Protein AF-A0A813PJ49-F1 (afdb_monomer_lite)

Organism: NCBI:txid1234261

Foldseek 3Di:
DVVVVVVVVVVVVVPPPPDDDQFAFAAQWKKFKKWKWFQDVQVGIDGGFIWMWTHHNVQQKIKIKTQALQRPLQSCQLVVNDGFIWMFIDGPQWTKIAGVVVRDIATQDGVVLVSTDQHRCNQNVWDFPAWDPPDPWIWTWTWDDDVFIWIWIATPPPRHTAWICRPPTMIMGTDPVGMDDDDDDCVVNDDDPSYDNPGHRDPSSHVVSVLDPDPDPPPDDPDDDDDPDDPDDDDDDDDDDDDDDDDDDDDDDDDDDPDDLPPPLDDDDLQPFQQVNQLSVLVVLCVVLVHDPQLSVQRRDGSVVLVSADLVNQCVSGVLPSNVVVLVVCCSNCVPDPVNVVVVVVSNVVSVVSVVVVVVPDDDDDDDDDDDDDDDDDDDDDDDDDDDDDDDDDDDDDDDDDDDDDDDDDDDDDDDDDDDDDDDDDDDDDDDDDDDDDDDDDDDDDDDDDDDDDPDDDDDDNDKDKDKDWPPDPPPDPPDDPVVVPPDPDFTWIFIAIPNDTDIDTPVVVVVVVVVSVVVVVVVVVVVVVVVVVVVVVVVVVVVVVVVVVVVVVVVVVVVVVVVVVVVVVVPPPPDDDDDDDDDDDDDDDDDDDDD

pLDDT: mean 71.3, std 26.32, range [24.45, 98.75]

Structure (mmCIF, N/CA/C/O backbone):
data_AF-A0A813PJ49-F1
#
_entry.id   AF-A0A813PJ49-F1
#
loop_
_atom_site.group_PDB
_atom_site.id
_atom_site.type_symbol
_atom_site.label_atom_id
_atom_site.label_alt_id
_atom_site.label_comp_id
_atom_site.label_asym_id
_atom_site.label_entity_id
_atom_site.label_seq_id
_atom_site.pdbx_PDB_ins_code
_atom_site.Cartn_x
_atom_site.Cartn_y
_atom_site.Cartn_z
_atom_site.occupancy
_atom_site.B_iso_or_equiv
_atom_site.auth_seq_id
_atom_site.auth_comp_id
_atom_site.auth_asym_id
_atom_site.auth_atom_id
_atom_site.pdbx_PDB_model_num
ATOM 1 N N . MET A 1 1 ? 21.000 -3.347 -57.340 1.00 57.97 1 MET A N 1
ATOM 2 C CA . MET A 1 1 ? 20.729 -4.551 -56.521 1.00 57.97 1 MET A CA 1
ATOM 3 C C . MET A 1 1 ? 21.279 -4.426 -55.099 1.00 57.97 1 MET A C 1
ATOM 5 O O . MET A 1 1 ? 20.463 -4.260 -54.209 1.00 57.97 1 MET A O 1
ATOM 9 N N . ILE A 1 2 ? 22.602 -4.393 -54.867 1.00 62.16 2 ILE A N 1
ATOM 10 C CA . ILE A 1 2 ? 23.201 -4.391 -53.506 1.00 62.16 2 ILE A CA 1
ATOM 11 C C . ILE A 1 2 ? 22.582 -3.343 -52.552 1.00 62.16 2 ILE A C 1
ATOM 13 O O . ILE A 1 2 ? 22.138 -3.708 -51.471 1.00 62.16 2 ILE A O 1
ATOM 17 N N . ARG A 1 3 ? 22.431 -2.073 -52.971 1.00 57.19 3 ARG A N 1
ATOM 18 C CA . ARG A 1 3 ? 21.809 -1.023 -52.128 1.00 57.19 3 ARG A CA 1
ATOM 19 C C . ARG A 1 3 ? 20.346 -1.291 -51.726 1.00 57.19 3 ARG A C 1
ATOM 21 O O . ARG A 1 3 ? 19.939 -0.837 -50.666 1.00 57.19 3 ARG A O 1
ATOM 28 N N . LEU A 1 4 ? 19.570 -2.030 -52.527 1.00 56.50 4 LEU A N 1
ATOM 29 C CA . LEU A 1 4 ? 18.194 -2.414 -52.168 1.00 56.50 4 LEU A CA 1
ATOM 30 C C . LEU A 1 4 ? 18.185 -3.533 -51.118 1.00 56.50 4 LEU A C 1
ATOM 32 O O . LEU A 1 4 ? 17.383 -3.494 -50.192 1.00 56.50 4 LEU A O 1
ATOM 36 N N . ILE A 1 5 ? 19.126 -4.478 -51.216 1.00 68.94 5 ILE A N 1
ATOM 37 C CA . ILE A 1 5 ? 19.306 -5.553 -50.228 1.00 68.94 5 ILE A CA 1
ATOM 38 C C . ILE A 1 5 ? 19.732 -4.965 -48.871 1.00 68.94 5 ILE A C 1
ATOM 40 O O . ILE A 1 5 ? 19.204 -5.370 -47.839 1.00 68.94 5 ILE A O 1
ATOM 44 N N . SER A 1 6 ? 20.617 -3.960 -48.861 1.00 63.16 6 SER A N 1
ATOM 45 C CA . SER A 1 6 ? 21.027 -3.268 -47.629 1.00 63.16 6 SER A CA 1
ATOM 46 C C . SER A 1 6 ? 19.874 -2.538 -46.929 1.00 63.16 6 SER A C 1
ATOM 48 O O . SER A 1 6 ? 19.764 -2.629 -45.711 1.00 63.16 6 SER A O 1
ATOM 50 N N . ILE A 1 7 ? 18.996 -1.852 -47.672 1.00 66.19 7 ILE A N 1
ATOM 51 C CA . ILE A 1 7 ? 17.825 -1.169 -47.089 1.00 66.19 7 ILE A CA 1
ATOM 52 C C . ILE A 1 7 ? 16.838 -2.191 -46.503 1.00 66.19 7 ILE A C 1
ATOM 54 O O . ILE A 1 7 ? 16.333 -1.989 -45.401 1.00 66.19 7 ILE A O 1
ATOM 58 N N . PHE A 1 8 ? 16.618 -3.318 -47.189 1.00 61.47 8 PHE A N 1
ATOM 59 C CA . PHE A 1 8 ? 15.729 -4.376 -46.702 1.00 61.47 8 PHE A CA 1
ATOM 60 C C . PHE A 1 8 ? 16.268 -5.051 -45.426 1.00 61.47 8 PHE A C 1
ATOM 62 O O . PHE A 1 8 ? 15.513 -5.279 -44.486 1.00 61.47 8 PHE A O 1
ATOM 69 N N . LEU A 1 9 ? 17.581 -5.305 -45.346 1.00 58.19 9 LEU A N 1
ATOM 70 C CA . LEU A 1 9 ? 18.220 -5.852 -44.140 1.00 58.19 9 LEU A CA 1
ATOM 71 C C . LEU A 1 9 ? 18.160 -4.891 -42.944 1.00 58.19 9 LEU A C 1
ATOM 73 O O . LEU A 1 9 ? 17.876 -5.332 -41.834 1.00 58.19 9 LEU A O 1
ATOM 77 N N . ILE A 1 10 ? 18.372 -3.588 -43.157 1.00 61.81 10 ILE A N 1
ATOM 78 C CA . ILE A 1 10 ? 18.251 -2.582 -42.088 1.00 61.81 10 ILE A CA 1
ATOM 79 C C . ILE A 1 10 ? 16.800 -2.501 -41.582 1.00 61.81 10 ILE A C 1
ATOM 81 O O . ILE A 1 10 ? 16.583 -2.460 -40.372 1.00 61.81 10 ILE A O 1
ATOM 85 N N . GLY A 1 11 ? 15.810 -2.566 -42.481 1.00 58.66 11 GLY A N 1
ATOM 86 C CA . GLY A 1 11 ? 14.391 -2.610 -42.112 1.00 58.66 11 GLY A CA 1
ATOM 87 C C . GLY A 1 11 ? 14.005 -3.839 -41.279 1.00 58.66 11 GLY A C 1
ATOM 88 O O . GLY A 1 11 ? 13.251 -3.710 -40.321 1.00 58.66 11 GLY A O 1
ATOM 89 N N . VAL A 1 12 ? 14.560 -5.018 -41.584 1.00 60.44 12 VAL A N 1
ATOM 90 C CA . VAL A 1 12 ? 14.292 -6.255 -40.823 1.00 60.44 12 VAL A CA 1
ATOM 91 C C . VAL A 1 12 ? 14.962 -6.251 -39.442 1.00 60.44 12 VAL A C 1
ATOM 93 O O . VAL A 1 12 ? 14.399 -6.789 -38.492 1.00 60.44 12 VAL A O 1
ATOM 96 N N . ILE A 1 13 ? 16.137 -5.631 -39.293 1.00 60.84 13 ILE A N 1
ATOM 97 C CA . ILE A 1 13 ? 16.858 -5.577 -38.007 1.00 60.84 13 ILE A CA 1
ATOM 98 C C . ILE A 1 13 ? 16.186 -4.608 -37.014 1.00 60.84 13 ILE A C 1
ATOM 100 O O . ILE A 1 13 ? 16.183 -4.875 -35.814 1.00 60.84 13 ILE A O 1
ATOM 104 N N . LEU A 1 14 ? 15.561 -3.528 -37.494 1.00 56.19 14 LEU A N 1
ATOM 105 C CA . LEU A 1 14 ? 14.902 -2.514 -36.652 1.00 56.19 14 LEU A CA 1
ATOM 106 C C . LEU A 1 14 ? 13.556 -2.946 -36.036 1.00 56.19 14 LEU A C 1
ATOM 108 O O . LEU A 1 14 ? 13.057 -2.252 -35.154 1.00 56.19 14 LEU A O 1
ATOM 112 N N . CYS A 1 15 ? 12.975 -4.077 -36.451 1.00 54.97 15 CYS A N 1
ATOM 113 C CA . CYS A 1 15 ? 11.681 -4.550 -35.940 1.00 54.97 15 CYS A CA 1
ATOM 114 C C . CYS A 1 15 ? 11.767 -5.583 -34.803 1.00 54.97 15 CYS A C 1
ATOM 116 O O . CYS A 1 15 ? 10.727 -5.972 -34.277 1.00 54.97 15 CYS A O 1
ATOM 118 N N . TYR A 1 16 ? 12.964 -5.981 -34.356 1.00 62.31 16 TYR A N 1
ATOM 119 C CA . TYR A 1 16 ? 13.140 -6.781 -33.132 1.00 62.31 16 TYR A CA 1
ATOM 120 C C . TYR A 1 16 ? 13.102 -5.912 -31.864 1.00 62.31 16 TYR A C 1
ATOM 122 O O . TYR A 1 16 ? 13.927 -6.060 -30.961 1.00 62.31 16 TYR A O 1
ATOM 130 N N . ALA A 1 17 ? 12.122 -5.009 -31.776 1.00 69.81 17 ALA A N 1
ATOM 131 C CA . ALA A 1 17 ? 11.706 -4.499 -30.481 1.00 69.81 17 ALA A CA 1
ATOM 132 C C . ALA A 1 17 ? 11.182 -5.704 -29.692 1.00 69.81 17 ALA A C 1
ATOM 134 O O . ALA A 1 17 ? 10.167 -6.294 -30.068 1.00 69.81 17 ALA A O 1
ATOM 135 N N . SER A 1 18 ? 11.909 -6.117 -28.648 1.00 77.06 18 SER A N 1
ATOM 136 C CA . SER A 1 18 ? 11.399 -7.123 -27.718 1.00 77.06 18 SER A CA 1
ATOM 137 C C . SER A 1 18 ? 10.049 -6.624 -27.233 1.00 77.06 18 SER A C 1
ATOM 139 O O . SER A 1 18 ? 9.987 -5.538 -26.662 1.00 77.06 18 SER A O 1
ATOM 141 N N . ALA A 1 19 ? 8.989 -7.397 -27.467 1.00 86.00 19 ALA A N 1
ATOM 142 C CA . ALA A 1 19 ? 7.721 -7.117 -26.820 1.00 86.00 19 ALA A CA 1
ATOM 143 C C . ALA A 1 19 ? 7.974 -7.044 -25.309 1.00 86.00 19 ALA A C 1
ATOM 145 O O . ALA A 1 19 ? 8.738 -7.860 -24.771 1.00 86.00 19 ALA A O 1
ATOM 146 N N . ASP A 1 20 ? 7.369 -6.058 -24.650 1.00 90.88 20 ASP A N 1
ATOM 147 C CA . ASP A 1 20 ? 7.374 -6.015 -23.196 1.00 90.88 20 ASP A CA 1
ATOM 148 C C . ASP A 1 20 ? 6.790 -7.335 -22.662 1.00 90.88 20 ASP A C 1
ATOM 150 O O . ASP A 1 20 ? 5.921 -7.937 -23.313 1.00 90.88 20 ASP A O 1
ATOM 154 N N . PRO A 1 21 ? 7.266 -7.832 -21.506 1.00 95.12 21 PRO A N 1
ATOM 155 C CA . PRO A 1 21 ? 6.652 -8.993 -20.880 1.00 95.12 21 PRO A CA 1
ATOM 156 C C . PRO A 1 21 ? 5.150 -8.751 -20.675 1.00 95.12 21 PRO A C 1
ATOM 158 O O . PRO A 1 21 ? 4.683 -7.618 -20.579 1.00 95.12 21 PRO A O 1
ATOM 161 N N . THR A 1 22 ? 4.358 -9.816 -20.595 1.00 95.69 22 THR A N 1
ATOM 162 C CA . THR A 1 22 ? 2.957 -9.676 -20.181 1.00 95.69 22 THR A CA 1
ATOM 163 C C . THR A 1 22 ? 2.902 -9.349 -18.689 1.00 95.69 22 THR A C 1
ATOM 165 O O . THR A 1 22 ? 3.592 -10.044 -17.934 1.00 95.69 22 THR A O 1
ATOM 168 N N . PRO A 1 23 ? 2.073 -8.388 -18.234 1.00 96.25 23 PRO A N 1
ATOM 169 C CA . PRO A 1 23 ? 1.921 -8.124 -16.812 1.00 96.25 23 PRO A CA 1
ATOM 170 C C . PRO A 1 23 ? 1.556 -9.397 -16.039 1.00 96.25 23 PRO A C 1
ATOM 172 O O . PRO A 1 23 ? 0.700 -10.171 -16.489 1.00 96.25 23 PRO A O 1
ATOM 175 N N . PRO A 1 24 ? 2.209 -9.648 -14.896 1.00 95.75 24 PRO A N 1
ATOM 176 C CA . PRO A 1 24 ? 2.014 -10.871 -14.143 1.00 95.75 24 PRO A CA 1
ATOM 177 C C . PRO A 1 24 ? 0.632 -10.923 -13.507 1.00 95.75 24 PRO A C 1
ATOM 179 O O . PRO A 1 24 ? -0.008 -9.904 -13.237 1.00 95.75 24 PRO A O 1
ATOM 182 N N . LYS A 1 25 ? 0.211 -12.149 -13.201 1.00 97.62 25 LYS A N 1
ATOM 183 C CA . LYS A 1 25 ? -0.935 -12.405 -12.337 1.00 97.62 25 LYS A CA 1
ATOM 184 C C . LYS A 1 25 ? -0.449 -13.087 -11.072 1.00 97.62 25 LYS A C 1
ATOM 186 O O . LYS A 1 25 ? 0.304 -14.056 -11.155 1.00 97.62 25 LYS A O 1
ATOM 191 N N . TRP A 1 26 ? -0.894 -12.601 -9.921 1.00 98.06 26 TRP A N 1
ATOM 192 C CA . TRP A 1 26 ? -0.720 -13.322 -8.665 1.00 98.06 26 TRP A CA 1
ATOM 193 C C . TRP A 1 26 ? -1.458 -14.668 -8.730 1.00 98.06 26 TRP A C 1
ATOM 195 O O . TRP A 1 26 ? -2.462 -14.793 -9.441 1.00 98.06 26 TRP A O 1
ATOM 205 N N . PRO A 1 27 ? -0.992 -15.702 -8.012 1.00 98.12 27 PRO A N 1
ATOM 206 C CA . PRO A 1 27 ? -1.784 -16.909 -7.837 1.00 98.12 27 PRO A CA 1
ATOM 207 C C . PRO A 1 27 ? -3.030 -16.601 -6.997 1.00 98.12 27 PRO A C 1
ATOM 209 O O . PRO A 1 27 ? -3.071 -15.634 -6.241 1.00 98.12 27 PRO A O 1
ATOM 212 N N . VAL A 1 28 ? -4.042 -17.464 -7.093 1.00 98.25 28 VAL A N 1
ATOM 213 C CA . VAL A 1 28 ? -5.315 -17.297 -6.369 1.00 98.25 28 VAL A CA 1
ATOM 214 C C . VAL A 1 28 ? -5.117 -17.268 -4.849 1.00 98.25 28 VAL A C 1
ATOM 216 O O . VAL A 1 28 ? -5.827 -16.539 -4.162 1.00 98.25 28 VAL A O 1
ATOM 219 N N . ALA A 1 29 ? -4.135 -18.013 -4.330 1.00 98.56 29 ALA A N 1
ATOM 220 C CA . ALA A 1 29 ? -3.736 -17.951 -2.931 1.00 98.56 29 ALA A CA 1
ATOM 221 C C . ALA A 1 29 ? -2.227 -18.189 -2.751 1.00 98.56 29 ALA A C 1
ATOM 223 O O . ALA A 1 29 ? -1.647 -19.065 -3.407 1.00 98.56 29 ALA A O 1
ATOM 224 N N . PHE A 1 30 ? -1.599 -17.410 -1.865 1.00 98.69 30 PHE A N 1
ATOM 225 C CA . PHE A 1 30 ? -0.195 -17.561 -1.475 1.00 98.69 30 PHE A CA 1
ATOM 226 C C . PHE A 1 30 ? 0.093 -17.010 -0.074 1.00 98.69 30 PHE A C 1
ATOM 228 O O . PHE A 1 30 ? -0.646 -16.177 0.455 1.00 98.69 30 PHE A O 1
ATOM 235 N N . THR A 1 31 ? 1.200 -17.450 0.519 1.00 98.69 31 THR A N 1
ATOM 236 C CA . THR A 1 31 ? 1.760 -16.858 1.736 1.00 98.69 31 THR A CA 1
ATOM 237 C C . THR A 1 31 ? 3.261 -16.643 1.603 1.00 98.69 31 THR A C 1
ATOM 239 O O . THR A 1 31 ? 3.945 -17.435 0.949 1.00 98.69 31 THR A O 1
ATOM 242 N N . GLU A 1 32 ? 3.755 -15.558 2.194 1.00 98.62 32 GLU A N 1
ATOM 243 C CA . GLU A 1 32 ? 5.148 -15.129 2.102 1.00 98.62 32 GLU A CA 1
ATOM 244 C C . GLU A 1 32 ? 5.517 -14.243 3.302 1.00 98.62 32 GLU A C 1
ATOM 246 O O . GLU A 1 32 ? 4.709 -13.434 3.762 1.00 98.62 32 GLU A O 1
ATOM 251 N N . ASN A 1 33 ? 6.726 -14.403 3.830 1.00 98.75 33 ASN A N 1
ATOM 252 C CA . ASN A 1 33 ? 7.290 -13.542 4.864 1.00 98.75 33 ASN A CA 1
ATOM 253 C C . ASN A 1 33 ? 7.836 -12.259 4.228 1.00 98.75 33 ASN A C 1
ATOM 255 O O . ASN A 1 33 ? 8.318 -12.285 3.096 1.00 98.75 33 ASN A O 1
ATOM 259 N N . PHE A 1 34 ? 7.850 -11.160 4.979 1.00 98.50 34 PHE A N 1
ATOM 260 C CA . PHE A 1 34 ? 8.416 -9.896 4.511 1.00 98.50 34 PHE A CA 1
ATOM 261 C C . PHE A 1 34 ? 9.196 -9.142 5.593 1.00 98.50 34 PHE A C 1
ATOM 263 O O . PHE A 1 34 ? 9.012 -9.350 6.798 1.00 98.50 34 PHE A O 1
ATOM 270 N N . MET A 1 35 ? 10.044 -8.227 5.128 1.00 98.12 35 MET A N 1
ATOM 271 C CA . MET A 1 35 ? 10.574 -7.095 5.876 1.00 98.12 35 MET A CA 1
ATOM 272 C C . MET A 1 35 ? 10.015 -5.801 5.282 1.00 98.12 35 MET A C 1
ATOM 274 O O . MET A 1 35 ? 9.938 -5.643 4.070 1.00 98.12 35 MET A O 1
ATOM 278 N N . GLU A 1 36 ? 9.634 -4.864 6.133 1.00 97.62 36 GLU A N 1
ATOM 279 C CA . GLU A 1 36 ? 8.981 -3.616 5.764 1.00 97.62 36 GLU A CA 1
ATOM 280 C C . GLU A 1 36 ? 9.728 -2.430 6.393 1.00 97.62 36 GLU A C 1
ATOM 282 O O . GLU A 1 36 ? 10.258 -2.492 7.511 1.00 97.62 36 GLU A O 1
ATOM 287 N N . THR A 1 37 ? 9.827 -1.354 5.620 1.00 96.56 37 THR A N 1
ATOM 288 C CA . THR A 1 37 ? 10.406 -0.066 5.997 1.00 96.56 37 THR A CA 1
ATOM 289 C C . THR A 1 37 ? 9.357 1.000 5.717 1.00 96.56 37 THR A C 1
ATOM 291 O O . THR A 1 37 ? 9.140 1.378 4.565 1.00 96.56 37 THR A O 1
ATOM 294 N N . SER A 1 38 ? 8.709 1.481 6.776 1.00 94.06 38 SER A N 1
ATOM 295 C CA . SER A 1 38 ? 7.624 2.460 6.685 1.00 94.06 38 SER A CA 1
ATOM 296 C C . SER A 1 38 ? 8.052 3.804 7.274 1.00 94.06 38 SER A C 1
ATOM 298 O O . SER A 1 38 ? 8.676 3.883 8.337 1.00 94.06 38 SER A O 1
ATOM 300 N N . THR A 1 39 ? 7.701 4.887 6.586 1.00 90.19 39 THR A N 1
ATOM 301 C CA . THR A 1 39 ? 7.946 6.273 6.993 1.00 90.19 39 THR A CA 1
ATOM 302 C C . THR A 1 39 ? 6.627 6.975 7.261 1.00 90.19 39 THR A C 1
ATOM 304 O O . THR A 1 39 ? 5.819 7.189 6.356 1.00 90.19 39 THR A O 1
ATOM 307 N N . VAL A 1 40 ? 6.433 7.394 8.510 1.00 87.50 40 VAL A N 1
ATOM 308 C CA . VAL A 1 40 ? 5.279 8.192 8.924 1.00 87.50 40 VAL A CA 1
ATOM 309 C C . VAL A 1 40 ? 5.733 9.645 9.084 1.00 87.50 40 VAL A C 1
ATOM 311 O O . VAL A 1 40 ? 6.602 9.918 9.922 1.00 87.50 40 VAL A O 1
ATOM 314 N N . PRO A 1 41 ? 5.159 10.594 8.316 1.00 80.44 41 PRO A N 1
ATOM 315 C CA . PRO A 1 41 ? 5.436 12.020 8.458 1.00 80.44 41 PRO A CA 1
ATOM 316 C C . PRO A 1 41 ? 5.365 12.469 9.925 1.00 80.44 41 PRO A C 1
ATOM 318 O O . PRO A 1 41 ? 4.325 12.384 10.571 1.00 80.44 41 PRO A O 1
ATOM 321 N N . GLY A 1 42 ? 6.506 12.899 10.462 1.00 82.31 42 GLY A N 1
ATOM 322 C CA . GLY A 1 42 ? 6.659 13.394 11.832 1.00 82.31 42 GLY A CA 1
ATOM 323 C C . GLY A 1 42 ? 6.910 12.373 12.935 1.00 82.31 42 GLY A C 1
ATOM 324 O O . GLY A 1 42 ? 7.459 12.756 13.963 1.00 82.31 42 GLY A O 1
ATOM 325 N N . ALA A 1 43 ? 6.619 11.090 12.722 1.00 82.12 43 ALA A N 1
ATOM 326 C CA . ALA A 1 43 ? 7.050 10.028 13.637 1.00 82.12 43 ALA A CA 1
ATOM 327 C C . ALA A 1 43 ? 8.402 9.407 13.240 1.00 82.12 43 ALA A C 1
ATOM 329 O O . ALA A 1 43 ? 9.046 8.746 14.056 1.00 82.12 43 ALA A O 1
ATOM 330 N N . GLY A 1 44 ? 8.839 9.646 12.000 1.00 86.88 44 GLY A N 1
ATOM 331 C CA . GLY A 1 44 ? 10.101 9.167 11.445 1.00 86.88 44 GLY A CA 1
ATOM 332 C C . GLY A 1 44 ? 9.946 7.901 10.604 1.00 86.88 44 GLY A C 1
ATOM 333 O O . GLY A 1 44 ? 8.839 7.473 10.272 1.00 86.88 44 GLY A O 1
ATOM 334 N N . THR A 1 45 ? 11.087 7.318 10.248 1.00 87.56 45 THR A N 1
ATOM 335 C CA . THR A 1 45 ? 11.184 6.063 9.497 1.00 87.56 45 THR A CA 1
ATOM 336 C C . THR A 1 45 ? 11.509 4.923 10.448 1.00 87.56 45 THR A C 1
ATOM 338 O O . THR A 1 45 ? 12.407 5.052 11.281 1.00 87.56 45 THR A O 1
ATOM 341 N N . SER A 1 46 ? 10.821 3.797 10.287 1.00 86.06 46 SER A N 1
ATOM 342 C CA . SER A 1 46 ? 11.255 2.519 10.841 1.00 86.06 46 SER A CA 1
ATOM 343 C C . SER A 1 46 ? 11.760 1.616 9.735 1.00 86.06 46 SER A C 1
ATOM 345 O O . SER A 1 46 ? 11.295 1.691 8.601 1.00 86.06 46 SER A O 1
ATOM 347 N N . SER A 1 47 ? 12.714 0.767 10.082 1.00 79.81 47 SER A N 1
ATOM 348 C CA . SER A 1 47 ? 13.266 -0.268 9.222 1.00 79.81 47 SER A CA 1
ATOM 349 C C . SER A 1 47 ? 13.234 -1.596 9.967 1.00 79.81 47 SER A C 1
ATOM 351 O O . SER A 1 47 ? 13.362 -1.637 11.193 1.00 79.81 47 SER A O 1
ATOM 353 N N . ASN A 1 48 ? 13.134 -2.691 9.213 1.00 91.06 48 ASN A N 1
ATOM 354 C CA . ASN A 1 48 ? 13.099 -4.063 9.733 1.00 91.06 48 ASN A CA 1
ATOM 355 C C . ASN A 1 48 ? 11.817 -4.416 10.516 1.00 91.06 48 ASN A C 1
ATOM 357 O O . ASN A 1 48 ? 11.863 -5.241 11.431 1.00 91.06 48 ASN A O 1
ATOM 361 N N . ILE A 1 49 ? 10.663 -3.843 10.151 1.00 96.75 49 ILE A N 1
ATOM 362 C CA . ILE A 1 49 ? 9.374 -4.409 10.573 1.00 96.75 49 ILE A CA 1
ATOM 363 C C . ILE A 1 49 ? 9.252 -5.768 9.884 1.00 96.75 49 ILE A C 1
ATOM 365 O O . ILE A 1 49 ? 9.346 -5.854 8.668 1.00 96.75 49 ILE A O 1
ATOM 369 N N . THR A 1 50 ? 9.086 -6.842 10.641 1.00 98.25 50 THR A N 1
ATOM 370 C CA . THR A 1 50 ? 8.970 -8.201 10.088 1.00 98.25 50 THR A CA 1
ATOM 371 C C . THR A 1 50 ? 7.524 -8.664 10.090 1.00 98.25 50 THR A C 1
ATOM 373 O O . THR A 1 50 ? 6.755 -8.307 10.987 1.00 98.25 50 THR A O 1
ATOM 376 N N . GLY A 1 51 ? 7.144 -9.483 9.114 1.00 98.25 51 GLY A N 1
ATOM 377 C CA . GLY A 1 51 ? 5.766 -9.939 9.021 1.00 98.25 51 GLY A CA 1
ATOM 378 C C . GLY A 1 51 ? 5.526 -11.127 8.105 1.00 98.25 51 GLY A C 1
ATOM 379 O O . GLY A 1 51 ? 6.451 -11.677 7.504 1.00 98.25 51 GLY A O 1
ATOM 380 N N . VAL A 1 52 ? 4.255 -11.519 8.024 1.00 98.75 52 VAL A N 1
ATOM 381 C CA . VAL A 1 52 ? 3.763 -12.568 7.123 1.00 98.75 52 VAL A CA 1
ATOM 382 C C . VAL A 1 52 ? 2.530 -12.068 6.382 1.00 98.75 52 VAL A C 1
ATOM 384 O O . VAL A 1 52 ? 1.576 -11.567 6.985 1.00 98.75 52 VAL A O 1
ATOM 387 N N . TYR A 1 53 ? 2.562 -12.215 5.065 1.00 98.75 53 TYR A N 1
ATOM 388 C CA . TYR A 1 53 ? 1.464 -11.946 4.153 1.00 98.75 53 TYR A CA 1
ATOM 389 C C . TYR A 1 53 ? 0.729 -13.260 3.861 1.00 98.75 53 TYR A C 1
ATOM 391 O O . TYR A 1 53 ? 1.344 -14.285 3.555 1.00 98.75 53 TYR A O 1
ATOM 399 N N . TYR A 1 54 ? -0.597 -13.234 3.937 1.00 98.75 54 TYR A N 1
ATOM 400 C CA . TYR A 1 54 ? -1.489 -14.327 3.559 1.00 98.75 54 TYR A CA 1
ATOM 401 C C . TYR A 1 54 ? -2.542 -13.776 2.605 1.00 98.75 54 TYR A C 1
ATOM 403 O O . TYR A 1 54 ? -3.319 -12.898 2.980 1.00 98.75 54 TYR A O 1
ATOM 411 N N . TYR A 1 55 ? -2.593 -14.299 1.388 1.00 98.69 55 TYR A N 1
ATOM 412 C CA . TYR A 1 55 ? -3.510 -13.872 0.338 1.00 98.69 55 TYR A CA 1
ATOM 413 C C . TYR A 1 55 ? -4.386 -15.043 -0.095 1.00 98.69 55 TYR A C 1
ATOM 415 O O . TYR A 1 55 ? -3.858 -16.094 -0.449 1.00 98.69 55 TYR A O 1
ATOM 423 N N . ASP A 1 56 ? -5.709 -14.868 -0.097 1.00 98.56 56 ASP A N 1
ATOM 424 C CA . ASP A 1 56 ? -6.654 -15.820 -0.687 1.00 98.56 56 ASP A CA 1
ATOM 425 C C . ASP A 1 56 ? -7.788 -15.063 -1.398 1.00 98.56 56 ASP A C 1
ATOM 427 O O . ASP A 1 56 ? -8.735 -14.544 -0.788 1.00 98.56 56 ASP A O 1
ATOM 431 N N . PHE A 1 57 ? -7.686 -14.987 -2.725 1.00 98.06 57 PHE A N 1
ATOM 432 C CA . PHE A 1 57 ? -8.655 -14.286 -3.554 1.00 98.06 57 PHE A CA 1
ATOM 433 C C . PHE A 1 57 ? -10.011 -14.988 -3.601 1.00 98.06 57 PHE A C 1
ATOM 435 O O . PHE A 1 57 ? -11.035 -14.303 -3.641 1.00 98.06 57 PHE A O 1
ATOM 442 N N . ASP A 1 58 ? -10.066 -16.318 -3.566 1.00 97.56 58 ASP A N 1
ATOM 443 C CA . ASP A 1 58 ? -11.333 -17.058 -3.621 1.00 97.56 58 ASP A CA 1
ATOM 444 C C . ASP A 1 58 ? -12.130 -16.888 -2.325 1.00 97.56 58 ASP A C 1
ATOM 446 O O . ASP A 1 58 ? -13.351 -16.723 -2.362 1.00 97.56 58 ASP A O 1
ATOM 450 N N . LYS A 1 59 ? -11.448 -16.822 -1.175 1.00 97.12 59 LYS A N 1
ATOM 451 C CA . LYS A 1 59 ? -12.053 -16.468 0.123 1.00 97.12 59 LYS A CA 1
ATOM 452 C C . LYS A 1 59 ? -12.265 -14.966 0.313 1.00 97.12 59 LYS A C 1
ATOM 454 O O . LYS A 1 59 ? -12.774 -14.565 1.360 1.00 97.12 59 LYS A O 1
ATOM 459 N N . LYS A 1 60 ? -11.873 -14.134 -0.659 1.00 97.19 60 LYS A N 1
ATOM 460 C CA . LYS A 1 60 ? -11.904 -12.661 -0.584 1.00 97.19 60 LYS A CA 1
ATOM 461 C C . LYS A 1 60 ? -11.245 -12.136 0.699 1.00 97.19 60 LYS A C 1
ATOM 463 O O . LYS A 1 60 ? -11.764 -11.222 1.342 1.00 97.19 60 LYS A O 1
ATOM 468 N N . SER A 1 61 ? -10.125 -12.754 1.074 1.00 98.25 61 SER A N 1
ATOM 469 C CA . SER A 1 61 ? -9.435 -12.513 2.337 1.00 98.25 61 SER A CA 1
ATOM 470 C C . SER A 1 61 ? -7.955 -12.194 2.129 1.00 98.25 61 SER A C 1
ATOM 472 O O . SER A 1 61 ? -7.280 -12.783 1.287 1.00 98.25 61 SER A O 1
ATOM 474 N N . VAL A 1 62 ? -7.444 -11.248 2.914 1.00 98.56 62 VAL A N 1
ATOM 475 C CA . VAL A 1 62 ? -6.002 -11.009 3.054 1.00 98.56 62 VAL A CA 1
ATOM 476 C C . VAL A 1 62 ? -5.698 -10.780 4.524 1.00 98.56 62 VAL A C 1
ATOM 478 O O . VAL A 1 62 ? -6.482 -10.142 5.231 1.00 98.56 62 VAL A O 1
ATOM 481 N N . ARG A 1 63 ? -4.563 -11.292 4.984 1.00 98.56 63 ARG A N 1
ATOM 482 C CA . ARG A 1 63 ? -4.050 -11.055 6.327 1.00 98.56 63 ARG A CA 1
ATOM 483 C C . ARG A 1 63 ? -2.587 -10.646 6.234 1.00 98.56 63 ARG A C 1
ATOM 485 O O . ARG A 1 63 ? -1.810 -11.317 5.565 1.00 98.56 63 ARG A O 1
ATOM 492 N N . ILE A 1 64 ? -2.231 -9.547 6.885 1.00 98.62 64 ILE A N 1
ATOM 493 C CA . ILE A 1 64 ? -0.860 -9.035 6.962 1.00 98.62 64 ILE A CA 1
ATOM 494 C C . ILE A 1 64 ? -0.540 -8.888 8.444 1.00 98.62 64 ILE A C 1
ATOM 496 O O . ILE A 1 64 ? -1.056 -7.977 9.094 1.00 98.62 64 ILE A O 1
ATOM 500 N N . ASP A 1 65 ? 0.254 -9.811 8.974 1.00 98.56 65 ASP A N 1
ATOM 501 C CA . ASP A 1 65 ? 0.718 -9.788 10.362 1.00 98.56 65 ASP A CA 1
ATOM 502 C C . ASP A 1 65 ? 2.051 -9.049 10.437 1.00 98.56 65 ASP A C 1
ATOM 504 O O . ASP A 1 65 ? 2.976 -9.408 9.712 1.00 98.56 65 ASP A O 1
ATOM 508 N N . ARG A 1 66 ? 2.169 -8.056 11.325 1.00 98.25 66 ARG A N 1
ATOM 509 C CA . ARG A 1 66 ? 3.414 -7.319 11.591 1.00 98.25 66 ARG A CA 1
ATOM 510 C C . ARG A 1 66 ? 3.853 -7.470 13.037 1.00 98.25 66 ARG A C 1
ATOM 512 O O . ARG A 1 66 ? 3.029 -7.379 13.950 1.00 98.25 66 ARG A O 1
ATOM 519 N N . SER A 1 67 ? 5.162 -7.600 13.246 1.00 97.88 67 SER A N 1
ATOM 520 C CA . SER A 1 67 ? 5.781 -7.600 14.576 1.00 97.88 67 SER A CA 1
ATOM 521 C C . SER A 1 67 ? 5.577 -6.286 15.333 1.00 97.88 67 SER A C 1
ATOM 523 O O . SER A 1 67 ? 5.490 -6.305 16.556 1.00 97.88 67 SER A O 1
ATOM 525 N N . THR A 1 68 ? 5.411 -5.166 14.623 1.00 97.00 68 THR A N 1
ATOM 526 C CA . THR A 1 68 ? 4.968 -3.892 15.199 1.00 97.00 68 THR A CA 1
ATOM 527 C C . THR A 1 68 ? 4.098 -3.102 14.224 1.00 97.00 68 THR A C 1
ATOM 529 O O . THR A 1 68 ? 4.362 -3.048 13.025 1.00 97.00 68 THR A O 1
ATOM 532 N N . GLY A 1 69 ? 3.046 -2.474 14.743 1.00 94.56 69 GLY A N 1
ATOM 533 C CA . GLY A 1 69 ? 2.190 -1.537 14.024 1.00 94.56 69 GLY A CA 1
ATOM 534 C C . GLY A 1 69 ? 2.637 -0.078 14.132 1.00 94.56 69 GLY A C 1
ATOM 535 O O . GLY A 1 69 ? 2.039 0.772 13.481 1.00 94.56 69 GLY A O 1
ATOM 536 N N . LYS A 1 70 ? 3.670 0.232 14.929 1.00 94.06 70 LYS A N 1
ATOM 537 C CA . LYS A 1 70 ? 4.038 1.602 15.337 1.00 94.06 70 LYS A CA 1
ATOM 538 C C . LYS A 1 70 ? 4.201 2.604 14.189 1.00 94.06 70 LYS A C 1
ATOM 540 O O . LYS A 1 70 ? 3.887 3.780 14.364 1.00 94.06 70 LYS A O 1
ATOM 545 N N . TYR A 1 71 ? 4.706 2.138 13.047 1.00 93.06 71 TYR A N 1
ATOM 546 C CA . TYR A 1 71 ? 5.003 2.954 11.866 1.00 93.06 71 TYR A CA 1
ATOM 547 C C . TYR A 1 71 ? 4.205 2.536 10.621 1.00 93.06 71 TYR A C 1
ATOM 549 O O . TYR A 1 71 ? 4.372 3.146 9.568 1.00 93.06 71 TYR A O 1
ATOM 557 N N . ASP A 1 72 ? 3.310 1.548 10.723 1.00 93.69 72 ASP A N 1
ATOM 558 C CA . ASP A 1 72 ? 2.323 1.330 9.665 1.00 93.69 72 ASP A CA 1
ATOM 559 C C . ASP A 1 72 ? 1.298 2.479 9.700 1.00 93.69 72 ASP A C 1
ATOM 561 O O . ASP A 1 72 ? 0.849 2.922 10.760 1.00 93.69 72 ASP A O 1
ATOM 565 N N . ARG A 1 73 ? 0.912 2.969 8.521 1.00 89.69 73 ARG A N 1
ATOM 566 C CA . ARG A 1 73 ? 0.032 4.138 8.357 1.00 89.69 73 ARG A CA 1
ATOM 567 C C . ARG A 1 73 ? -1.375 3.987 8.962 1.00 89.69 73 ARG A C 1
ATOM 569 O O . ARG A 1 73 ? -2.009 5.002 9.250 1.00 89.69 73 ARG A O 1
ATOM 576 N N . TYR A 1 74 ? -1.878 2.766 9.142 1.00 92.88 74 TYR A N 1
ATOM 577 C CA . TYR A 1 74 ? -3.196 2.468 9.712 1.00 92.88 74 TYR A CA 1
ATOM 578 C C . TYR A 1 74 ? -3.078 2.048 11.182 1.00 92.88 74 TYR A C 1
ATOM 580 O O . TYR A 1 74 ? -3.767 2.597 12.043 1.00 92.88 74 TYR A O 1
ATOM 588 N N . CYS A 1 75 ? -2.178 1.113 11.493 1.00 95.25 75 CYS A N 1
ATOM 589 C CA . CYS A 1 75 ? -1.932 0.642 12.853 1.00 95.25 75 CYS A CA 1
ATOM 590 C C . CYS A 1 75 ? -1.370 1.757 13.743 1.00 95.25 75 CYS A C 1
ATOM 592 O O . CYS A 1 75 ? -1.887 1.993 14.833 1.00 95.25 75 CYS A O 1
ATOM 594 N N . GLY A 1 76 ? -0.361 2.485 13.259 1.00 92.38 76 GLY A N 1
ATOM 595 C CA . GLY A 1 76 ? 0.322 3.556 13.982 1.00 92.38 76 GLY A CA 1
ATOM 596 C C . GLY A 1 76 ? -0.521 4.819 14.150 1.00 92.38 76 GLY A C 1
ATOM 597 O O . GLY A 1 76 ? -0.185 5.656 14.983 1.00 92.38 76 GLY A O 1
ATOM 598 N N . THR A 1 77 ? -1.637 4.947 13.419 1.00 89.50 77 THR A N 1
ATOM 599 C CA . THR A 1 77 ? -2.660 5.989 13.628 1.00 89.50 77 THR A CA 1
ATOM 600 C C . THR A 1 77 ? -3.803 5.518 14.532 1.00 89.50 77 THR A C 1
ATOM 602 O O . THR A 1 77 ? -4.313 6.314 15.318 1.00 89.50 77 THR A O 1
ATOM 605 N N . ALA A 1 78 ? -4.182 4.235 14.491 1.00 92.94 78 ALA A N 1
ATOM 606 C CA . ALA A 1 78 ? -5.164 3.652 15.412 1.00 92.94 78 ALA A CA 1
ATOM 607 C C . ALA A 1 78 ? -4.607 3.445 16.837 1.00 92.94 78 ALA A C 1
ATOM 609 O O . ALA A 1 78 ? -5.341 3.578 17.817 1.00 92.94 78 ALA A O 1
ATOM 610 N N . LYS A 1 79 ? -3.307 3.159 16.962 1.00 93.44 79 LYS A N 1
ATOM 611 C CA . LYS A 1 79 ? -2.556 3.027 18.219 1.00 93.44 79 LYS A CA 1
ATOM 612 C C . LYS A 1 79 ? -1.350 3.953 18.181 1.00 93.44 79 LYS A C 1
ATOM 614 O O . LYS A 1 79 ? -0.231 3.503 17.951 1.00 93.44 79 LYS A O 1
ATOM 619 N N . PHE A 1 80 ? -1.611 5.248 18.381 1.00 90.44 80 PHE A N 1
ATOM 620 C CA . PHE A 1 80 ? -0.660 6.336 18.134 1.00 90.44 80 PHE A CA 1
ATOM 621 C C . PHE A 1 80 ? 0.762 6.032 18.633 1.00 90.44 80 PHE A C 1
ATOM 623 O O . PHE A 1 80 ? 1.045 6.097 19.830 1.00 90.44 80 PHE A O 1
ATOM 630 N N . LEU A 1 81 ? 1.636 5.679 17.686 1.00 83.44 81 LEU A N 1
ATOM 631 C CA . LEU A 1 81 ? 3.050 5.329 17.873 1.00 83.44 81 LEU A CA 1
ATOM 632 C C . LEU A 1 81 ? 3.352 4.287 18.972 1.00 83.44 81 LEU A C 1
ATOM 634 O O . LEU A 1 81 ? 4.468 4.252 19.504 1.00 83.44 81 LEU A O 1
ATOM 638 N N . GLN A 1 82 ? 2.395 3.414 19.291 1.00 92.94 82 GLN A N 1
ATOM 639 C CA . GLN A 1 82 ? 2.596 2.313 20.233 1.00 92.94 82 GLN A CA 1
ATOM 640 C C . GLN A 1 82 ? 3.333 1.158 19.554 1.00 92.94 82 GLN A C 1
ATOM 642 O O . GLN A 1 82 ? 2.970 0.731 18.459 1.00 92.94 82 GLN A O 1
ATOM 647 N N . ASP A 1 83 ? 4.356 0.634 20.226 1.00 95.44 83 ASP A N 1
ATOM 648 C CA . ASP A 1 83 ? 5.129 -0.515 19.756 1.00 95.44 83 ASP A CA 1
ATOM 649 C C . ASP A 1 83 ? 4.415 -1.821 20.122 1.00 95.44 83 ASP A C 1
ATOM 651 O O . ASP A 1 83 ? 4.705 -2.452 21.136 1.00 95.44 83 ASP A O 1
ATOM 655 N N . VAL A 1 84 ? 3.386 -2.156 19.341 1.00 96.75 84 VAL A N 1
ATOM 656 C CA . VAL A 1 84 ? 2.536 -3.338 19.543 1.00 96.75 84 VAL A CA 1
ATOM 657 C C . VAL A 1 84 ? 2.332 -4.090 18.230 1.00 96.75 84 VAL A C 1
ATOM 659 O O . VAL A 1 84 ? 2.168 -3.432 17.197 1.00 96.75 84 VAL A O 1
ATOM 662 N N . PRO A 1 85 ? 2.295 -5.436 18.229 1.00 98.19 85 PRO A N 1
ATOM 663 C CA . PRO A 1 85 ? 1.962 -6.208 17.038 1.00 98.19 85 PRO A CA 1
ATOM 664 C C . PRO A 1 85 ? 0.617 -5.782 16.452 1.00 98.19 85 PRO A C 1
ATOM 666 O O . PRO A 1 85 ? -0.323 -5.459 17.185 1.00 98.19 85 PRO A O 1
ATOM 669 N N . CYS A 1 86 ? 0.521 -5.790 15.125 1.00 97.94 86 CYS A N 1
ATOM 670 C CA . CYS A 1 86 ? -0.693 -5.394 14.423 1.00 97.94 86 CYS A CA 1
ATOM 671 C C . CYS A 1 86 ? -0.960 -6.307 13.231 1.00 97.94 86 CYS A C 1
ATOM 673 O O . CYS A 1 86 ? -0.066 -6.586 12.431 1.00 97.94 86 CYS A O 1
ATOM 675 N N . THR A 1 87 ? -2.216 -6.715 13.086 1.00 98.62 87 THR A N 1
ATOM 676 C CA . THR A 1 87 ? -2.701 -7.471 11.933 1.00 98.62 87 THR A CA 1
ATOM 677 C C . THR A 1 87 ? -3.677 -6.617 11.131 1.00 98.62 87 THR A C 1
ATOM 679 O O . THR A 1 87 ? -4.700 -6.176 11.660 1.00 98.62 87 THR A O 1
ATOM 682 N N . HIS A 1 88 ? -3.420 -6.450 9.833 1.00 98.19 88 HIS A N 1
ATOM 683 C CA . HIS A 1 88 ? -4.465 -6.077 8.878 1.00 98.19 88 HIS A CA 1
ATOM 684 C C . HIS A 1 88 ? -5.205 -7.343 8.465 1.00 98.19 88 HIS A C 1
ATOM 686 O O . HIS A 1 88 ? -4.596 -8.226 7.867 1.00 98.19 88 HIS A O 1
ATOM 692 N N . LEU A 1 89 ? -6.504 -7.431 8.739 1.00 98.56 89 LEU A N 1
ATOM 693 C CA . LEU A 1 89 ? -7.342 -8.548 8.304 1.00 98.56 89 LEU A CA 1
ATOM 694 C C . LEU A 1 89 ? -8.485 -8.020 7.441 1.00 98.56 89 LEU A C 1
ATOM 696 O O . LEU A 1 89 ? -9.371 -7.331 7.942 1.00 98.56 89 LEU A O 1
ATOM 700 N N . VAL A 1 90 ? -8.488 -8.353 6.151 1.00 98.31 90 VAL A N 1
ATOM 701 C CA . VAL A 1 90 ? -9.672 -8.196 5.299 1.00 98.31 90 VAL A CA 1
ATOM 702 C C . VAL A 1 90 ? -10.394 -9.531 5.250 1.00 98.31 90 VAL A C 1
ATOM 704 O O . VAL A 1 90 ? -9.803 -10.534 4.857 1.00 98.31 90 VAL A O 1
ATOM 707 N N . VAL A 1 91 ? -11.667 -9.537 5.635 1.00 97.81 91 VAL A N 1
ATOM 708 C CA . VAL A 1 91 ? -12.548 -10.707 5.562 1.00 97.81 91 VAL A CA 1
ATOM 709 C C . VAL A 1 91 ? -13.972 -10.240 5.268 1.00 97.81 91 VAL A C 1
ATOM 711 O O . VAL A 1 91 ? -14.432 -9.238 5.818 1.00 97.81 91 VAL A O 1
ATOM 714 N N . SER A 1 92 ? -14.672 -10.931 4.365 1.00 95.50 92 SER A N 1
ATOM 715 C CA . SER A 1 92 ? -16.045 -10.585 3.949 1.00 95.50 92 SER A CA 1
ATOM 716 C C . SER A 1 92 ? -16.217 -9.121 3.499 1.00 95.50 92 SER A C 1
ATOM 718 O O . SER A 1 92 ? -17.221 -8.487 3.817 1.00 95.50 92 SER A O 1
ATOM 720 N N . GLY A 1 93 ? -15.220 -8.564 2.800 1.00 96.06 93 GLY A N 1
ATOM 721 C CA . GLY A 1 93 ? -15.234 -7.171 2.325 1.00 96.06 93 GLY A CA 1
ATOM 722 C C . GLY A 1 93 ? -14.996 -6.106 3.406 1.00 96.06 93 GLY A C 1
ATOM 723 O O . GLY A 1 93 ? -15.100 -4.917 3.125 1.00 96.06 93 GLY A O 1
ATOM 724 N N . LEU A 1 94 ? -14.661 -6.485 4.642 1.00 97.19 94 LEU A N 1
ATOM 725 C CA . LEU A 1 94 ? -14.389 -5.551 5.738 1.00 97.19 94 LEU A CA 1
ATOM 726 C C . LEU A 1 94 ? -12.924 -5.634 6.159 1.00 97.19 94 LEU A C 1
ATOM 728 O O . LEU A 1 94 ? -12.426 -6.730 6.416 1.00 97.19 94 LEU A O 1
ATOM 732 N N . ARG A 1 95 ? -12.251 -4.483 6.264 1.00 98.00 95 ARG A N 1
ATOM 733 C CA . ARG A 1 95 ? -10.879 -4.373 6.775 1.00 98.00 95 ARG A CA 1
ATOM 734 C C . ARG A 1 95 ? -10.887 -4.066 8.268 1.00 98.00 95 ARG A C 1
ATOM 736 O O . ARG A 1 95 ? -11.441 -3.052 8.693 1.00 98.00 95 ARG A O 1
ATOM 743 N N . TYR A 1 96 ? -10.208 -4.902 9.037 1.00 98.31 96 TYR A N 1
ATOM 744 C CA . TYR A 1 96 ? -9.977 -4.748 10.467 1.00 98.31 96 TYR A CA 1
ATOM 745 C C . TYR A 1 96 ? -8.497 -4.492 10.752 1.00 98.31 96 TYR A C 1
ATOM 747 O O . TYR A 1 96 ? -7.627 -5.044 10.075 1.00 98.31 96 TYR A O 1
ATOM 755 N N . LEU A 1 97 ? -8.235 -3.688 11.780 1.00 98.19 97 LEU A N 1
ATOM 756 C CA . LEU A 1 97 ? -6.940 -3.589 12.447 1.00 98.19 97 LEU A CA 1
ATOM 757 C C . LEU A 1 97 ? -7.068 -4.326 13.779 1.00 98.19 97 LEU A C 1
ATOM 759 O O . LEU A 1 97 ? -7.947 -3.997 14.580 1.00 98.19 97 LEU A O 1
ATOM 763 N N . VAL A 1 98 ? -6.232 -5.337 13.996 1.00 98.62 98 VAL A N 1
ATOM 764 C CA . VAL A 1 98 ? -6.269 -6.197 15.185 1.00 98.62 98 VAL A CA 1
ATOM 765 C C . VAL A 1 98 ? -4.969 -6.035 15.965 1.00 98.62 98 VAL A C 1
ATOM 767 O O . VAL A 1 98 ? -3.889 -6.167 15.393 1.00 98.62 98 VAL A O 1
ATOM 770 N N . PHE A 1 99 ? -5.077 -5.808 17.272 1.00 98.38 99 PHE A N 1
ATOM 771 C CA . PHE A 1 99 ? -3.960 -5.657 18.204 1.00 98.38 99 PHE A CA 1
ATOM 772 C C . PHE A 1 99 ? -4.000 -6.821 19.209 1.00 98.38 99 PHE A C 1
ATOM 774 O O . PHE A 1 99 ? -4.624 -6.696 20.271 1.00 98.38 99 PHE A O 1
ATOM 781 N N . PRO A 1 100 ? -3.409 -7.986 18.871 1.00 97.81 100 PRO A N 1
ATOM 782 C CA . PRO A 1 100 ? -3.659 -9.243 19.578 1.00 97.81 100 PRO A CA 1
ATOM 783 C C . PRO A 1 100 ? -3.272 -9.200 21.058 1.00 97.81 100 PRO A C 1
ATOM 785 O O . PRO A 1 100 ? -4.056 -9.639 21.901 1.00 97.81 100 PRO A O 1
ATOM 788 N N . ASP A 1 101 ? -2.125 -8.602 21.383 1.00 97.62 101 ASP A N 1
ATOM 789 C CA . ASP A 1 101 ? -1.607 -8.505 22.754 1.00 97.62 101 ASP A CA 1
ATOM 790 C C . ASP A 1 101 ? -2.502 -7.646 23.658 1.00 97.62 101 ASP A C 1
ATOM 792 O O . ASP A 1 101 ? -2.655 -7.925 24.847 1.00 97.62 101 ASP A O 1
ATOM 796 N N . GLN A 1 102 ? -3.149 -6.628 23.081 1.00 97.69 102 GLN A N 1
ATOM 797 C CA . GLN A 1 102 ? -4.106 -5.764 23.776 1.00 97.69 102 GLN A CA 1
ATOM 798 C C . GLN A 1 102 ? -5.528 -6.351 23.802 1.00 97.69 102 GLN A C 1
ATOM 800 O O . GLN A 1 102 ? -6.382 -5.827 24.516 1.00 97.69 102 GLN A O 1
ATOM 805 N N . LYS A 1 103 ? -5.792 -7.424 23.037 1.00 97.88 103 LYS A N 1
ATOM 806 C CA . LYS A 1 103 ? -7.138 -7.956 22.741 1.00 97.88 103 LYS A CA 1
ATOM 807 C C . LYS A 1 103 ? -8.103 -6.873 22.248 1.00 97.88 103 LYS A C 1
ATOM 809 O O . LYS A 1 103 ? -9.286 -6.888 22.584 1.00 97.88 103 LYS A O 1
ATOM 814 N N . ASP A 1 104 ? -7.579 -5.943 21.456 1.00 97.75 104 ASP A N 1
ATOM 815 C CA . ASP A 1 104 ? -8.329 -4.823 20.901 1.00 97.75 104 ASP A CA 1
ATOM 816 C C . ASP A 1 104 ? -8.373 -4.901 19.373 1.00 97.75 104 ASP A C 1
ATOM 818 O O . ASP A 1 104 ? -7.492 -5.486 18.734 1.00 97.75 104 ASP A O 1
ATOM 822 N N . CYS A 1 105 ? -9.436 -4.374 18.775 1.00 98.31 105 CYS A N 1
ATOM 823 C CA . CYS A 1 105 ? -9.700 -4.529 17.355 1.00 98.31 105 CYS A CA 1
ATOM 824 C C . CYS A 1 105 ? -10.749 -3.549 16.841 1.00 98.31 105 CYS A C 1
ATOM 826 O O . CYS A 1 105 ? -11.835 -3.422 17.409 1.00 98.31 105 CYS A O 1
ATOM 828 N N . CYS A 1 106 ? -10.468 -2.932 15.696 1.00 98.06 106 CYS A N 1
ATOM 829 C CA . CYS A 1 106 ? -11.349 -1.948 15.086 1.00 98.06 106 CYS A CA 1
ATOM 830 C C . CYS A 1 106 ? -11.576 -2.208 13.592 1.00 98.06 106 CYS A C 1
ATOM 832 O O . CYS A 1 106 ? -10.696 -2.688 12.880 1.00 98.06 106 CYS A O 1
ATOM 834 N N . MET A 1 107 ? -12.779 -1.899 13.107 1.00 97.56 107 MET A N 1
ATOM 835 C CA . MET A 1 107 ? -13.133 -1.944 11.688 1.00 97.56 107 MET A CA 1
ATOM 836 C C . MET A 1 107 ? -12.772 -0.601 11.044 1.00 97.56 107 MET A C 1
ATOM 838 O O . MET A 1 107 ? -13.304 0.441 11.438 1.00 97.56 107 MET A O 1
ATOM 842 N N . CYS A 1 108 ? -11.867 -0.631 10.070 1.00 96.12 108 CYS A N 1
ATOM 843 C CA . CYS A 1 108 ? -11.308 0.549 9.419 1.00 96.12 108 CYS A CA 1
ATOM 844 C C . CYS A 1 108 ? -12.204 1.051 8.276 1.00 96.12 108 CYS A C 1
ATOM 846 O O . CYS A 1 108 ? -12.591 2.216 8.256 1.00 96.12 108 CYS A O 1
ATOM 848 N N . CYS A 1 109 ? -12.534 0.178 7.321 1.00 95.50 109 CYS A N 1
ATOM 849 C CA . CYS A 1 109 ? -13.240 0.532 6.085 1.00 95.50 109 CYS A CA 1
ATOM 850 C C . CYS A 1 109 ? -13.716 -0.716 5.316 1.00 95.50 109 CYS A C 1
ATOM 852 O O . CYS A 1 109 ? -13.312 -1.842 5.622 1.00 95.50 109 CYS A O 1
ATOM 854 N N . THR A 1 110 ? -14.585 -0.520 4.320 1.00 96.25 110 THR A N 1
ATOM 855 C CA . THR A 1 110 ? -15.172 -1.597 3.502 1.00 96.25 110 THR A CA 1
ATOM 856 C C . THR A 1 110 ? -14.514 -1.708 2.120 1.00 96.25 110 THR A C 1
ATOM 858 O O . THR A 1 110 ? -13.734 -0.840 1.715 1.00 96.25 110 THR A O 1
ATOM 861 N N . SER A 1 111 ? -14.822 -2.775 1.379 1.00 93.88 111 SER A N 1
ATOM 862 C CA . SER A 1 111 ? -14.383 -2.995 -0.003 1.00 93.88 111 SER A CA 1
ATOM 863 C C . SER A 1 111 ? -14.790 -1.862 -0.939 1.00 93.88 111 SER A C 1
ATOM 865 O O . SER A 1 111 ? -13.999 -1.472 -1.793 1.00 93.88 111 SER A O 1
ATOM 867 N N . GLU A 1 112 ? -15.981 -1.304 -0.740 1.00 92.38 112 GLU A N 1
ATOM 868 C CA . GLU A 1 112 ? -16.549 -0.234 -1.566 1.00 92.38 112 GLU A CA 1
ATOM 869 C C . GLU A 1 112 ? -15.773 1.077 -1.370 1.00 92.38 112 GLU A C 1
ATOM 871 O O . GLU A 1 112 ? -15.557 1.810 -2.329 1.00 92.38 112 GLU A O 1
ATOM 876 N N . SER A 1 113 ? -15.256 1.320 -0.159 1.00 89.88 113 SER A N 1
ATOM 877 C CA . SER A 1 113 ? -14.323 2.415 0.160 1.00 89.88 113 SER A CA 1
ATOM 878 C C . SER A 1 113 ? -12.857 2.095 -0.192 1.00 89.88 113 SER A C 1
ATOM 880 O O . SER A 1 113 ? -11.936 2.652 0.405 1.00 89.88 113 SER A O 1
ATOM 882 N N . GLY A 1 114 ? -12.611 1.150 -1.105 1.00 89.38 114 GLY A N 1
ATOM 883 C CA . GLY A 1 114 ? -11.271 0.797 -1.588 1.00 89.38 114 GLY A CA 1
ATOM 884 C C . GLY A 1 114 ? -10.415 -0.044 -0.631 1.00 89.38 114 GLY A C 1
ATOM 885 O O . GLY A 1 114 ? -9.255 -0.313 -0.933 1.00 89.38 114 GLY A O 1
ATOM 886 N N . CYS A 1 115 ? -10.953 -0.507 0.503 1.00 91.94 115 CYS A N 1
ATOM 887 C CA . CYS A 1 115 ? -10.190 -1.271 1.500 1.00 91.94 115 CYS A CA 1
ATOM 888 C C . CYS A 1 115 ? -10.230 -2.795 1.318 1.00 91.94 115 CYS A C 1
ATOM 890 O O . CYS A 1 115 ? -9.796 -3.531 2.211 1.00 91.94 115 CYS A O 1
ATOM 892 N N . GLY A 1 116 ? -10.720 -3.264 0.168 1.00 93.56 116 GLY A N 1
ATOM 893 C CA . GLY A 1 116 ? -10.752 -4.676 -0.206 1.00 93.56 116 GLY A CA 1
ATOM 894 C C . GLY A 1 116 ? -9.363 -5.290 -0.419 1.00 93.56 116 GLY A C 1
ATOM 895 O O . GLY A 1 116 ? -8.333 -4.741 -0.016 1.00 93.56 116 GLY A O 1
ATOM 896 N N . ILE A 1 117 ? -9.352 -6.457 -1.061 1.00 96.56 117 ILE A N 1
ATOM 897 C CA . ILE A 1 117 ? -8.129 -7.137 -1.504 1.00 96.56 117 ILE A CA 1
ATOM 898 C C . ILE A 1 117 ? -7.828 -6.797 -2.968 1.00 96.56 117 ILE A C 1
ATOM 900 O O . ILE A 1 117 ? -8.745 -6.513 -3.738 1.00 96.56 117 ILE A O 1
ATOM 904 N N . LEU A 1 118 ? -6.557 -6.868 -3.364 1.00 96.44 118 LEU A N 1
ATOM 905 C CA . LEU A 1 118 ? -6.166 -6.764 -4.773 1.00 96.44 118 LEU A CA 1
ATOM 906 C C . LEU A 1 118 ? -6.662 -7.994 -5.550 1.00 96.44 118 LEU A C 1
ATOM 908 O O . LEU A 1 118 ? -6.662 -9.105 -5.015 1.00 96.44 118 LEU A O 1
ATOM 912 N N . SER A 1 119 ? -7.084 -7.816 -6.804 1.00 97.19 119 SER A N 1
ATOM 913 C CA . SER A 1 119 ? -7.394 -8.940 -7.697 1.00 97.19 119 SER A CA 1
ATOM 914 C C . SER A 1 119 ? -6.107 -9.605 -8.207 1.00 97.19 119 SER A C 1
ATOM 916 O O . SER A 1 119 ? -5.068 -8.952 -8.235 1.00 97.19 119 SER A O 1
ATOM 918 N N . PRO A 1 120 ? -6.128 -10.875 -8.652 1.00 98.25 120 PRO A N 1
ATOM 919 C CA . PRO A 1 120 ? -4.929 -11.542 -9.159 1.00 98.25 120 PRO A CA 1
ATOM 920 C C . PRO A 1 120 ? -4.300 -10.828 -10.362 1.00 98.25 120 PRO A C 1
ATOM 922 O O . PRO A 1 120 ? -3.094 -10.883 -10.559 1.00 98.25 120 PRO A O 1
ATOM 925 N N . ASP A 1 121 ? -5.115 -10.132 -11.152 1.00 97.94 121 ASP A N 1
ATOM 926 C CA . ASP A 1 121 ? -4.760 -9.359 -12.342 1.00 97.94 121 ASP A CA 1
ATOM 927 C C . ASP A 1 121 ? -4.630 -7.846 -12.081 1.00 97.94 121 ASP A C 1
ATOM 929 O O . ASP A 1 121 ? -4.731 -7.044 -13.015 1.00 97.94 121 ASP A O 1
ATOM 933 N N . TRP A 1 122 ? -4.378 -7.438 -10.831 1.00 97.12 122 TRP A N 1
ATOM 934 C CA . TRP A 1 122 ? -4.279 -6.026 -10.442 1.00 97.12 122 TRP A CA 1
ATOM 935 C C . TRP A 1 122 ? -3.216 -5.226 -11.214 1.00 97.12 122 TRP A C 1
ATOM 937 O O . TRP A 1 122 ? -3.304 -4.001 -11.243 1.00 97.12 122 TRP A O 1
ATOM 947 N N . LEU A 1 123 ? -2.255 -5.889 -11.869 1.00 97.38 123 LEU A N 1
ATOM 948 C CA . LEU A 1 123 ? -1.212 -5.295 -12.717 1.00 97.38 123 LEU A CA 1
ATOM 949 C C . LEU A 1 123 ? -1.559 -5.247 -14.219 1.00 97.38 123 LEU A C 1
ATOM 951 O O . LEU A 1 123 ? -0.706 -4.882 -15.018 1.00 97.38 123 LEU A O 1
ATOM 955 N N . SER A 1 124 ? -2.779 -5.599 -14.632 1.00 96.88 124 SER A N 1
ATOM 956 C CA . SER A 1 124 ? -3.183 -5.702 -16.053 1.00 96.88 124 SER A CA 1
ATOM 957 C C . SER A 1 124 ? -2.983 -4.441 -16.914 1.00 96.88 124 SER A C 1
ATOM 959 O O . SER A 1 124 ? -2.866 -4.554 -18.132 1.00 96.88 124 SER A O 1
ATOM 961 N N . ASP A 1 125 ? -2.922 -3.266 -16.292 1.00 95.75 125 ASP A N 1
ATOM 962 C CA . ASP A 1 125 ? -2.689 -1.936 -16.874 1.00 95.75 125 ASP A CA 1
ATOM 963 C C . ASP A 1 125 ? -1.348 -1.311 -16.422 1.00 95.75 125 ASP A C 1
ATOM 965 O O . ASP A 1 125 ? -1.100 -0.125 -16.653 1.00 95.75 125 ASP A O 1
ATOM 969 N N . ALA A 1 126 ? -0.494 -2.077 -15.734 1.00 97.44 126 ALA A N 1
ATOM 970 C CA . ALA A 1 126 ? 0.775 -1.591 -15.213 1.00 97.44 126 ALA A CA 1
ATOM 971 C C . ALA A 1 126 ? 1.793 -1.383 -16.340 1.00 97.44 126 ALA A C 1
ATOM 973 O O . ALA A 1 126 ? 1.917 -2.189 -17.263 1.00 97.44 126 ALA A O 1
ATOM 974 N N . GLN A 1 127 ? 2.577 -0.315 -16.229 1.00 97.25 127 GLN A N 1
ATOM 975 C CA . GLN A 1 127 ? 3.658 -0.031 -17.160 1.00 97.25 127 GLN A CA 1
ATOM 976 C C . GLN A 1 127 ? 4.883 -0.880 -16.804 1.00 97.25 127 GLN A C 1
ATOM 978 O O . GLN A 1 127 ? 5.352 -0.842 -15.662 1.00 97.25 127 GLN A O 1
ATOM 983 N N . PHE A 1 128 ? 5.439 -1.600 -17.778 1.00 97.50 128 PHE A N 1
ATOM 984 C CA . PHE A 1 128 ? 6.749 -2.225 -17.617 1.00 97.50 128 PHE A CA 1
ATOM 985 C C . PHE A 1 128 ? 7.829 -1.137 -17.531 1.00 97.50 128 PHE A C 1
ATOM 987 O O . PHE A 1 128 ? 7.913 -0.258 -18.388 1.00 97.50 128 PHE A O 1
ATOM 994 N N . VAL A 1 129 ? 8.634 -1.165 -16.469 1.00 96.75 129 VAL A N 1
ATOM 995 C CA . VAL A 1 129 ? 9.700 -0.176 -16.219 1.00 96.75 129 VAL A CA 1
ATOM 996 C C . VAL A 1 129 ? 11.054 -0.690 -16.709 1.00 96.75 129 VAL A C 1
ATOM 998 O O . VAL A 1 129 ? 11.907 0.098 -17.113 1.00 96.75 129 VAL A O 1
ATOM 1001 N N . GLY A 1 130 ? 11.263 -2.007 -16.678 1.00 96.06 130 GLY A N 1
ATOM 1002 C CA . GLY A 1 130 ? 12.508 -2.646 -17.090 1.00 96.06 130 GLY A CA 1
ATOM 1003 C C . GLY A 1 130 ? 12.867 -3.842 -16.216 1.00 96.06 130 GLY A C 1
ATOM 1004 O O . GLY A 1 130 ? 12.034 -4.382 -15.486 1.00 96.06 130 GLY A O 1
ATOM 1005 N N . TYR A 1 131 ? 14.134 -4.247 -16.277 1.00 95.62 131 TYR A N 1
ATOM 1006 C CA . TYR A 1 131 ? 14.675 -5.324 -15.453 1.00 95.62 131 TYR A CA 1
ATOM 1007 C C . TYR A 1 131 ? 15.651 -4.785 -14.408 1.00 95.62 131 TYR A C 1
ATOM 1009 O O . TYR A 1 131 ? 16.458 -3.908 -14.715 1.00 95.62 131 TYR A O 1
ATOM 1017 N N . ASN A 1 132 ? 15.640 -5.367 -13.207 1.00 93.69 132 ASN A N 1
ATOM 1018 C CA . ASN A 1 132 ? 16.751 -5.241 -12.267 1.00 93.69 132 ASN A CA 1
ATOM 1019 C C . ASN A 1 132 ? 17.625 -6.503 -12.333 1.00 93.69 132 ASN A C 1
ATOM 1021 O O . ASN A 1 132 ? 17.125 -7.622 -12.201 1.00 93.69 132 ASN A O 1
ATOM 1025 N N . THR A 1 133 ? 18.927 -6.312 -12.537 1.00 85.31 133 THR A N 1
ATOM 1026 C CA . THR A 1 133 ? 19.951 -7.370 -12.589 1.00 85.31 133 THR A CA 1
ATOM 1027 C C 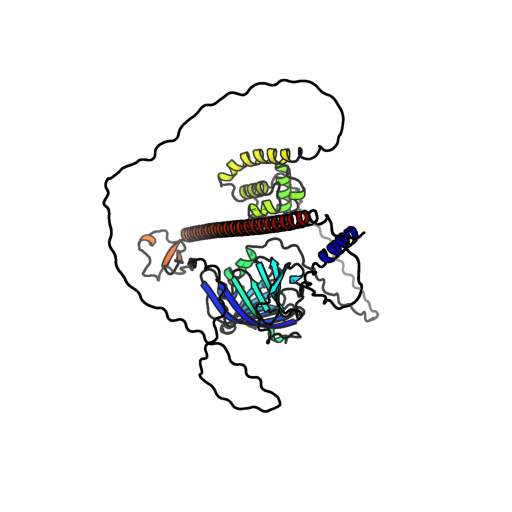. THR A 1 133 ? 21.093 -7.103 -11.603 1.00 85.31 133 THR A C 1
ATOM 1029 O O . THR A 1 133 ? 22.222 -7.527 -11.837 1.00 85.31 133 THR A O 1
ATOM 1032 N N . SER A 1 134 ? 20.837 -6.366 -10.515 1.00 77.44 134 SER A N 1
ATOM 1033 C CA . SER A 1 134 ? 21.830 -6.105 -9.459 1.00 77.44 134 SER A CA 1
ATOM 1034 C C . SER A 1 134 ? 22.210 -7.349 -8.643 1.00 77.44 134 SER A C 1
ATOM 1036 O O . SER A 1 134 ? 23.168 -7.303 -7.874 1.00 77.44 134 SER A O 1
ATOM 1038 N N . THR A 1 135 ? 21.475 -8.453 -8.799 1.00 78.19 135 THR A N 1
ATOM 1039 C CA . THR A 1 135 ? 21.703 -9.729 -8.106 1.00 78.19 135 THR A CA 1
ATOM 1040 C C . THR A 1 135 ? 21.817 -10.883 -9.109 1.00 78.19 135 THR A C 1
ATOM 1042 O O . THR A 1 135 ? 21.594 -10.705 -10.306 1.00 78.19 135 THR A O 1
ATOM 1045 N N . SER A 1 136 ? 22.122 -12.092 -8.628 1.00 91.69 136 SER A N 1
ATOM 1046 C CA . SER A 1 136 ? 22.046 -13.326 -9.428 1.00 91.69 136 SER A CA 1
ATOM 1047 C C . SER A 1 136 ? 20.622 -13.684 -9.882 1.00 91.69 136 SER A C 1
ATOM 1049 O O . SER A 1 136 ? 20.461 -14.535 -10.756 1.00 91.69 136 SER A O 1
ATOM 1051 N N . ILE A 1 137 ? 19.601 -13.045 -9.305 1.00 94.38 137 ILE A N 1
ATOM 1052 C CA . ILE A 1 137 ? 18.195 -13.168 -9.680 1.00 94.38 137 ILE A CA 1
ATOM 1053 C C . ILE A 1 137 ? 17.818 -11.963 -10.549 1.00 94.38 137 ILE A C 1
ATOM 1055 O O . ILE A 1 137 ? 18.084 -10.808 -10.205 1.00 94.38 137 ILE A O 1
ATOM 1059 N N . LYS A 1 138 ? 17.191 -12.244 -11.694 1.00 96.06 138 LYS A N 1
ATOM 1060 C CA . LYS A 1 138 ? 16.637 -11.235 -12.598 1.00 96.06 138 LYS A CA 1
ATOM 1061 C C . LYS A 1 138 ? 15.223 -10.890 -12.141 1.00 96.06 138 LYS A C 1
ATOM 1063 O O . LYS A 1 138 ? 14.396 -11.788 -11.985 1.00 96.06 138 LYS A O 1
ATOM 1068 N N . PHE A 1 139 ? 14.939 -9.604 -11.967 1.00 97.19 139 PHE A N 1
ATOM 1069 C CA . PHE A 1 139 ? 13.611 -9.123 -11.592 1.00 97.19 139 PHE A CA 1
ATOM 1070 C C . PHE A 1 139 ? 12.987 -8.294 -12.709 1.00 97.19 139 PHE A C 1
ATOM 1072 O O . PHE A 1 139 ? 13.675 -7.483 -13.328 1.00 97.19 139 PHE A O 1
ATOM 1079 N N . GLN A 1 140 ? 11.688 -8.458 -12.938 1.00 97.56 140 GLN A N 1
ATOM 1080 C CA . GLN A 1 140 ? 10.877 -7.521 -13.718 1.00 97.56 140 GLN A CA 1
ATOM 1081 C C . GLN A 1 140 ? 10.360 -6.414 -12.796 1.00 97.56 140 GLN A C 1
ATOM 1083 O O . GLN A 1 140 ? 9.924 -6.709 -11.682 1.00 97.56 140 GLN A O 1
ATOM 1088 N N . ILE A 1 141 ? 10.387 -5.165 -13.264 1.00 97.81 141 ILE A N 1
ATOM 1089 C CA . ILE A 1 141 ? 9.885 -3.994 -12.539 1.00 97.81 141 ILE A CA 1
ATOM 1090 C C . ILE A 1 141 ? 8.628 -3.467 -13.235 1.00 97.81 141 ILE A C 1
ATOM 1092 O O . ILE A 1 141 ? 8.641 -3.188 -14.436 1.00 97.81 141 ILE A O 1
ATOM 1096 N N . TRP A 1 142 ? 7.567 -3.273 -12.461 1.00 98.19 142 TRP A N 1
ATOM 1097 C CA . TRP A 1 142 ? 6.266 -2.786 -12.908 1.00 98.19 142 TRP A CA 1
ATOM 1098 C C . TRP A 1 142 ? 5.882 -1.522 -12.144 1.00 98.19 142 TRP A C 1
ATOM 1100 O O . TRP A 1 142 ? 6.062 -1.462 -10.930 1.00 98.19 142 TRP A O 1
ATOM 1110 N N . SER A 1 143 ? 5.328 -0.525 -12.830 1.00 97.50 143 SER A N 1
ATOM 1111 C CA . SER A 1 143 ? 4.770 0.679 -12.209 1.00 97.50 143 SER A CA 1
ATOM 1112 C C . SER A 1 143 ? 3.261 0.715 -12.396 1.00 97.50 143 SER A C 1
ATOM 1114 O O . SER A 1 143 ? 2.769 0.673 -13.526 1.00 97.50 143 SER A O 1
ATOM 1116 N N . LYS A 1 144 ? 2.516 0.830 -11.293 1.00 96.56 144 LYS A N 1
ATOM 1117 C CA . LYS A 1 144 ? 1.064 1.042 -11.315 1.00 96.56 144 LYS A CA 1
ATOM 1118 C C . LYS A 1 144 ? 0.699 2.305 -10.547 1.00 96.56 144 LYS A C 1
ATOM 1120 O O . LYS A 1 144 ? 0.955 2.438 -9.344 1.00 96.56 144 LYS A O 1
ATOM 1125 N N . LYS A 1 145 ? 0.038 3.235 -11.236 1.00 94.56 145 LYS A N 1
ATOM 1126 C CA . LYS A 1 145 ? -0.465 4.467 -10.632 1.00 94.56 145 LYS A CA 1
ATOM 1127 C C . LYS A 1 145 ? -1.786 4.204 -9.905 1.00 94.56 145 LYS A C 1
ATOM 1129 O O . LYS A 1 145 ? -2.803 3.950 -10.536 1.00 94.56 145 LYS A O 1
ATOM 1134 N N . GLY A 1 146 ? -1.763 4.289 -8.578 1.00 89.38 146 GLY A N 1
ATOM 1135 C CA . GLY A 1 146 ? -2.961 4.425 -7.749 1.00 89.38 146 GLY A CA 1
ATOM 1136 C C . GLY A 1 146 ? -3.068 5.851 -7.204 1.00 89.38 146 GLY A C 1
ATOM 1137 O O . GLY A 1 146 ? -2.600 6.805 -7.831 1.00 89.38 146 GLY A O 1
ATOM 1138 N N . ILE A 1 147 ? -3.595 5.988 -5.982 1.00 85.56 147 ILE A N 1
ATOM 1139 C CA . ILE A 1 147 ? -3.485 7.233 -5.193 1.00 85.56 147 ILE A CA 1
ATOM 1140 C C . ILE A 1 147 ? -1.997 7.616 -5.032 1.00 85.56 147 ILE A C 1
ATOM 1142 O O . ILE A 1 147 ? -1.613 8.774 -5.188 1.00 85.56 147 ILE A O 1
ATOM 1146 N N . GLN A 1 148 ? -1.138 6.614 -4.828 1.00 89.12 148 GLN A N 1
ATOM 1147 C CA . GLN A 1 148 ? 0.323 6.726 -4.797 1.00 89.12 148 GLN A CA 1
ATOM 1148 C C . GLN A 1 148 ? 0.959 6.074 -6.038 1.00 89.12 148 GLN A C 1
ATOM 1150 O O . GLN A 1 148 ? 0.283 5.397 -6.817 1.00 89.12 148 GLN A O 1
ATOM 1155 N N . ASN A 1 149 ? 2.253 6.316 -6.260 1.00 93.31 149 ASN A N 1
ATOM 1156 C CA . ASN A 1 149 ? 3.023 5.523 -7.220 1.00 93.31 149 ASN A CA 1
ATOM 1157 C C . ASN A 1 149 ? 3.356 4.189 -6.546 1.00 93.31 149 ASN A C 1
AT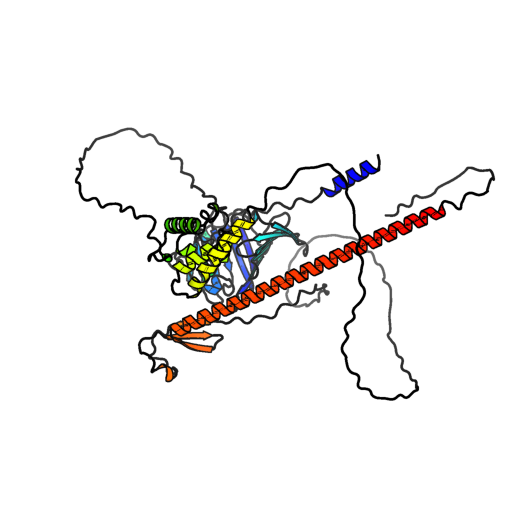OM 1159 O O . ASN A 1 149 ? 3.885 4.205 -5.438 1.00 93.31 149 ASN A O 1
ATOM 1163 N N . ASN A 1 150 ? 3.049 3.067 -7.195 1.00 96.94 150 ASN A N 1
ATOM 1164 C CA . ASN A 1 150 ? 3.421 1.747 -6.697 1.00 96.94 150 ASN A CA 1
ATOM 1165 C C . ASN A 1 150 ? 4.429 1.142 -7.668 1.00 96.94 150 ASN A C 1
ATOM 1167 O O . ASN A 1 150 ? 4.110 1.007 -8.854 1.00 96.94 150 ASN A O 1
ATOM 1171 N N . LEU A 1 151 ? 5.607 0.773 -7.174 1.00 97.94 151 LEU A N 1
ATOM 1172 C CA . LEU A 1 151 ? 6.524 -0.103 -7.893 1.00 97.94 151 LEU A CA 1
ATOM 1173 C C . LEU A 1 151 ? 6.362 -1.528 -7.366 1.00 97.94 151 LEU A C 1
ATOM 1175 O O . LEU A 1 151 ? 6.257 -1.752 -6.160 1.00 97.94 151 LEU A O 1
ATOM 1179 N N . TYR A 1 152 ? 6.322 -2.483 -8.285 1.00 98.25 152 TYR A N 1
ATOM 1180 C CA . TYR A 1 152 ? 6.231 -3.904 -7.995 1.00 98.25 152 TYR A CA 1
ATOM 1181 C C . TYR A 1 152 ? 7.376 -4.636 -8.683 1.00 98.25 152 TYR A C 1
ATOM 1183 O O . TYR A 1 152 ? 7.556 -4.523 -9.900 1.00 98.25 152 TYR A O 1
ATOM 1191 N N . TRP A 1 153 ? 8.136 -5.396 -7.903 1.00 98.06 153 TRP A N 1
ATOM 1192 C CA . TRP A 1 153 ? 9.194 -6.265 -8.395 1.00 98.06 153 TRP A CA 1
ATOM 1193 C C . TRP A 1 153 ? 8.790 -7.717 -8.218 1.00 98.06 153 TRP A C 1
ATOM 1195 O O . TRP A 1 153 ? 8.238 -8.101 -7.186 1.00 98.06 153 TRP A O 1
ATOM 1205 N N . GLN A 1 154 ? 9.142 -8.527 -9.207 1.00 97.56 154 GLN A N 1
ATOM 1206 C CA . GLN A 1 154 ? 8.956 -9.971 -9.168 1.00 97.56 154 GLN A CA 1
ATOM 1207 C C . GLN A 1 154 ? 10.068 -10.706 -9.908 1.00 97.56 154 GLN A C 1
ATOM 1209 O O . GLN A 1 154 ? 10.726 -10.129 -10.779 1.00 97.56 154 GLN A O 1
ATOM 1214 N N . THR A 1 155 ? 10.261 -11.982 -9.598 1.00 97.19 155 THR A N 1
ATOM 1215 C CA . THR A 1 155 ? 11.261 -12.830 -10.257 1.00 97.19 155 THR A CA 1
ATOM 1216 C C . THR A 1 155 ? 10.911 -13.126 -11.718 1.00 97.19 155 THR A C 1
ATOM 1218 O O . THR A 1 155 ? 9.767 -13.410 -12.072 1.00 97.19 155 THR A O 1
ATOM 1221 N N . ASP A 1 156 ? 11.927 -13.134 -12.575 1.00 94.50 156 ASP A N 1
ATOM 1222 C CA . ASP A 1 156 ? 11.830 -13.538 -13.977 1.00 94.50 156 ASP A CA 1
ATOM 1223 C C . ASP A 1 156 ? 12.437 -14.945 -14.159 1.00 94.50 156 ASP A C 1
ATOM 1225 O O . ASP A 1 156 ? 13.596 -15.138 -13.782 1.00 94.50 156 ASP A O 1
ATOM 1229 N N . PRO A 1 157 ? 11.725 -15.951 -14.712 1.00 94.31 157 PRO A N 1
ATOM 1230 C CA . PRO A 1 157 ? 10.362 -15.928 -15.259 1.00 94.31 157 PRO A CA 1
ATOM 1231 C C . PRO A 1 157 ? 9.281 -16.446 -14.284 1.00 94.31 157 PRO A C 1
ATOM 1233 O O . PRO A 1 157 ? 8.157 -16.713 -14.705 1.00 94.31 157 PRO A O 1
ATOM 1236 N N . THR A 1 158 ? 9.609 -16.693 -13.009 1.00 95.38 158 THR A N 1
ATOM 1237 C CA . THR A 1 158 ? 8.717 -17.422 -12.084 1.00 95.38 158 THR A CA 1
ATOM 1238 C C . THR A 1 158 ? 7.585 -16.586 -11.477 1.00 95.38 158 THR A C 1
ATOM 1240 O O . THR A 1 158 ? 6.688 -17.172 -10.875 1.00 95.38 158 THR A O 1
ATOM 1243 N N . ASN A 1 159 ? 7.577 -15.262 -11.673 1.00 96.50 159 ASN A N 1
ATOM 1244 C CA . ASN A 1 159 ? 6.547 -14.328 -11.195 1.00 96.50 159 ASN A CA 1
ATOM 1245 C C . ASN A 1 159 ? 6.295 -14.390 -9.672 1.00 96.50 159 ASN A C 1
ATOM 1247 O O . ASN A 1 159 ? 5.174 -14.172 -9.212 1.00 96.50 159 ASN A O 1
ATOM 1251 N N . VAL A 1 160 ? 7.327 -14.712 -8.887 1.00 97.62 160 VAL A N 1
ATOM 1252 C CA . VAL A 1 160 ? 7.269 -14.663 -7.419 1.00 97.62 160 VAL A CA 1
ATOM 1253 C C . VAL A 1 160 ? 7.371 -13.194 -6.997 1.00 97.62 160 VAL A C 1
ATOM 1255 O O . VAL A 1 160 ? 8.281 -12.519 -7.496 1.00 97.62 160 VAL A O 1
ATOM 1258 N N . PRO A 1 161 ? 6.470 -12.673 -6.141 1.00 98.06 161 PRO A N 1
ATOM 1259 C CA . PRO A 1 161 ? 6.604 -11.333 -5.576 1.00 98.06 161 PRO A CA 1
ATOM 1260 C C . PRO A 1 161 ? 7.977 -11.154 -4.925 1.00 98.06 161 PRO A C 1
ATOM 1262 O O . PRO A 1 161 ? 8.514 -12.079 -4.334 1.00 98.06 161 PRO A O 1
ATOM 1265 N N . TYR A 1 162 ? 8.573 -9.972 -5.053 1.00 97.81 162 TYR A N 1
ATOM 1266 C CA . TYR A 1 162 ? 9.830 -9.671 -4.364 1.00 97.81 162 TYR A CA 1
ATOM 1267 C C . TYR A 1 162 ? 9.766 -8.359 -3.596 1.00 97.81 162 TYR A C 1
ATOM 1269 O O . TYR A 1 162 ? 10.153 -8.323 -2.436 1.00 97.81 162 TYR A O 1
ATOM 1277 N N . ILE A 1 163 ? 9.264 -7.280 -4.198 1.00 98.00 163 ILE A N 1
ATOM 1278 C CA . ILE A 1 163 ? 9.131 -5.994 -3.501 1.00 98.00 163 ILE A CA 1
ATOM 1279 C C . ILE A 1 163 ? 7.820 -5.308 -3.911 1.00 98.00 163 ILE A C 1
ATOM 1281 O O . ILE A 1 163 ? 7.427 -5.350 -5.081 1.00 98.00 163 ILE A O 1
ATOM 1285 N N . ILE A 1 164 ? 7.175 -4.637 -2.956 1.00 97.94 164 ILE A N 1
ATOM 1286 C CA . ILE A 1 164 ? 6.145 -3.612 -3.171 1.00 97.94 164 ILE A CA 1
ATOM 1287 C C . ILE A 1 164 ? 6.646 -2.299 -2.546 1.00 97.94 164 ILE A C 1
ATOM 1289 O O . ILE A 1 164 ? 6.858 -2.235 -1.340 1.00 97.94 164 ILE A O 1
ATOM 1293 N N . ASP A 1 165 ? 6.808 -1.245 -3.348 1.00 97.50 165 ASP A N 1
ATOM 1294 C CA . ASP A 1 165 ? 7.153 0.116 -2.894 1.00 97.50 165 ASP A CA 1
ATOM 1295 C C . ASP A 1 165 ? 5.974 1.056 -3.171 1.00 97.50 165 ASP A C 1
ATOM 1297 O O . ASP A 1 165 ? 5.678 1.382 -4.325 1.00 97.50 165 ASP A O 1
ATOM 1301 N N . GLN A 1 166 ? 5.276 1.463 -2.109 1.00 95.56 166 GLN A N 1
ATOM 1302 C CA . GLN A 1 166 ? 4.172 2.421 -2.127 1.00 95.56 166 GLN A CA 1
ATOM 1303 C C . GLN A 1 166 ? 4.704 3.822 -1.799 1.00 95.56 166 GLN A C 1
ATOM 1305 O O . GLN A 1 166 ? 4.652 4.321 -0.666 1.00 95.56 166 GLN A O 1
ATOM 1310 N N . GLN A 1 167 ? 5.225 4.484 -2.826 1.00 94.50 167 GLN A N 1
ATOM 1311 C CA . GLN A 1 167 ? 5.995 5.708 -2.652 1.00 94.50 167 GLN A CA 1
ATOM 1312 C C . GLN A 1 167 ? 5.156 6.866 -2.075 1.00 94.50 167 GLN A C 1
ATOM 1314 O O . GLN A 1 167 ? 3.990 7.053 -2.449 1.00 94.50 167 GLN A O 1
ATOM 1319 N N . PRO A 1 168 ? 5.735 7.702 -1.193 1.00 92.81 168 PRO A N 1
ATOM 1320 C CA . PRO A 1 168 ? 7.129 7.685 -0.736 1.00 92.81 168 PRO A CA 1
ATOM 1321 C C . PRO A 1 168 ? 7.330 6.995 0.629 1.00 92.81 168 PRO A C 1
ATOM 1323 O O . PRO A 1 168 ? 8.372 7.190 1.250 1.00 92.81 168 PRO A O 1
ATOM 1326 N N . ASN A 1 169 ? 6.330 6.262 1.134 1.00 91.50 169 ASN A N 1
ATOM 1327 C CA . ASN A 1 169 ? 6.199 6.010 2.573 1.00 91.50 169 ASN A CA 1
ATOM 1328 C C . ASN A 1 169 ? 6.301 4.546 3.000 1.00 91.50 169 ASN A C 1
ATOM 1330 O O . ASN A 1 169 ? 6.434 4.325 4.197 1.00 91.50 169 ASN A O 1
ATOM 1334 N N . ASP A 1 170 ? 6.193 3.566 2.104 1.00 94.56 170 ASP A N 1
ATOM 1335 C CA . ASP A 1 170 ? 6.124 2.161 2.519 1.00 94.56 170 ASP A CA 1
ATOM 1336 C C . ASP A 1 170 ? 6.851 1.249 1.531 1.00 94.56 170 ASP A C 1
ATOM 1338 O O . ASP A 1 170 ? 6.533 1.242 0.345 1.00 94.56 170 ASP A O 1
ATOM 1342 N N . PHE A 1 171 ? 7.839 0.502 2.016 1.00 97.00 171 PHE A N 1
ATOM 1343 C CA . PHE A 1 171 ? 8.676 -0.391 1.217 1.00 97.00 171 PHE A CA 1
ATOM 1344 C C . PHE A 1 171 ? 8.673 -1.778 1.855 1.00 97.00 171 PHE A C 1
ATOM 1346 O O . PHE A 1 171 ? 9.193 -1.946 2.957 1.00 97.00 171 PHE A O 1
ATOM 1353 N N . MET A 1 172 ? 8.099 -2.763 1.169 1.00 98.06 172 MET A N 1
ATOM 1354 C CA . MET A 1 172 ? 7.950 -4.143 1.631 1.00 98.06 172 MET A CA 1
ATOM 1355 C C . MET A 1 172 ? 8.752 -5.082 0.726 1.00 98.06 172 MET A C 1
ATOM 1357 O O . MET A 1 172 ? 8.424 -5.227 -0.449 1.00 98.06 172 MET A O 1
ATOM 1361 N N . GLU A 1 173 ? 9.785 -5.719 1.273 1.00 97.75 173 GLU A N 1
ATOM 1362 C CA . GLU A 1 173 ? 10.629 -6.728 0.624 1.00 97.75 173 GLU A CA 1
ATOM 1363 C C . GLU A 1 173 ? 10.268 -8.127 1.144 1.00 97.75 173 GLU A C 1
ATOM 1365 O O . GLU A 1 173 ? 10.251 -8.375 2.349 1.00 97.75 173 GLU A O 1
ATOM 1370 N N . PHE A 1 174 ? 9.983 -9.050 0.234 1.00 98.25 174 PHE A N 1
ATOM 1371 C CA . PHE A 1 174 ? 9.545 -10.411 0.517 1.00 98.25 174 PHE A CA 1
ATOM 1372 C C . PHE A 1 174 ? 10.717 -11.405 0.510 1.00 98.25 174 PHE A C 1
ATOM 1374 O O . PHE A 1 174 ? 11.624 -11.328 -0.323 1.00 98.25 174 PHE A O 1
ATOM 1381 N N . ASP A 1 175 ? 10.690 -12.380 1.424 1.00 98.12 175 ASP A N 1
ATOM 1382 C CA . ASP A 1 175 ? 11.646 -13.492 1.430 1.00 98.12 175 ASP A CA 1
ATOM 1383 C C . ASP A 1 175 ? 11.210 -14.573 0.435 1.00 98.12 175 ASP A C 1
ATOM 1385 O O . ASP A 1 175 ? 10.385 -15.434 0.753 1.00 98.12 175 ASP A O 1
ATOM 1389 N N . LEU A 1 176 ? 11.857 -14.584 -0.732 1.00 97.38 176 LEU A N 1
ATOM 1390 C CA . LEU A 1 176 ? 11.641 -15.549 -1.816 1.00 97.38 176 LEU A CA 1
ATOM 1391 C C . LEU A 1 176 ? 11.726 -17.027 -1.380 1.00 97.38 176 LEU A C 1
ATOM 1393 O O . LEU A 1 176 ? 11.168 -17.895 -2.051 1.00 97.38 176 LEU A O 1
ATOM 1397 N N . ASN A 1 177 ? 12.418 -17.348 -0.278 1.00 98.00 177 ASN A N 1
ATOM 1398 C CA . ASN A 1 177 ? 12.516 -18.720 0.243 1.00 98.00 177 ASN A CA 1
ATOM 1399 C C . ASN A 1 177 ? 11.278 -19.137 1.055 1.00 98.00 177 ASN A C 1
ATOM 1401 O O . ASN A 1 177 ? 11.066 -20.325 1.311 1.00 98.00 177 ASN A O 1
ATOM 1405 N N . SER A 1 178 ? 10.476 -18.165 1.487 1.00 98.44 178 SER 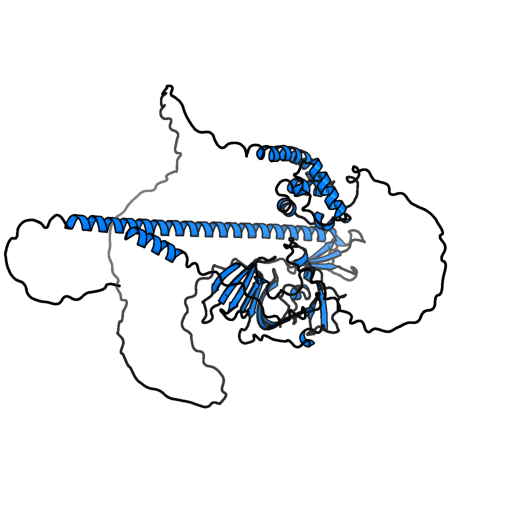A N 1
ATOM 1406 C CA . SER A 1 178 ? 9.267 -18.369 2.281 1.00 98.44 178 SER A CA 1
ATOM 1407 C C . SER A 1 178 ? 7.997 -18.518 1.435 1.00 98.44 178 SER A C 1
ATOM 1409 O O . SER A 1 178 ? 7.008 -19.056 1.946 1.00 98.44 178 SER A O 1
ATOM 1411 N N . TYR A 1 179 ? 8.043 -18.100 0.162 1.00 98.56 179 TYR A N 1
ATOM 1412 C CA . TYR A 1 179 ? 6.916 -18.098 -0.769 1.00 98.56 179 TYR A CA 1
ATOM 1413 C C . TYR A 1 179 ? 6.291 -19.482 -0.953 1.00 98.56 179 TYR A C 1
ATOM 1415 O O . TYR A 1 179 ? 6.946 -20.449 -1.356 1.00 98.56 179 TYR A O 1
ATOM 1423 N N . LYS A 1 180 ? 4.986 -19.576 -0.696 1.00 98.50 180 LYS A N 1
ATOM 1424 C CA . LYS A 1 180 ? 4.195 -20.801 -0.855 1.00 98.50 180 LYS A CA 1
ATOM 1425 C C . LYS A 1 180 ? 2.884 -20.483 -1.552 1.00 98.50 180 LYS A C 1
ATOM 1427 O O . LYS A 1 180 ? 2.072 -19.726 -1.030 1.00 98.50 180 LYS A O 1
ATOM 1432 N N . VAL A 1 181 ? 2.655 -21.124 -2.693 1.00 98.44 181 VAL A N 1
ATOM 1433 C CA . VAL A 1 181 ? 1.384 -21.081 -3.428 1.00 98.44 181 VAL A CA 1
ATOM 1434 C C . VAL A 1 181 ? 0.496 -22.243 -2.989 1.00 98.44 181 VAL A C 1
ATOM 1436 O O . VAL A 1 181 ? 0.979 -23.369 -2.860 1.00 98.44 181 VAL A O 1
ATOM 1439 N N . GLY A 1 182 ? -0.801 -21.997 -2.808 1.00 97.31 182 GLY A N 1
ATOM 1440 C CA . GLY A 1 182 ? -1.783 -23.045 -2.520 1.00 97.31 182 GLY A CA 1
ATOM 1441 C C . GLY A 1 182 ? -2.841 -22.632 -1.502 1.00 97.31 182 GLY A C 1
ATOM 1442 O O . GLY A 1 182 ? -2.911 -21.481 -1.085 1.00 97.31 182 GLY A O 1
ATOM 1443 N N . SER A 1 183 ? -3.679 -23.590 -1.104 1.00 97.38 183 SER A N 1
ATOM 1444 C CA . SER A 1 183 ? -4.742 -23.371 -0.119 1.00 97.38 183 SER A CA 1
ATOM 1445 C C . SER A 1 183 ? -4.179 -22.986 1.249 1.00 97.38 183 SER A C 1
ATOM 1447 O O . SER A 1 183 ? -3.380 -23.732 1.821 1.00 97.38 183 SER A O 1
ATOM 1449 N N . ILE A 1 184 ? -4.665 -21.878 1.799 1.00 98.25 184 ILE A N 1
ATOM 1450 C CA . ILE A 1 184 ? -4.376 -21.437 3.165 1.00 98.25 184 ILE A CA 1
ATOM 1451 C C . ILE A 1 184 ? -5.450 -22.018 4.095 1.00 98.25 184 ILE A C 1
ATOM 1453 O O . ILE A 1 184 ? -6.611 -22.141 3.703 1.00 98.25 184 ILE A O 1
ATOM 1457 N N . ASP A 1 185 ? -5.076 -22.398 5.320 1.00 98.06 185 ASP A N 1
ATOM 1458 C CA . ASP A 1 185 ? -6.049 -22.830 6.330 1.00 98.06 185 ASP A CA 1
ATOM 1459 C C . ASP A 1 185 ? -7.039 -21.680 6.616 1.00 98.06 185 ASP A C 1
ATOM 1461 O O . ASP A 1 185 ? -6.604 -20.606 7.045 1.00 98.06 185 ASP A O 1
ATOM 1465 N N . PRO A 1 186 ? -8.362 -21.870 6.421 1.00 97.62 186 PRO A N 1
ATOM 1466 C CA . PRO A 1 186 ? -9.362 -20.849 6.721 1.00 97.62 186 PRO A CA 1
ATOM 1467 C C . PRO A 1 186 ? -9.301 -20.309 8.156 1.00 97.62 186 PRO A C 1
ATOM 1469 O O . PRO A 1 186 ? -9.745 -19.183 8.384 1.00 97.62 186 PRO A O 1
ATOM 1472 N N . SER A 1 187 ? -8.739 -21.065 9.111 1.00 98.19 187 SER A N 1
ATOM 1473 C CA . SER A 1 187 ? -8.529 -20.614 10.493 1.00 98.19 187 SER A CA 1
ATOM 1474 C C . SER A 1 187 ? -7.674 -19.338 10.588 1.00 98.19 187 SER A C 1
ATOM 1476 O O . SER A 1 187 ? -7.917 -18.504 11.460 1.00 98.19 187 SER A O 1
ATOM 1478 N N . ILE A 1 188 ? -6.751 -19.124 9.640 1.00 98.50 188 ILE A N 1
ATOM 1479 C CA . ILE A 1 188 ? -5.875 -17.943 9.561 1.00 98.50 188 ILE A CA 1
ATOM 1480 C C . ILE A 1 188 ? -6.673 -16.646 9.362 1.00 98.50 188 ILE A C 1
ATOM 1482 O O . ILE A 1 188 ? -6.273 -15.597 9.871 1.00 98.50 188 ILE A O 1
ATOM 1486 N N . PHE A 1 189 ? -7.814 -16.711 8.670 1.00 98.44 189 PHE A N 1
ATOM 1487 C CA . PHE A 1 189 ? -8.672 -15.558 8.373 1.00 98.44 189 PHE A CA 1
ATOM 1488 C C . PHE A 1 189 ? -9.850 -15.397 9.349 1.00 98.44 189 PHE A C 1
ATOM 1490 O O . PHE A 1 189 ? -10.694 -14.517 9.158 1.00 98.44 189 PHE A O 1
ATOM 1497 N N . VAL A 1 190 ? -9.937 -16.226 10.397 1.00 98.25 190 VAL A N 1
ATOM 1498 C CA . VAL A 1 190 ? -10.995 -16.108 11.409 1.00 98.25 190 VAL A CA 1
ATOM 1499 C C . VAL A 1 190 ? -10.804 -14.822 12.206 1.00 98.25 190 VAL A C 1
ATOM 1501 O O . VAL A 1 190 ? -9.798 -14.622 12.885 1.00 98.25 190 VAL A O 1
ATOM 1504 N N . LEU A 1 191 ? -11.816 -13.958 12.145 1.00 98.25 191 LEU A N 1
ATOM 1505 C CA . LEU A 1 191 ? -11.877 -12.726 12.917 1.00 98.25 191 LEU A CA 1
ATOM 1506 C C . LEU A 1 191 ? -11.915 -13.051 14.430 1.00 98.25 191 LEU A C 1
ATOM 1508 O O . LEU A 1 191 ? -12.807 -13.791 14.855 1.00 98.25 191 LEU A O 1
ATOM 1512 N N . PRO A 1 192 ? -10.996 -12.515 15.259 1.00 98.38 192 PRO A N 1
ATOM 1513 C CA . PRO A 1 192 ? -10.994 -12.775 16.698 1.00 98.38 192 PRO A CA 1
ATOM 1514 C C . PRO A 1 192 ? -12.297 -12.349 17.395 1.00 98.38 192 PRO A C 1
ATOM 1516 O O . PRO A 1 192 ? -12.899 -11.348 17.008 1.00 98.38 192 PRO A O 1
ATOM 1519 N N . PRO A 1 193 ? -12.725 -13.036 18.472 1.00 98.31 193 PRO A N 1
ATOM 1520 C CA . PRO A 1 193 ? -14.043 -12.825 19.083 1.00 98.31 193 PRO A CA 1
ATOM 1521 C C . PRO A 1 193 ? -14.225 -11.460 19.770 1.00 98.31 193 PRO A C 1
ATOM 1523 O O . PRO A 1 193 ? -15.351 -11.093 20.092 1.00 98.31 193 PRO A O 1
ATOM 1526 N N . TYR A 1 194 ? -13.141 -10.713 20.005 1.00 98.12 194 TYR A N 1
ATOM 1527 C CA . TYR A 1 194 ? -13.174 -9.340 20.525 1.00 98.12 194 TYR A CA 1
ATOM 1528 C C . TYR A 1 194 ? -13.309 -8.272 19.422 1.00 98.12 194 TYR A C 1
ATOM 1530 O O . TYR A 1 194 ? -13.577 -7.113 19.722 1.00 98.12 194 TYR A O 1
ATOM 1538 N N . CYS A 1 195 ? -13.172 -8.640 18.145 1.00 98.19 195 CYS A N 1
ATOM 1539 C CA . CYS A 1 195 ? -13.440 -7.744 17.024 1.00 98.19 195 CYS A CA 1
ATOM 1540 C C . CYS A 1 195 ? -14.944 -7.583 16.777 1.00 98.19 195 CYS A C 1
ATOM 1542 O O . CYS A 1 195 ? -15.688 -8.562 16.716 1.00 98.19 195 CYS A O 1
ATOM 1544 N N . SER A 1 196 ? -15.384 -6.355 16.497 1.00 97.31 196 SER A N 1
ATOM 1545 C CA . SER A 1 196 ? -16.747 -6.087 16.033 1.00 97.31 196 SER A CA 1
ATOM 1546 C C . SER A 1 196 ? -16.773 -5.085 14.885 1.00 97.31 196 SER A C 1
ATOM 1548 O O . SER A 1 196 ? -16.108 -4.054 14.923 1.00 97.31 196 SER A O 1
ATOM 1550 N N . LYS A 1 197 ? -17.659 -5.316 13.907 1.00 96.75 197 LYS A N 1
ATOM 1551 C CA . LYS A 1 197 ? -17.980 -4.348 12.842 1.00 96.75 197 LYS A CA 1
ATOM 1552 C C . LYS A 1 197 ? -18.549 -3.015 13.359 1.00 96.75 197 LYS A C 1
ATOM 1554 O O . LYS A 1 197 ? -18.600 -2.042 12.599 1.00 96.75 197 LYS A O 1
ATOM 1559 N N . THR A 1 198 ? -19.029 -2.976 14.607 1.00 97.00 198 THR A N 1
ATOM 1560 C CA . THR A 1 198 ? -19.550 -1.764 15.265 1.00 97.00 198 THR A CA 1
ATOM 1561 C C . THR A 1 198 ? -18.453 -0.914 15.899 1.00 97.00 198 THR A C 1
ATOM 1563 O O . THR A 1 198 ? -18.625 0.298 15.977 1.00 97.00 198 THR A O 1
ATOM 1566 N N . HIS A 1 199 ? -17.327 -1.511 16.300 1.00 97.12 199 HIS A N 1
ATOM 1567 C CA . HIS A 1 199 ? -16.190 -0.780 16.846 1.00 97.12 199 HIS A CA 1
ATOM 1568 C C . HIS A 1 199 ? -15.357 -0.233 15.679 1.00 97.12 199 HIS A C 1
ATOM 1570 O O . HIS A 1 199 ? -14.668 -0.983 14.989 1.00 97.12 199 HIS A O 1
ATOM 1576 N N . LYS A 1 200 ? -15.498 1.061 15.379 1.00 96.56 200 LYS A N 1
ATOM 1577 C CA . LYS A 1 200 ? -14.780 1.722 14.277 1.00 96.56 200 LYS A CA 1
ATOM 1578 C C . LYS A 1 200 ? -13.388 2.146 14.726 1.00 96.56 200 LYS A C 1
ATOM 1580 O O . LYS A 1 200 ? -13.208 2.503 15.885 1.00 96.56 200 LYS A O 1
ATOM 1585 N N . CYS A 1 201 ? -12.421 2.137 13.813 1.00 96.06 201 CYS A N 1
ATOM 1586 C CA . CYS A 1 201 ? -11.113 2.721 14.107 1.00 96.06 201 CYS A CA 1
ATOM 1587 C C . CYS A 1 201 ? -11.236 4.241 14.334 1.00 96.06 201 CYS A C 1
ATOM 1589 O O . CYS A 1 201 ? -12.135 4.863 13.756 1.00 96.06 201 CYS A O 1
ATOM 1591 N N . PRO A 1 202 ? -10.349 4.858 15.142 1.00 91.75 202 PRO A N 1
ATOM 1592 C CA . PRO A 1 202 ? -10.309 6.310 15.305 1.00 91.75 202 PRO A CA 1
ATOM 1593 C C . PRO A 1 202 ? -10.233 7.021 13.949 1.00 91.75 202 PRO A C 1
ATOM 1595 O O . PRO A 1 202 ? -9.539 6.549 13.048 1.00 91.75 202 PRO A O 1
ATOM 1598 N N . LEU A 1 203 ? -10.918 8.163 13.805 1.00 73.19 203 LEU A N 1
ATOM 1599 C CA . LEU A 1 203 ? -11.112 8.841 12.510 1.00 73.19 203 LEU A CA 1
ATOM 1600 C C . LEU A 1 203 ? -9.809 9.053 11.721 1.00 73.19 203 LEU A C 1
ATOM 1602 O O . LEU A 1 203 ? -9.796 8.830 10.514 1.00 73.19 203 LEU A O 1
ATOM 1606 N N . LEU A 1 204 ? -8.709 9.391 12.403 1.00 66.00 204 LEU A N 1
ATOM 1607 C CA . LEU A 1 204 ? -7.381 9.597 11.804 1.00 66.00 204 LEU A CA 1
ATOM 1608 C C . LEU A 1 204 ? -6.826 8.371 11.052 1.00 66.00 204 LEU A C 1
ATOM 1610 O O . LEU A 1 204 ? -5.996 8.531 10.161 1.00 66.00 204 LEU A O 1
ATOM 1614 N N . SER A 1 205 ? -7.286 7.162 11.384 1.00 60.88 205 SER A N 1
ATOM 1615 C CA . SER A 1 205 ? -6.897 5.915 10.713 1.00 60.88 205 SER A CA 1
ATOM 1616 C C . SER A 1 205 ? -7.665 5.684 9.400 1.00 60.88 205 SER A C 1
ATOM 1618 O O . SER A 1 205 ? -7.151 5.053 8.479 1.00 60.88 205 SER A O 1
ATOM 1620 N N . ALA A 1 206 ? -8.876 6.245 9.272 1.00 50.66 206 ALA A N 1
ATOM 1621 C CA . ALA A 1 206 ? -9.738 6.079 8.098 1.00 50.66 206 ALA A CA 1
ATOM 1622 C C . ALA A 1 206 ? -9.676 7.262 7.107 1.00 50.66 206 ALA A C 1
ATOM 1624 O O . ALA A 1 206 ? -9.790 7.062 5.895 1.00 50.66 206 ALA A O 1
ATOM 1625 N N . THR A 1 207 ? -9.485 8.497 7.586 1.00 46.06 207 THR A N 1
ATOM 1626 C CA . THR A 1 207 ? -9.623 9.711 6.753 1.00 46.06 207 THR A CA 1
ATOM 1627 C C . THR A 1 207 ? -8.534 9.894 5.697 1.00 46.06 207 THR A C 1
ATOM 1629 O O . THR A 1 207 ? -8.773 10.560 4.691 1.00 46.06 207 THR A O 1
ATOM 1632 N N . PHE A 1 208 ? -7.368 9.254 5.837 1.00 49.44 208 PHE A N 1
ATOM 1633 C CA . PHE A 1 208 ? -6.325 9.299 4.802 1.00 49.44 208 PHE A CA 1
ATOM 1634 C C . PHE A 1 208 ? -6.718 8.627 3.475 1.00 49.44 208 PHE A C 1
ATOM 1636 O O . PHE A 1 208 ? -6.064 8.885 2.464 1.00 49.44 208 PHE A O 1
ATOM 1643 N N . SER A 1 209 ? -7.772 7.803 3.454 1.00 40.84 209 SER A N 1
ATOM 1644 C CA . SER A 1 209 ? -8.315 7.223 2.217 1.00 40.84 209 SER A CA 1
ATOM 1645 C C . SER A 1 209 ? -9.462 8.053 1.626 1.00 40.84 209 SER A C 1
ATOM 1647 O O . SER A 1 209 ? -9.542 8.193 0.409 1.00 40.84 209 SER A O 1
ATOM 1649 N N . THR A 1 210 ? -10.322 8.656 2.455 1.00 37.47 210 THR A N 1
ATOM 1650 C CA . THR A 1 210 ? -11.524 9.377 1.982 1.00 37.47 210 THR A CA 1
ATOM 1651 C C . THR A 1 210 ? -11.261 10.802 1.487 1.00 37.47 210 THR A C 1
ATOM 1653 O O . THR A 1 210 ? -12.095 11.362 0.784 1.00 37.47 210 THR A O 1
ATOM 1656 N N . ILE A 1 211 ? -10.098 11.393 1.784 1.00 38.59 211 ILE A N 1
ATOM 1657 C CA . ILE A 1 211 ? -9.728 12.740 1.301 1.00 38.59 211 ILE A CA 1
ATOM 1658 C C . ILE A 1 211 ? -9.334 12.744 -0.199 1.00 38.59 211 ILE A C 1
ATOM 1660 O O . ILE A 1 211 ? -9.275 13.807 -0.815 1.00 38.59 211 ILE A O 1
ATOM 1664 N N . TYR A 1 212 ? -9.118 11.574 -0.822 1.00 32.50 212 TYR A N 1
ATOM 1665 C CA . TYR A 1 212 ? -8.667 11.460 -2.220 1.00 32.50 212 TYR A CA 1
ATOM 1666 C C . TYR A 1 212 ? -9.462 10.455 -3.074 1.00 32.50 212 TYR A C 1
ATOM 1668 O O . TYR A 1 212 ? -8.881 9.723 -3.882 1.00 32.50 212 TYR A O 1
ATOM 1676 N N . GLU A 1 213 ? -10.797 10.471 -2.993 1.00 34.84 213 GLU A N 1
ATOM 1677 C CA . GLU A 1 213 ? -11.647 9.846 -4.022 1.00 34.84 213 GLU A CA 1
ATOM 1678 C C . GLU A 1 213 ? -11.587 10.632 -5.347 1.00 34.84 213 GLU A C 1
ATOM 1680 O O . GLU A 1 213 ? -12.490 11.363 -5.760 1.00 34.84 213 GLU A O 1
ATOM 1685 N N . THR A 1 214 ? -10.482 10.445 -6.071 1.00 35.00 214 THR A N 1
ATOM 1686 C CA . THR A 1 214 ? -10.514 10.581 -7.530 1.00 35.00 214 THR A CA 1
ATOM 1687 C C . THR A 1 214 ? -11.460 9.520 -8.098 1.00 35.00 214 THR A C 1
ATOM 1689 O O . THR A 1 214 ? -11.422 8.381 -7.628 1.00 35.00 214 THR A O 1
ATOM 1692 N N . PRO A 1 215 ? -12.297 9.844 -9.103 1.00 35.84 215 PRO A N 1
ATOM 1693 C CA . PRO A 1 215 ? -13.144 8.845 -9.735 1.00 35.84 215 PRO A CA 1
ATOM 1694 C C . PRO A 1 215 ? -12.248 7.827 -10.446 1.00 35.84 215 PRO A C 1
ATOM 1696 O O . PRO A 1 215 ? -11.702 8.104 -11.516 1.00 35.84 215 PRO A O 1
ATOM 1699 N N . GLN A 1 216 ? -12.082 6.659 -9.827 1.00 36.88 216 GLN A N 1
ATOM 1700 C CA . GLN A 1 216 ? -11.524 5.488 -10.488 1.00 36.88 216 GLN A CA 1
ATOM 1701 C C . GLN A 1 216 ? -12.394 5.188 -11.711 1.00 36.88 216 GLN A C 1
ATOM 1703 O O . GLN A 1 216 ? -13.624 5.198 -11.632 1.00 36.88 216 GLN A O 1
ATOM 1708 N N . VAL A 1 217 ? -11.759 4.924 -12.853 1.00 32.81 217 VAL A N 1
ATOM 1709 C CA . VAL A 1 217 ? -12.468 4.373 -14.009 1.00 32.81 217 VAL A CA 1
ATOM 1710 C C . VAL A 1 217 ? -13.040 3.027 -13.565 1.00 32.81 217 VAL A C 1
ATOM 1712 O O . VAL A 1 217 ? -12.292 2.178 -13.089 1.00 32.81 217 VAL A O 1
ATOM 1715 N N . ASN A 1 218 ? -14.361 2.853 -13.666 1.00 33.78 218 ASN A N 1
ATOM 1716 C CA . ASN A 1 218 ? -15.055 1.672 -13.152 1.00 33.78 218 ASN A CA 1
ATOM 1717 C C . ASN A 1 218 ? -14.601 0.387 -13.867 1.00 33.78 218 ASN A C 1
ATOM 1719 O O . ASN A 1 218 ? -15.189 -0.023 -14.863 1.00 33.78 218 ASN A O 1
ATOM 1723 N N . GLY A 1 219 ? -13.585 -0.270 -13.305 1.00 31.02 219 GLY A N 1
ATOM 1724 C CA . GLY A 1 219 ? -13.201 -1.658 -13.580 1.00 31.02 219 GLY A CA 1
ATOM 1725 C C . GLY A 1 219 ? -13.913 -2.673 -12.675 1.00 31.02 219 GLY A C 1
ATOM 1726 O O . GLY A 1 219 ? -13.530 -3.839 -12.635 1.00 31.02 219 GLY A O 1
ATOM 1727 N N . TYR A 1 220 ? -14.929 -2.244 -11.918 1.00 34.50 220 TYR A N 1
ATOM 1728 C CA . TYR A 1 220 ? -15.726 -3.129 -11.075 1.00 34.50 220 TYR A CA 1
ATOM 1729 C C . TYR A 1 220 ? -16.635 -4.018 -11.928 1.00 34.50 220 TYR A C 1
ATOM 1731 O O . TYR A 1 220 ? -17.684 -3.590 -12.408 1.00 34.50 220 TYR A O 1
ATOM 1739 N N . TYR A 1 221 ? -16.256 -5.288 -12.061 1.00 35.16 221 TYR A N 1
ATOM 1740 C CA . TYR A 1 221 ? -17.171 -6.331 -12.506 1.00 35.16 221 TYR A CA 1
ATOM 1741 C C . TYR A 1 221 ? -18.230 -6.574 -11.424 1.00 35.16 221 TYR A C 1
ATOM 1743 O O . TYR A 1 221 ? -17.950 -7.174 -10.385 1.00 35.16 221 TYR A O 1
ATOM 1751 N N . GLU A 1 222 ? -19.460 -6.128 -11.682 1.00 29.33 222 GLU A N 1
ATOM 1752 C CA . GLU A 1 222 ? -20.642 -6.467 -10.887 1.00 29.33 222 GLU A CA 1
ATOM 1753 C C . GLU A 1 222 ? -20.930 -7.975 -11.016 1.00 29.33 222 GLU A C 1
ATOM 1755 O O . GLU A 1 222 ? -21.620 -8.434 -11.930 1.00 29.33 222 GLU A O 1
ATOM 1760 N N . TYR A 1 223 ? -20.357 -8.782 -10.119 1.00 35.62 223 TYR A N 1
ATOM 1761 C CA . TYR A 1 223 ? -20.522 -10.232 -10.174 1.00 35.62 223 TYR A CA 1
ATOM 1762 C C . TYR A 1 223 ? -21.868 -10.646 -9.569 1.00 35.62 223 TYR A C 1
ATOM 1764 O O . TYR A 1 223 ? -22.011 -10.791 -8.353 1.00 35.62 223 TYR A O 1
ATOM 1772 N N . ARG A 1 224 ? -22.870 -10.875 -10.428 1.00 28.56 224 ARG A N 1
ATOM 1773 C CA . ARG A 1 224 ? -24.109 -11.556 -10.023 1.00 28.56 224 ARG A CA 1
ATOM 1774 C C . ARG A 1 224 ? -23.767 -12.927 -9.445 1.00 28.56 224 ARG A C 1
ATOM 1776 O O . ARG A 1 224 ? -23.136 -13.744 -10.112 1.00 28.56 224 ARG A O 1
ATOM 1783 N N . ALA A 1 225 ? -24.232 -13.195 -8.226 1.00 28.56 225 ALA A N 1
ATOM 1784 C CA . ALA A 1 225 ? -24.153 -14.528 -7.644 1.00 28.56 225 ALA A CA 1
ATOM 1785 C C . ALA A 1 225 ? -24.847 -15.556 -8.566 1.00 28.56 225 ALA A C 1
ATOM 1787 O O . ALA A 1 225 ? -25.927 -15.251 -9.089 1.00 28.56 225 ALA A O 1
ATOM 1788 N N . PRO A 1 226 ? -24.287 -16.767 -8.754 1.00 32.38 226 PRO A N 1
ATOM 1789 C CA . PRO A 1 226 ? -24.967 -17.821 -9.492 1.00 32.38 226 PRO A CA 1
ATOM 1790 C C . PRO A 1 226 ? -26.291 -18.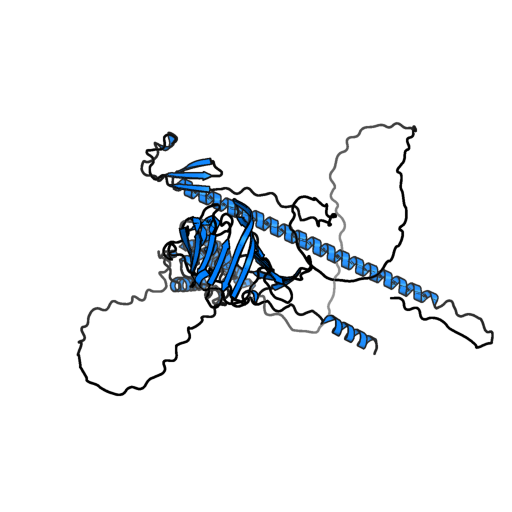161 -8.805 1.00 32.38 226 PRO A C 1
ATOM 1792 O O . PRO A 1 226 ? -26.318 -18.584 -7.647 1.00 32.38 226 PRO A O 1
ATOM 1795 N N . THR A 1 227 ? -27.405 -17.989 -9.513 1.00 32.75 227 THR A N 1
ATOM 1796 C CA . THR A 1 227 ? -28.691 -18.517 -9.062 1.00 32.75 227 THR A CA 1
ATOM 1797 C C . THR A 1 227 ? -28.602 -20.036 -9.049 1.00 32.75 227 THR A C 1
ATOM 1799 O O . THR A 1 227 ? -28.446 -20.645 -10.105 1.00 32.75 227 THR A O 1
ATOM 1802 N N . HIS A 1 228 ? -28.702 -20.652 -7.870 1.00 34.91 228 HIS A N 1
ATOM 1803 C CA . HIS A 1 228 ? -28.798 -22.105 -7.761 1.00 34.91 228 HIS A CA 1
ATOM 1804 C C . HIS A 1 228 ? -29.997 -22.614 -8.571 1.00 34.91 228 HIS A C 1
ATOM 1806 O O . HIS A 1 228 ? -31.145 -22.319 -8.227 1.00 34.91 228 HIS A O 1
ATOM 1812 N N . ASP A 1 229 ? -29.727 -23.418 -9.601 1.00 31.86 229 ASP A N 1
ATOM 1813 C CA . ASP A 1 229 ? -30.762 -24.142 -10.330 1.00 31.86 229 ASP A CA 1
ATOM 1814 C C . ASP A 1 229 ? -31.498 -25.084 -9.376 1.00 31.86 229 ASP A C 1
ATOM 1816 O O . ASP A 1 229 ? -30.973 -26.086 -8.878 1.00 31.86 229 ASP A O 1
ATOM 1820 N N . ARG A 1 230 ? -32.750 -24.729 -9.091 1.00 31.38 230 ARG A N 1
ATOM 1821 C CA . ARG A 1 230 ? -33.613 -25.482 -8.190 1.00 31.38 230 ARG A CA 1
ATOM 1822 C C . ARG A 1 230 ? -34.191 -26.672 -8.945 1.00 31.38 230 ARG A C 1
ATOM 1824 O O . ARG A 1 230 ? -35.233 -26.554 -9.588 1.00 31.38 230 ARG A O 1
ATOM 1831 N N . VAL A 1 231 ? -33.522 -27.819 -8.827 1.00 32.12 231 VAL A N 1
ATOM 1832 C CA . VAL A 1 231 ? -34.014 -29.129 -9.288 1.00 32.12 231 VAL A CA 1
ATOM 1833 C C . VAL A 1 231 ? -35.461 -29.310 -8.819 1.00 32.12 231 VAL A C 1
ATOM 1835 O O . VAL A 1 231 ? -35.731 -29.399 -7.619 1.00 32.12 231 VAL A O 1
ATOM 1838 N N . GLN A 1 232 ? -36.406 -29.340 -9.761 1.00 30.42 232 GLN A N 1
ATOM 1839 C CA . GLN A 1 232 ? -37.812 -29.553 -9.436 1.00 30.42 232 GLN A CA 1
ATOM 1840 C C . GLN A 1 232 ? -38.081 -31.039 -9.199 1.00 30.42 232 GLN A C 1
ATOM 1842 O O . GLN A 1 232 ? -38.200 -31.823 -10.140 1.00 30.42 232 GLN A O 1
ATOM 1847 N N . VAL A 1 233 ? -38.237 -31.416 -7.930 1.00 36.38 233 VAL A N 1
ATOM 1848 C CA . VAL A 1 233 ? -38.899 -32.672 -7.570 1.00 36.38 233 VAL A CA 1
ATOM 1849 C C . VAL A 1 233 ? -40.406 -32.463 -7.688 1.00 36.38 233 VAL A C 1
ATOM 1851 O O . VAL A 1 233 ? -40.993 -31.601 -7.036 1.00 36.38 233 VAL A O 1
ATOM 1854 N N . LYS A 1 234 ? -41.019 -33.257 -8.562 1.00 33.50 234 LYS A N 1
ATOM 1855 C CA . LYS A 1 234 ? -42.446 -33.238 -8.877 1.00 33.50 234 LYS A CA 1
ATOM 1856 C C . LYS A 1 234 ? -43.230 -33.902 -7.738 1.00 33.50 234 LYS A C 1
ATOM 1858 O O . LYS A 1 234 ? -43.038 -35.088 -7.496 1.00 33.50 234 LYS A O 1
ATOM 1863 N N . HIS A 1 235 ? -44.129 -33.170 -7.081 1.00 34.53 235 HIS A N 1
ATOM 1864 C CA . HIS A 1 235 ? -45.145 -33.749 -6.195 1.00 34.53 235 HIS A CA 1
ATOM 1865 C C . HIS A 1 235 ? -46.531 -33.211 -6.547 1.00 34.53 235 HIS A C 1
ATOM 1867 O O . HIS A 1 235 ? -46.706 -32.024 -6.821 1.00 34.53 235 HIS A O 1
ATOM 1873 N N . GLU A 1 236 ? -47.503 -34.117 -6.589 1.00 34.50 236 GLU A N 1
ATOM 1874 C CA . GLU A 1 236 ? -48.857 -33.856 -7.065 1.00 34.50 236 GLU A CA 1
ATOM 1875 C C . GLU A 1 236 ? -49.795 -33.382 -5.946 1.00 34.50 236 GLU A C 1
ATOM 1877 O O . GLU A 1 236 ? -49.750 -33.877 -4.826 1.00 34.50 236 GLU A O 1
ATOM 1882 N N . SER A 1 237 ? -50.688 -32.463 -6.324 1.00 34.41 237 SER A N 1
ATOM 1883 C CA . SER A 1 237 ? -52.089 -32.347 -5.894 1.00 34.41 237 SER A CA 1
ATOM 1884 C C . SER A 1 237 ? -52.464 -32.516 -4.409 1.00 34.41 237 SER A C 1
ATOM 1886 O O . SER A 1 237 ? -52.599 -33.623 -3.894 1.00 34.41 237 SER A O 1
ATOM 1888 N N . SER A 1 238 ? -52.897 -31.418 -3.783 1.00 34.22 238 SER A N 1
ATOM 1889 C CA . SER A 1 238 ? -54.314 -31.291 -3.374 1.00 34.22 238 SER A CA 1
ATOM 1890 C C . SER A 1 238 ? -54.667 -29.857 -2.953 1.00 34.22 238 SER A C 1
ATOM 1892 O O . SER A 1 238 ? -53.925 -29.191 -2.238 1.00 34.22 238 SER A O 1
ATOM 1894 N N . THR A 1 239 ? -55.817 -29.374 -3.423 1.00 36.34 239 THR A N 1
ATOM 1895 C CA . THR A 1 239 ? -56.486 -28.144 -2.964 1.00 36.34 239 THR A CA 1
ATOM 1896 C C . THR A 1 239 ? -57.289 -28.437 -1.677 1.00 36.34 239 THR A C 1
ATOM 1898 O O . THR A 1 239 ? -57.597 -29.603 -1.419 1.00 36.34 239 THR A O 1
ATOM 1901 N N . PRO A 1 240 ? -57.631 -27.427 -0.845 1.00 46.50 240 PRO A N 1
ATOM 1902 C CA . PRO A 1 240 ? -58.855 -26.667 -1.123 1.00 46.50 240 PRO A CA 1
ATOM 1903 C C . PRO A 1 240 ? -58.808 -25.150 -0.840 1.00 46.50 240 PRO A C 1
ATOM 1905 O O . PRO A 1 240 ? -58.019 -24.623 -0.063 1.00 46.50 240 PRO A O 1
ATOM 1908 N N . THR A 1 241 ? -59.743 -24.478 -1.504 1.00 33.56 241 THR A N 1
ATOM 1909 C CA . THR A 1 241 ? -60.117 -23.060 -1.464 1.00 33.56 241 THR A CA 1
ATOM 1910 C C . THR A 1 241 ? -60.488 -22.520 -0.076 1.00 33.56 241 THR A C 1
ATOM 1912 O O . THR A 1 241 ? -61.339 -23.109 0.585 1.00 33.56 241 THR A O 1
ATOM 1915 N N . THR A 1 242 ? -60.036 -21.301 0.253 1.00 30.80 242 THR A N 1
ATOM 1916 C CA . THR A 1 242 ? -60.789 -20.383 1.134 1.00 30.80 242 THR A CA 1
ATOM 1917 C C . THR A 1 242 ? -60.761 -18.962 0.571 1.00 30.80 242 THR A C 1
ATOM 1919 O O . THR A 1 242 ? -59.700 -18.369 0.387 1.00 30.80 242 THR A O 1
ATOM 1922 N N . THR A 1 243 ? -61.943 -18.415 0.295 1.00 33.44 243 THR A N 1
ATOM 1923 C CA . THR A 1 243 ? -62.158 -17.034 -0.153 1.00 33.44 243 THR A CA 1
ATOM 1924 C C . THR A 1 243 ? -62.221 -16.092 1.048 1.00 33.44 243 THR A C 1
ATOM 1926 O O . THR A 1 243 ? -63.067 -16.297 1.916 1.00 33.44 243 THR A O 1
ATOM 1929 N N . THR A 1 244 ? -61.430 -15.013 1.057 1.00 32.66 244 THR A N 1
ATOM 1930 C CA . THR A 1 244 ? -61.611 -13.914 2.022 1.00 32.66 244 THR A CA 1
ATOM 1931 C C . THR A 1 244 ? -61.620 -12.562 1.318 1.00 32.66 244 THR A C 1
ATOM 1933 O O . THR A 1 244 ? -60.607 -12.088 0.811 1.00 32.66 244 THR A O 1
ATOM 1936 N N . THR A 1 245 ? -62.795 -11.942 1.314 1.00 34.81 245 THR A N 1
ATOM 1937 C CA . THR A 1 245 ? -63.055 -10.574 0.860 1.00 34.81 245 THR A CA 1
ATOM 1938 C C . THR A 1 245 ? -62.364 -9.554 1.766 1.00 34.81 245 THR A C 1
ATOM 1940 O O . THR A 1 245 ? -62.564 -9.594 2.979 1.00 34.81 245 THR A O 1
ATOM 1943 N N . ILE A 1 246 ? -61.659 -8.574 1.195 1.00 35.44 246 ILE A N 1
ATOM 1944 C CA . ILE A 1 246 ? -61.325 -7.316 1.884 1.00 35.44 246 ILE A CA 1
ATOM 1945 C C . ILE A 1 246 ? -61.851 -6.149 1.044 1.00 35.44 246 ILE A C 1
ATOM 1947 O O . ILE A 1 246 ? -61.817 -6.184 -0.185 1.00 35.44 246 ILE A O 1
ATOM 1951 N N . LYS A 1 247 ? -62.442 -5.171 1.732 1.00 35.81 247 LYS A N 1
ATOM 1952 C CA . LYS A 1 247 ? -63.181 -4.043 1.156 1.00 35.81 247 LYS A CA 1
ATOM 1953 C C . LYS A 1 247 ? -62.247 -2.891 0.781 1.00 35.81 247 LYS A C 1
ATOM 1955 O O . LYS A 1 247 ? -61.216 -2.701 1.417 1.00 35.81 247 LYS A O 1
ATOM 1960 N N . ASN A 1 248 ? -62.691 -2.080 -0.176 1.00 38.31 248 ASN A N 1
ATOM 1961 C CA . ASN A 1 248 ? -62.200 -0.715 -0.348 1.00 38.31 248 ASN A CA 1
ATOM 1962 C C . ASN A 1 248 ? -62.689 0.165 0.812 1.00 38.31 248 ASN A C 1
ATOM 1964 O O . ASN A 1 248 ? -63.862 0.074 1.170 1.00 38.31 248 ASN A O 1
ATOM 1968 N N . GLU A 1 249 ? -61.843 1.081 1.274 1.00 33.41 249 GLU A N 1
ATOM 1969 C CA . GLU A 1 249 ? -62.255 2.376 1.822 1.00 33.41 249 GLU A CA 1
ATOM 1970 C C . GLU A 1 249 ? -61.329 3.457 1.242 1.00 33.41 249 GLU A C 1
ATOM 1972 O O . GLU A 1 249 ? -60.113 3.279 1.152 1.00 33.41 249 GLU A O 1
ATOM 1977 N N . GLU A 1 250 ? -61.928 4.548 0.772 1.00 38.97 250 GLU A N 1
ATOM 1978 C CA . GLU A 1 250 ? -61.233 5.764 0.342 1.00 38.97 250 GLU A CA 1
ATOM 1979 C C . GLU A 1 250 ? -60.722 6.534 1.566 1.00 38.97 250 GLU A C 1
ATOM 1981 O O . GLU A 1 250 ? -61.373 6.483 2.606 1.00 38.97 250 GLU A O 1
ATOM 1986 N N . LEU A 1 251 ? -59.664 7.349 1.417 1.00 31.05 251 LEU A N 1
ATOM 1987 C CA . LEU A 1 251 ? -59.749 8.806 1.651 1.00 31.05 251 LEU A CA 1
ATOM 1988 C C . LEU A 1 251 ? -58.407 9.548 1.483 1.00 31.05 251 LEU A C 1
ATOM 1990 O O . LEU A 1 251 ? -57.335 9.007 1.726 1.00 31.05 251 LEU A O 1
ATOM 1994 N N . MET A 1 252 ? -58.529 10.840 1.149 1.00 32.09 252 MET A N 1
ATOM 1995 C CA . MET A 1 252 ? -57.502 11.897 1.178 1.00 32.09 252 MET A CA 1
ATOM 1996 C C . MET A 1 252 ? -56.313 11.761 0.208 1.00 32.09 252 MET A C 1
ATOM 1998 O O . MET A 1 252 ? -55.278 11.174 0.512 1.00 32.09 252 MET A O 1
ATOM 2002 N N . GLY A 1 253 ? -56.409 12.455 -0.928 1.00 32.62 253 GLY A N 1
ATOM 2003 C CA . GLY A 1 253 ? -55.222 12.864 -1.681 1.00 32.62 253 GLY A CA 1
ATOM 2004 C C . GLY A 1 253 ? -54.527 14.075 -1.045 1.00 32.62 253 GLY A C 1
ATOM 2005 O O . GLY A 1 253 ? -55.118 14.800 -0.249 1.00 32.62 253 GLY A O 1
ATOM 2006 N N . ASN A 1 254 ? -53.290 14.343 -1.464 1.00 31.42 254 ASN A N 1
ATOM 2007 C CA . ASN A 1 254 ? -52.676 15.665 -1.354 1.00 31.42 254 ASN A CA 1
ATOM 2008 C C . ASN A 1 254 ? -51.844 15.938 -2.611 1.00 31.42 254 ASN A C 1
ATOM 2010 O O . ASN A 1 254 ? -51.156 15.053 -3.120 1.00 31.42 254 ASN A O 1
ATOM 2014 N N . GLY A 1 255 ? -51.978 17.146 -3.158 1.00 28.98 255 GLY A N 1
ATOM 2015 C CA . GLY A 1 255 ? -51.515 17.460 -4.508 1.00 28.98 255 GLY A CA 1
ATOM 2016 C C . GLY A 1 255 ? -49.994 17.501 -4.645 1.00 28.98 255 GLY A C 1
ATOM 2017 O O . GLY A 1 255 ? -49.295 18.105 -3.832 1.00 28.98 255 GLY A O 1
ATOM 2018 N N . HIS A 1 256 ? -49.477 16.942 -5.741 1.00 31.12 256 HIS A N 1
ATOM 2019 C CA . HIS A 1 256 ? -48.151 17.309 -6.228 1.00 31.12 256 HIS A CA 1
ATOM 2020 C C . HIS A 1 256 ? -48.179 18.759 -6.724 1.00 31.12 256 HIS A C 1
ATOM 2022 O O . HIS A 1 256 ? -48.585 19.039 -7.853 1.00 31.12 256 HIS A O 1
ATOM 2028 N N . HIS A 1 257 ? -47.708 19.683 -5.884 1.00 35.78 257 HIS A N 1
ATOM 2029 C CA . HIS A 1 257 ? -47.308 21.004 -6.347 1.00 35.78 257 HIS A CA 1
ATOM 2030 C C . HIS A 1 257 ? -46.135 20.849 -7.320 1.00 35.78 257 HIS A C 1
ATOM 2032 O O . HIS A 1 257 ? -44.996 20.607 -6.925 1.00 35.78 257 HIS A O 1
ATOM 2038 N N . SER A 1 258 ? -46.430 21.012 -8.608 1.00 38.53 258 SER A N 1
ATOM 2039 C CA . SER A 1 258 ? -45.429 21.276 -9.637 1.00 38.53 258 SER A CA 1
ATOM 2040 C C . SER A 1 258 ? -44.778 22.631 -9.345 1.00 38.53 258 SER A C 1
ATOM 2042 O O . SER A 1 258 ? -45.292 23.661 -9.782 1.00 38.53 258 SER A O 1
ATOM 2044 N N . SER A 1 259 ? -43.669 22.652 -8.604 1.00 38.19 259 SER A N 1
ATOM 2045 C CA . SER A 1 259 ? -42.899 23.880 -8.411 1.00 38.19 259 SER A CA 1
ATOM 2046 C C . SER A 1 259 ? -42.260 24.313 -9.733 1.00 38.19 259 SER A C 1
ATOM 2048 O O . SER A 1 259 ? -41.596 23.536 -10.424 1.00 38.19 259 SER A O 1
ATOM 2050 N N . SER A 1 260 ? -42.505 25.566 -10.113 1.00 41.34 260 SER A N 1
ATOM 2051 C CA . SER A 1 260 ? -41.908 26.199 -11.286 1.00 41.34 260 SER A CA 1
ATOM 2052 C C . SER A 1 260 ? -40.387 26.305 -11.131 1.00 41.34 260 SER A C 1
ATOM 2054 O O . SER A 1 260 ? -39.853 26.457 -10.034 1.00 41.34 260 SER A O 1
ATOM 2056 N N . ALA A 1 261 ? -39.670 26.221 -12.253 1.00 44.00 261 ALA A N 1
ATOM 2057 C CA . ALA A 1 261 ? -38.220 26.006 -12.294 1.00 44.00 261 ALA A CA 1
ATOM 2058 C C . ALA A 1 261 ? -37.341 27.208 -11.868 1.00 44.00 261 ALA A C 1
ATOM 2060 O O . ALA A 1 261 ? -36.140 27.201 -12.138 1.00 44.00 261 ALA A O 1
ATOM 2061 N N . GLU A 1 262 ? -37.916 28.233 -11.237 1.00 48.34 262 GLU A N 1
ATOM 2062 C CA . GLU A 1 262 ? -37.242 29.500 -10.919 1.00 48.34 262 GLU A CA 1
ATOM 2063 C C . GLU A 1 262 ? -36.787 29.598 -9.450 1.00 48.34 262 GLU A C 1
ATOM 2065 O O . GLU A 1 262 ? -35.881 30.372 -9.148 1.00 48.34 262 GLU A O 1
ATOM 2070 N N . ASP A 1 263 ? -37.324 28.761 -8.553 1.00 50.47 263 ASP A N 1
ATOM 2071 C CA . ASP A 1 263 ? -37.100 28.859 -7.102 1.00 50.47 263 ASP A CA 1
ATOM 2072 C C . ASP A 1 263 ? -36.151 27.778 -6.540 1.00 50.47 263 ASP A C 1
ATOM 2074 O O . ASP A 1 263 ? -36.482 26.990 -5.656 1.00 50.47 263 ASP A O 1
ATOM 2078 N N . MET A 1 264 ? -34.940 27.700 -7.103 1.00 57.03 264 MET A N 1
ATOM 2079 C CA . MET A 1 264 ? -33.807 26.973 -6.493 1.00 57.03 264 MET A CA 1
ATOM 2080 C C . MET A 1 264 ? -32.678 27.895 -6.018 1.00 57.03 264 MET A C 1
ATOM 2082 O O . MET A 1 264 ? -31.693 27.421 -5.459 1.00 57.03 264 MET A O 1
ATOM 2086 N N . SER A 1 265 ? -32.807 29.207 -6.222 1.00 55.41 265 SER A N 1
ATOM 2087 C CA . SER A 1 265 ? -31.842 30.205 -5.748 1.00 55.41 265 SER A CA 1
ATOM 2088 C C . SER A 1 265 ? -32.060 30.616 -4.285 1.00 55.41 265 SER A C 1
ATOM 2090 O O . SER A 1 265 ? -31.234 31.347 -3.742 1.00 55.41 265 SER A O 1
ATOM 2092 N N . GLN A 1 266 ? -33.132 30.142 -3.635 1.00 51.25 266 GLN A N 1
ATOM 2093 C CA . GLN A 1 266 ? -33.468 30.481 -2.252 1.00 51.25 266 GLN A CA 1
ATOM 2094 C C . GLN A 1 266 ? -33.320 29.277 -1.304 1.00 51.25 266 GLN A C 1
ATOM 2096 O O . GLN A 1 266 ? -34.145 28.370 -1.253 1.00 51.25 266 GLN A O 1
ATOM 2101 N N . GLY A 1 267 ? -32.256 29.301 -0.499 1.00 52.66 267 GLY A N 1
ATOM 2102 C CA . GLY A 1 267 ? -32.268 28.739 0.858 1.00 52.66 267 GLY A CA 1
ATOM 2103 C C . GLY A 1 267 ? -32.134 27.224 1.054 1.00 52.66 267 GLY A C 1
ATOM 2104 O O . GLY A 1 267 ? -32.077 26.803 2.207 1.00 52.66 267 GLY A O 1
ATOM 2105 N N . LYS A 1 268 ? -32.039 26.388 0.011 1.00 58.84 268 LYS A N 1
ATOM 2106 C CA . LYS A 1 268 ? -31.668 24.974 0.212 1.00 58.84 268 LYS A CA 1
ATOM 2107 C C . LYS A 1 268 ? -30.163 24.814 0.377 1.00 58.84 268 LYS A C 1
ATOM 2109 O O . LYS A 1 268 ? -29.427 24.866 -0.606 1.00 58.84 268 LYS A O 1
ATOM 2114 N N . ASP A 1 269 ? -29.763 24.544 1.613 1.00 85.62 269 ASP A N 1
ATOM 2115 C CA . ASP A 1 269 ? -28.427 24.094 1.989 1.00 85.62 269 ASP A CA 1
ATOM 2116 C C . ASP A 1 269 ? -27.901 23.013 1.027 1.00 85.62 269 ASP A C 1
ATOM 2118 O O . ASP A 1 269 ? -28.559 21.993 0.788 1.00 85.62 269 ASP A O 1
ATOM 2122 N N . VAL A 1 270 ? -26.719 23.274 0.461 1.00 92.19 270 VAL A N 1
ATOM 2123 C CA . VAL A 1 270 ? -26.050 22.409 -0.517 1.00 92.19 270 VAL A CA 1
ATOM 2124 C C . VAL A 1 270 ? -25.757 21.040 0.086 1.00 92.19 270 VAL A C 1
ATOM 2126 O O . VAL A 1 270 ? -25.840 20.046 -0.630 1.00 92.19 270 VAL A O 1
ATOM 2129 N N . GLU A 1 271 ? -25.503 20.942 1.393 1.00 88.50 271 GLU A N 1
ATOM 2130 C CA . GLU A 1 271 ? -25.237 19.665 2.073 1.00 88.50 271 GLU A CA 1
ATOM 2131 C C . GLU A 1 271 ? -26.424 18.688 2.000 1.00 88.50 271 GLU A C 1
ATOM 2133 O O . GLU A 1 271 ? -26.245 17.473 2.056 1.00 88.50 271 GLU A O 1
ATOM 2138 N N . ASN A 1 272 ? -27.637 19.199 1.776 1.00 93.50 272 ASN A N 1
ATOM 2139 C CA . ASN A 1 272 ? -28.866 18.411 1.701 1.00 93.50 272 ASN A CA 1
ATOM 2140 C C . ASN A 1 272 ? -29.330 18.111 0.259 1.00 93.50 272 ASN A C 1
ATOM 2142 O O . ASN A 1 272 ? -30.421 17.571 0.055 1.00 93.50 272 ASN A O 1
ATOM 2146 N N . TRP A 1 273 ? -28.542 18.455 -0.766 1.00 95.25 273 TRP A N 1
ATOM 2147 C CA . TRP A 1 273 ? -28.919 18.216 -2.164 1.00 95.25 273 TRP A CA 1
ATOM 2148 C C . TRP A 1 273 ? -28.769 16.744 -2.567 1.00 95.25 273 TRP A C 1
ATOM 2150 O O . TRP A 1 273 ? -27.701 16.138 -2.430 1.00 95.25 273 TRP A O 1
ATOM 2160 N N . SER A 1 274 ? -29.815 16.178 -3.174 1.00 94.62 274 SER A N 1
ATOM 2161 C CA . SER A 1 274 ? -29.716 14.876 -3.839 1.00 94.62 274 SER A CA 1
ATOM 2162 C C . SER A 1 274 ? -28.874 14.975 -5.117 1.00 94.62 274 SER A C 1
ATOM 2164 O O . SER A 1 274 ? -28.659 16.059 -5.664 1.00 94.62 274 SER A O 1
ATOM 2166 N N . SER A 1 275 ? -28.453 13.834 -5.676 1.00 93.62 275 SER A N 1
ATOM 2167 C CA . SER A 1 275 ? -27.768 13.848 -6.978 1.00 93.62 275 SER A CA 1
ATOM 2168 C C . SER A 1 275 ? -28.646 14.385 -8.119 1.00 93.62 275 SER A C 1
ATOM 2170 O O . SER A 1 275 ? -28.144 14.968 -9.081 1.00 93.62 275 SER A O 1
ATOM 2172 N N . HIS A 1 276 ? -29.972 14.279 -7.994 1.00 94.25 276 HIS A N 1
ATOM 2173 C CA . HIS A 1 276 ? -30.890 14.901 -8.943 1.00 94.25 276 HIS A CA 1
ATOM 2174 C C . HIS A 1 276 ? -30.895 16.435 -8.819 1.00 94.25 276 HIS A C 1
ATOM 2176 O O . HIS A 1 276 ? -30.928 17.121 -9.841 1.00 94.25 276 HIS A O 1
ATOM 2182 N N . ASP A 1 277 ? -30.816 16.978 -7.600 1.00 94.94 277 ASP A N 1
ATOM 2183 C CA . ASP A 1 277 ? -30.736 18.427 -7.370 1.00 94.94 277 ASP A CA 1
ATOM 2184 C C . ASP A 1 277 ? -29.411 18.998 -7.896 1.00 94.94 277 ASP A C 1
ATOM 2186 O O . ASP A 1 277 ? -29.427 20.010 -8.595 1.00 94.94 277 ASP A O 1
ATOM 2190 N N . VAL A 1 278 ? -28.288 18.296 -7.683 1.00 95.44 278 VAL A N 1
ATOM 2191 C CA . VAL A 1 278 ? -26.978 18.630 -8.279 1.00 95.44 278 VAL A CA 1
ATOM 2192 C C . VAL A 1 278 ? -27.054 18.667 -9.807 1.00 95.44 278 VAL A C 1
ATOM 2194 O O . VAL A 1 278 ? -26.684 19.674 -10.413 1.00 95.44 278 VAL A O 1
ATOM 2197 N N . LYS A 1 279 ? -27.582 17.615 -10.449 1.00 94.69 279 LYS A N 1
ATOM 2198 C CA . LYS A 1 279 ? -27.739 17.573 -11.916 1.00 94.69 279 LYS A CA 1
ATOM 2199 C C . LYS A 1 279 ? -28.652 18.690 -12.433 1.00 94.69 279 LYS A C 1
ATOM 2201 O O . LYS A 1 279 ? -28.385 19.261 -13.492 1.00 94.69 279 LYS A O 1
ATOM 2206 N N . ARG A 1 280 ? -29.712 19.035 -11.694 1.00 94.12 280 ARG A N 1
ATOM 2207 C CA . ARG A 1 280 ? -30.627 20.135 -12.036 1.00 94.12 280 ARG A CA 1
ATOM 2208 C C . ARG A 1 280 ? -29.945 21.500 -11.906 1.00 94.12 280 ARG A C 1
ATOM 2210 O O . ARG A 1 280 ? -30.063 22.312 -12.821 1.00 94.12 280 ARG A O 1
ATOM 2217 N N . TRP A 1 281 ? -29.193 21.728 -10.830 1.00 95.38 281 TRP A N 1
ATOM 2218 C CA . TRP A 1 281 ? -28.422 22.952 -10.616 1.00 95.38 281 TRP A CA 1
ATOM 2219 C C . TRP A 1 281 ? -27.335 23.141 -11.685 1.00 95.38 281 TRP A C 1
ATOM 2221 O O . TRP A 1 281 ? -27.330 24.169 -12.361 1.00 95.38 281 TRP A O 1
ATOM 2231 N N . ILE A 1 282 ? -26.496 22.125 -11.930 1.00 95.31 282 ILE A N 1
ATOM 2232 C CA . ILE A 1 282 ? -25.467 22.143 -12.987 1.00 95.31 282 ILE A CA 1
ATOM 2233 C C . ILE A 1 282 ? -26.092 22.482 -14.349 1.00 95.31 282 ILE A C 1
ATOM 2235 O O . ILE A 1 282 ? -25.579 23.334 -15.070 1.00 95.31 282 ILE A O 1
ATOM 2239 N N . LYS A 1 283 ? -27.228 21.864 -14.699 1.00 94.75 283 LYS A N 1
ATOM 2240 C CA . LYS A 1 283 ? -27.944 22.140 -15.956 1.00 94.75 283 LYS A CA 1
ATOM 2241 C C . LYS A 1 283 ? -28.451 23.586 -16.045 1.00 94.75 283 LYS A C 1
ATOM 2243 O O . LYS A 1 283 ? -28.405 24.173 -17.127 1.00 94.75 283 LYS A O 1
ATOM 2248 N N . ASN A 1 284 ? -28.913 24.159 -14.935 1.00 94.31 284 ASN A N 1
ATOM 2249 C CA . ASN A 1 284 ? -29.372 25.546 -14.876 1.00 94.31 284 ASN A CA 1
ATOM 2250 C C . ASN A 1 284 ? -28.207 26.539 -15.013 1.00 94.31 284 ASN A C 1
ATOM 2252 O O . ASN A 1 284 ? -28.294 27.449 -15.836 1.00 94.31 284 ASN A O 1
ATOM 2256 N N . GLU A 1 285 ? -27.099 26.343 -14.292 1.00 94.81 285 GLU A N 1
ATOM 2257 C CA . GLU A 1 285 ? -25.911 27.202 -14.420 1.00 94.81 285 GLU A CA 1
ATOM 2258 C C . GLU A 1 285 ? -25.253 27.059 -15.802 1.00 94.81 285 GLU A C 1
ATOM 2260 O O . GLU A 1 285 ? -24.901 28.065 -16.414 1.00 94.81 285 GLU A O 1
ATOM 2265 N N . CYS A 1 286 ? -25.191 25.846 -16.368 1.00 93.25 286 CYS A N 1
ATOM 2266 C CA . CYS A 1 286 ? -24.787 25.637 -17.761 1.00 93.25 286 CYS A CA 1
ATOM 2267 C C . CYS A 1 286 ? -25.612 26.485 -18.738 1.00 93.25 286 CYS A C 1
ATOM 2269 O O . CYS A 1 286 ? -25.044 27.164 -19.588 1.00 93.25 286 CYS A O 1
ATOM 2271 N N . LYS A 1 287 ? -26.947 26.470 -18.614 1.00 93.62 287 LYS A N 1
ATOM 2272 C CA . LYS A 1 287 ? -27.841 27.269 -19.468 1.00 93.62 287 LYS A CA 1
ATOM 2273 C C . LYS A 1 287 ? -27.626 28.774 -19.264 1.00 93.62 287 LYS A C 1
ATOM 2275 O O . LYS A 1 287 ? -27.649 29.525 -20.229 1.00 93.62 287 LYS A O 1
ATOM 2280 N N . LYS A 1 288 ? -27.431 29.205 -18.017 1.00 93.44 288 LYS A N 1
ATOM 2281 C CA . LYS A 1 288 ? -27.260 30.609 -17.607 1.00 93.44 288 LYS A CA 1
ATOM 2282 C C . LYS A 1 288 ? -25.930 31.223 -18.054 1.00 93.44 288 LYS A C 1
ATOM 2284 O O . LYS A 1 288 ? -25.885 32.422 -18.301 1.00 93.44 288 LYS A O 1
ATOM 2289 N N . PHE A 1 289 ? -24.872 30.420 -18.156 1.00 92.25 289 PHE A N 1
ATOM 2290 C CA . PHE A 1 289 ? -23.541 30.847 -18.607 1.00 92.25 289 PHE A CA 1
ATOM 2291 C C . PHE A 1 289 ? -23.187 30.377 -20.030 1.00 92.25 289 PHE A C 1
ATOM 2293 O O . PHE A 1 289 ? -22.028 30.488 -20.424 1.00 92.25 289 PHE A O 1
ATOM 2300 N N . GLU A 1 290 ? -24.165 29.855 -20.781 1.00 93.62 290 GLU A N 1
ATOM 2301 C CA . GLU A 1 290 ? -24.024 29.370 -22.168 1.00 93.62 290 GLU A CA 1
ATOM 2302 C C . GLU A 1 290 ? -22.939 28.282 -22.352 1.00 93.62 290 GLU A C 1
ATOM 2304 O O . GLU A 1 290 ? -22.296 28.166 -23.395 1.00 93.62 290 GLU A O 1
ATOM 2309 N N . LEU A 1 291 ? -22.747 27.437 -21.333 1.00 91.50 291 LEU A N 1
ATOM 2310 C CA . LEU A 1 291 ? -21.757 26.357 -21.345 1.00 91.50 291 LEU A CA 1
ATOM 2311 C C . LEU A 1 291 ? -22.219 25.171 -22.213 1.00 91.50 291 LEU A C 1
ATOM 2313 O O . LEU A 1 291 ? -23.393 24.789 -22.211 1.00 91.50 291 LEU A O 1
ATOM 2317 N N . LYS A 1 292 ? -21.271 24.519 -22.904 1.00 90.06 292 LYS A N 1
ATOM 2318 C CA . LYS A 1 292 ? -21.530 23.334 -23.746 1.00 90.06 292 LYS A CA 1
ATOM 2319 C C . LYS A 1 292 ? -22.236 22.227 -22.951 1.00 90.06 292 LYS A C 1
ATOM 2321 O O . LYS A 1 292 ? -21.738 21.781 -21.921 1.00 90.06 292 LYS A O 1
ATOM 2326 N N . LYS A 1 293 ? -23.347 21.696 -23.478 1.00 82.12 293 LYS A N 1
ATOM 2327 C CA . LYS A 1 293 ? -24.190 20.679 -22.808 1.00 82.12 293 LYS A CA 1
ATOM 2328 C C . LYS A 1 293 ? -23.416 19.450 -22.289 1.00 82.12 293 LYS A C 1
ATOM 2330 O O . LYS A 1 293 ? -23.737 18.940 -21.220 1.00 82.12 293 LYS A O 1
ATOM 2335 N N . THR A 1 294 ? -22.380 19.007 -23.003 1.00 80.00 294 THR A N 1
ATOM 2336 C CA . THR A 1 294 ? -21.521 17.855 -22.646 1.00 80.00 294 THR A CA 1
ATOM 2337 C C . THR A 1 294 ? -20.733 18.033 -21.341 1.00 80.00 294 THR A C 1
ATOM 2339 O O . THR A 1 294 ? -20.213 17.064 -20.788 1.00 80.00 294 THR A O 1
ATOM 2342 N N . ILE A 1 295 ? -20.640 19.260 -20.829 1.00 80.12 295 ILE A N 1
ATOM 2343 C CA . ILE A 1 295 ? -20.044 19.585 -19.529 1.00 80.12 295 ILE A CA 1
ATOM 2344 C C . ILE A 1 295 ? -20.976 19.171 -18.381 1.00 80.12 295 ILE A C 1
ATOM 2346 O O . ILE A 1 295 ? -20.526 18.725 -17.326 1.00 80.12 295 ILE A O 1
ATOM 2350 N N . CYS A 1 296 ? -22.282 19.304 -18.598 1.00 75.69 296 CYS A N 1
ATOM 2351 C CA . CYS A 1 296 ? -23.304 19.313 -17.555 1.00 75.69 296 CYS A CA 1
ATOM 2352 C C . CYS A 1 296 ? -23.683 17.906 -17.061 1.00 75.69 296 CYS A C 1
ATOM 2354 O O . CYS A 1 296 ? -24.348 17.760 -16.039 1.00 75.69 296 CYS A O 1
ATOM 2356 N N . GLU A 1 297 ? -23.265 16.867 -17.787 1.00 83.31 297 GLU A N 1
ATOM 2357 C CA . GLU A 1 297 ? -23.586 15.461 -17.508 1.00 83.31 297 GLU A CA 1
ATOM 2358 C C . GLU A 1 297 ? -22.496 14.767 -16.660 1.00 83.31 297 GLU A C 1
ATOM 2360 O O . GLU A 1 297 ? -22.724 13.689 -16.126 1.00 83.31 297 GLU A O 1
ATOM 2365 N N . LYS A 1 298 ? -21.335 15.410 -16.451 1.00 88.12 298 LYS A N 1
ATOM 2366 C CA . LYS A 1 298 ? -20.152 14.831 -15.775 1.00 88.12 298 LYS A CA 1
ATOM 2367 C C . LYS A 1 298 ? -20.131 14.953 -14.240 1.00 88.12 298 LYS A C 1
ATOM 2369 O O . LYS A 1 298 ? -19.131 14.614 -13.608 1.00 88.12 298 LYS A O 1
ATOM 2374 N N . PHE A 1 299 ? -21.201 15.465 -13.635 1.00 92.75 299 PHE A N 1
ATOM 2375 C CA . PHE A 1 299 ? -21.311 15.699 -12.190 1.00 92.75 299 PHE A CA 1
ATOM 2376 C C . PHE A 1 299 ? -22.334 14.737 -11.566 1.00 92.75 299 PHE A C 1
ATOM 2378 O O . PHE A 1 299 ? -23.444 15.116 -11.197 1.00 92.75 299 PHE A O 1
ATOM 2385 N N . GLU A 1 300 ? -21.959 13.461 -11.475 1.00 91.75 300 GLU A N 1
ATOM 2386 C CA . GLU A 1 300 ? -22.794 12.385 -10.921 1.00 91.75 300 GLU A CA 1
ATOM 2387 C C . GLU A 1 300 ? -22.532 12.173 -9.422 1.00 91.75 300 GLU A C 1
ATOM 2389 O O . GLU A 1 300 ? -21.996 11.156 -8.997 1.00 91.75 300 GLU A O 1
ATOM 2394 N N . MET A 1 301 ? -22.877 13.172 -8.610 1.00 94.56 301 MET A N 1
ATOM 2395 C CA . MET A 1 301 ? -22.674 13.162 -7.154 1.00 94.56 301 MET A CA 1
ATOM 2396 C C . MET A 1 301 ? -23.822 13.866 -6.430 1.00 94.56 301 MET A C 1
ATOM 2398 O O . MET A 1 301 ? -24.653 14.501 -7.079 1.00 94.56 301 MET A O 1
ATOM 2402 N N . ASN A 1 302 ? -23.891 13.727 -5.106 1.00 96.31 302 ASN A N 1
ATOM 2403 C CA . ASN A 1 302 ? -24.795 14.482 -4.235 1.00 96.31 302 ASN A CA 1
ATOM 2404 C C . ASN A 1 302 ? -24.169 15.826 -3.808 1.00 96.31 302 ASN A C 1
ATOM 2406 O O . ASN A 1 302 ? -23.029 16.134 -4.155 1.00 96.31 302 ASN A O 1
ATOM 2410 N N . GLY A 1 303 ? -24.929 16.626 -3.063 1.00 95.12 303 GLY A N 1
ATOM 2411 C CA . GLY A 1 303 ? -24.512 17.931 -2.555 1.00 95.12 303 GLY A CA 1
ATOM 2412 C C . GLY A 1 303 ? -23.199 17.938 -1.763 1.00 95.12 303 GLY A C 1
ATOM 2413 O O . GLY A 1 303 ? -22.301 18.692 -2.135 1.00 95.12 303 GLY A O 1
ATOM 2414 N N . PRO A 1 304 ? -23.027 17.067 -0.749 1.00 93.62 304 PRO A N 1
ATOM 2415 C CA . PRO A 1 304 ? -21.769 16.931 -0.012 1.00 93.62 304 PRO A CA 1
ATOM 2416 C C . PRO A 1 304 ? -20.575 16.546 -0.896 1.00 93.62 304 PRO A C 1
ATOM 2418 O O . PRO A 1 304 ? -19.497 17.118 -0.767 1.00 93.62 304 PRO A O 1
ATOM 2421 N N . GLY A 1 305 ? -20.755 15.624 -1.849 1.00 93.94 305 GLY A N 1
ATOM 2422 C CA . GLY A 1 305 ? -19.699 15.288 -2.809 1.00 93.94 305 GLY A CA 1
ATOM 2423 C C . GLY A 1 305 ? -19.319 16.472 -3.706 1.00 93.94 305 GLY A C 1
ATOM 2424 O O . GLY A 1 305 ? -18.148 16.653 -4.033 1.00 93.94 305 GLY A O 1
ATOM 2425 N N . LEU A 1 306 ? -20.297 17.309 -4.063 1.00 96.19 306 LEU A N 1
ATOM 2426 C CA . LEU A 1 306 ? -20.096 18.508 -4.873 1.00 96.19 306 LEU A CA 1
ATOM 2427 C C . LEU A 1 306 ? -19.393 19.638 -4.095 1.00 96.19 306 LEU A C 1
ATOM 2429 O O . LEU A 1 306 ? -18.530 20.308 -4.663 1.00 96.19 306 LEU A O 1
ATOM 2433 N N . SER A 1 307 ? -19.733 19.854 -2.819 1.00 95.00 307 SER A N 1
ATOM 2434 C CA . SER A 1 307 ? -19.133 20.907 -1.981 1.00 95.00 307 SER A CA 1
ATOM 2435 C C . SER A 1 307 ? -17.673 20.628 -1.607 1.00 95.00 307 SER A C 1
ATOM 2437 O O . SER A 1 307 ? -16.910 21.575 -1.411 1.00 95.00 307 SER A O 1
ATOM 2439 N N . LEU A 1 308 ? -17.263 19.354 -1.586 1.00 92.12 308 LEU A N 1
ATOM 2440 C CA . LEU A 1 308 ? -15.874 18.926 -1.376 1.00 92.12 308 LEU A CA 1
ATOM 2441 C C . LEU A 1 308 ? -14.965 19.108 -2.609 1.00 92.12 308 LEU A C 1
ATOM 2443 O O . LEU A 1 308 ? -13.741 19.050 -2.473 1.00 92.12 308 LEU A O 1
ATOM 2447 N N . LEU A 1 309 ? -15.512 19.330 -3.812 1.00 93.69 309 LEU A N 1
ATOM 2448 C CA . LEU A 1 309 ? -14.693 19.478 -5.019 1.00 93.69 309 LEU A CA 1
ATOM 2449 C C . LEU A 1 309 ? -13.883 20.783 -5.019 1.00 93.69 309 LEU A C 1
ATOM 2451 O O . LEU A 1 309 ? -14.420 21.889 -4.907 1.00 93.69 309 LEU A O 1
ATOM 2455 N N . THR A 1 310 ? -12.581 20.670 -5.283 1.00 93.19 310 THR A N 1
ATOM 2456 C CA . THR A 1 310 ? -11.715 21.837 -5.492 1.00 93.19 310 THR A CA 1
ATOM 2457 C C . THR A 1 310 ? -12.019 22.557 -6.816 1.00 93.19 310 THR A C 1
ATOM 2459 O O . THR A 1 310 ? -12.573 21.986 -7.758 1.00 93.19 310 THR A O 1
ATOM 2462 N N . LYS A 1 311 ? -11.552 23.806 -6.965 1.00 94.56 311 LYS A N 1
ATOM 2463 C CA . LYS A 1 311 ? -11.576 24.520 -8.259 1.00 94.56 311 LYS A CA 1
ATOM 2464 C C . LYS A 1 311 ? -10.966 23.685 -9.396 1.00 94.56 311 LYS A C 1
ATOM 2466 O O . LYS A 1 311 ? -11.487 23.670 -10.509 1.00 94.56 311 LYS A O 1
ATOM 2471 N N . HIS A 1 312 ? -9.866 22.985 -9.119 1.00 86.75 312 HIS A N 1
ATOM 2472 C CA . HIS A 1 312 ? -9.185 22.152 -10.106 1.00 86.75 312 HIS A CA 1
ATOM 2473 C C . HIS A 1 312 ? -9.996 20.891 -10.458 1.00 86.75 312 HIS A C 1
ATOM 2475 O O . HIS A 1 312 ? -10.015 20.484 -11.617 1.00 86.75 312 HIS A O 1
ATOM 2481 N N . ASP A 1 313 ? -10.731 20.316 -9.505 1.00 92.88 313 ASP A N 1
ATOM 2482 C CA . ASP A 1 313 ? -11.648 19.191 -9.735 1.00 92.88 313 ASP A CA 1
ATOM 2483 C C . ASP A 1 313 ? -12.816 19.533 -10.655 1.00 92.88 313 ASP A C 1
ATOM 2485 O O . ASP A 1 313 ? -13.204 18.706 -11.490 1.00 92.88 313 ASP A O 1
ATOM 2489 N N . PHE A 1 314 ? -13.349 20.748 -10.525 1.00 95.88 314 PHE A N 1
ATOM 2490 C CA . PHE A 1 314 ? -14.325 21.290 -11.461 1.00 95.88 314 PHE A CA 1
ATOM 2491 C C . PHE A 1 314 ? -13.715 21.479 -12.853 1.00 95.88 314 PHE A C 1
ATOM 2493 O O . PHE A 1 314 ? -14.282 20.981 -13.821 1.00 95.88 314 PHE A O 1
ATOM 2500 N N . ILE A 1 315 ? -12.553 22.135 -12.972 1.00 93.81 315 ILE A N 1
ATOM 2501 C CA . ILE A 1 315 ? -11.872 22.353 -14.266 1.00 93.81 315 ILE A CA 1
ATOM 2502 C C . ILE A 1 315 ? -11.538 21.018 -14.953 1.00 93.81 315 ILE A C 1
ATOM 2504 O O . ILE A 1 315 ? -11.768 20.871 -16.149 1.00 93.81 315 ILE A O 1
ATOM 2508 N N . ARG A 1 316 ? -11.068 20.006 -14.214 1.00 87.56 316 ARG A N 1
ATOM 2509 C CA . ARG A 1 316 ? -10.748 18.678 -14.771 1.00 87.56 316 ARG A CA 1
ATOM 2510 C C . ARG A 1 316 ? -11.979 17.980 -15.357 1.00 87.56 316 ARG A C 1
ATOM 2512 O O . ARG A 1 316 ? -11.892 17.369 -16.419 1.00 87.56 316 ARG A O 1
ATOM 2519 N N . ARG A 1 317 ? -13.130 18.068 -14.681 1.00 93.50 317 ARG A N 1
ATOM 2520 C CA . ARG A 1 317 ? -14.408 17.524 -15.182 1.00 93.50 317 ARG A CA 1
ATOM 2521 C C . ARG A 1 317 ? -14.936 18.362 -16.356 1.00 93.50 317 ARG A C 1
ATOM 2523 O O . ARG A 1 317 ? -15.441 17.812 -17.336 1.00 93.50 317 ARG A O 1
ATOM 2530 N N . ALA A 1 318 ? -14.756 19.676 -16.288 1.00 93.81 318 ALA A N 1
ATOM 2531 C CA . ALA A 1 318 ? -15.327 20.672 -17.184 1.00 93.81 318 ALA A CA 1
ATOM 2532 C C . ALA A 1 318 ? -14.268 21.683 -17.686 1.00 93.81 318 ALA A C 1
ATOM 2534 O O . ALA A 1 318 ? -14.255 22.816 -17.207 1.00 93.81 318 ALA A O 1
ATOM 2535 N N . PRO A 1 319 ? -13.398 21.336 -18.655 1.00 91.25 319 PRO A N 1
ATOM 2536 C CA . PRO A 1 319 ? -12.312 22.229 -19.080 1.00 91.25 319 PRO A CA 1
ATOM 2537 C C . PRO A 1 319 ? -12.790 23.612 -19.549 1.00 91.25 319 PRO A C 1
ATOM 2539 O O . PRO A 1 319 ? -12.228 24.627 -19.152 1.00 91.25 319 PRO A O 1
ATOM 2542 N N . ASP A 1 320 ? -13.897 23.652 -20.295 1.00 88.69 320 ASP A N 1
ATOM 2543 C CA . ASP A 1 320 ? -14.442 24.874 -20.905 1.00 88.69 320 ASP A CA 1
ATOM 2544 C C . ASP A 1 320 ? -15.372 25.690 -19.974 1.00 88.69 320 ASP A C 1
ATOM 2546 O O . ASP A 1 320 ? -15.978 26.662 -20.417 1.00 88.69 320 ASP A O 1
ATOM 2550 N N . GLY A 1 321 ? -15.562 25.302 -18.704 1.00 90.62 321 GLY A N 1
ATOM 2551 C CA . GLY A 1 321 ? -16.558 25.968 -17.839 1.00 90.62 321 GLY A CA 1
ATOM 2552 C C 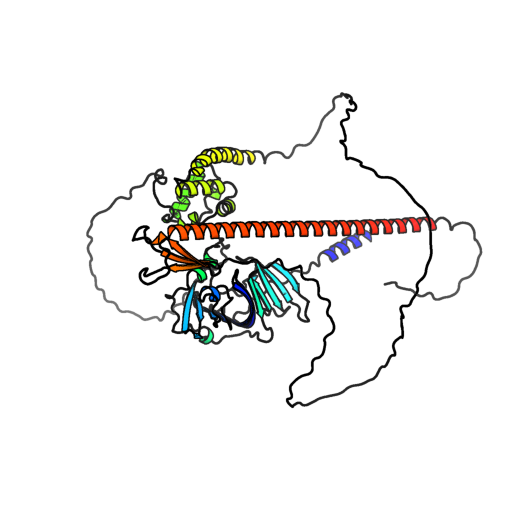. GLY A 1 321 ? -16.549 25.629 -16.346 1.00 90.62 321 GLY A C 1
ATOM 2553 O O . GLY A 1 321 ? -17.314 26.207 -15.577 1.00 90.62 321 GLY A O 1
ATOM 2554 N N . GLY A 1 322 ? -15.684 24.722 -15.898 1.00 94.31 322 GLY A N 1
ATOM 2555 C CA . GLY A 1 322 ? -15.617 24.257 -14.513 1.00 94.31 322 GLY A CA 1
ATOM 2556 C C . GLY A 1 322 ? -15.252 25.360 -13.530 1.00 94.31 322 GLY A C 1
ATOM 2557 O O . GLY A 1 322 ? -15.814 25.420 -12.445 1.00 94.31 322 GLY A O 1
ATOM 2558 N N . GLU A 1 323 ? -14.382 26.288 -13.927 1.00 94.50 323 GLU A N 1
ATOM 2559 C CA . GLU A 1 323 ? -14.081 27.472 -13.121 1.00 94.50 323 GLU A CA 1
ATOM 2560 C C . GLU A 1 323 ? -15.338 28.315 -12.840 1.00 94.50 323 GLU A C 1
ATOM 2562 O O . GLU A 1 323 ? -15.564 28.715 -11.699 1.00 94.50 323 GLU A O 1
ATOM 2567 N N . VAL A 1 324 ? -16.195 28.514 -13.847 1.00 95.06 324 VAL A N 1
ATOM 2568 C CA . VAL A 1 324 ? -17.460 29.253 -13.708 1.00 95.06 324 VAL A CA 1
ATOM 2569 C C . VAL A 1 324 ? -18.416 28.513 -12.769 1.00 95.06 324 VAL A C 1
ATOM 2571 O O . VAL A 1 324 ? -18.961 29.117 -11.846 1.00 95.06 324 VAL A O 1
ATOM 2574 N N . LEU A 1 325 ? -18.564 27.195 -12.950 1.00 95.75 325 LEU A N 1
ATOM 2575 C CA . LEU A 1 325 ? -19.408 26.344 -12.102 1.00 95.75 325 LEU A CA 1
ATOM 2576 C C . LEU A 1 325 ? -18.924 26.314 -10.642 1.00 95.75 325 LEU A C 1
ATOM 2578 O O . LEU A 1 325 ? -19.736 26.461 -9.731 1.00 95.75 325 LEU A O 1
ATOM 2582 N N . TYR A 1 326 ? -17.614 26.201 -10.402 1.00 95.88 326 TYR A N 1
ATOM 2583 C CA . TYR A 1 326 ? -17.036 26.256 -9.055 1.00 95.88 326 TYR A CA 1
ATOM 2584 C C . TYR A 1 326 ? -17.392 27.568 -8.349 1.00 95.88 326 TYR A C 1
ATOM 2586 O O . TYR A 1 326 ? -17.840 27.562 -7.204 1.00 95.88 326 TYR A O 1
ATOM 2594 N N . TYR A 1 327 ? -17.237 28.706 -9.028 1.00 94.44 327 TYR A N 1
ATOM 2595 C CA . TYR A 1 327 ? -17.546 30.000 -8.424 1.00 94.44 327 TYR A CA 1
ATOM 2596 C C . TYR A 1 327 ? -19.050 30.242 -8.241 1.00 94.44 327 TYR A C 1
ATOM 2598 O O . TYR A 1 327 ? -19.441 30.842 -7.238 1.00 94.44 327 TYR A O 1
ATOM 2606 N N . ALA A 1 328 ? -19.896 29.714 -9.131 1.00 94.69 328 ALA A N 1
ATOM 2607 C CA . ALA A 1 328 ? -21.343 29.693 -8.930 1.00 94.69 328 ALA A CA 1
ATOM 2608 C C . ALA A 1 328 ? -21.729 28.895 -7.669 1.00 94.69 328 ALA A C 1
ATOM 2610 O O . ALA A 1 328 ? -22.547 29.367 -6.880 1.00 94.69 328 ALA A O 1
ATOM 2611 N N . LEU A 1 329 ? -21.087 27.746 -7.419 1.00 95.25 329 LEU A N 1
ATOM 2612 C CA . LEU A 1 329 ? -21.295 26.968 -6.194 1.00 95.25 329 LEU A CA 1
ATOM 2613 C C . LEU A 1 329 ? -20.812 27.713 -4.945 1.00 95.25 329 LEU A C 1
ATOM 2615 O O . LEU A 1 329 ? -21.528 27.787 -3.950 1.00 95.25 329 LEU A O 1
ATOM 2619 N N . GLN A 1 330 ? -19.617 28.308 -4.989 1.00 93.56 330 GLN A N 1
ATOM 2620 C CA . GLN A 1 330 ? -19.072 29.054 -3.849 1.00 93.56 330 GLN A CA 1
ATOM 2621 C C . GLN A 1 330 ? -19.946 30.259 -3.466 1.00 93.56 330 GLN A C 1
ATOM 2623 O O . GLN A 1 330 ? -20.044 30.575 -2.281 1.00 93.56 330 GLN A O 1
ATOM 2628 N N . LYS A 1 331 ? -20.631 30.885 -4.434 1.00 91.56 331 LYS A N 1
ATOM 2629 C CA . LYS A 1 331 ? -21.626 31.946 -4.196 1.00 91.56 331 LYS A CA 1
ATOM 2630 C C . LYS A 1 331 ? -22.877 31.438 -3.464 1.00 91.56 331 LYS A C 1
ATOM 2632 O O . LYS A 1 331 ? -23.460 32.200 -2.700 1.00 91.56 331 LYS A O 1
ATOM 2637 N N . LEU A 1 332 ? -23.268 30.175 -3.666 1.00 91.88 332 LEU A N 1
ATOM 2638 C CA . LEU A 1 332 ? -24.381 29.538 -2.948 1.00 91.88 332 LEU A CA 1
ATOM 2639 C C . LEU A 1 332 ? -23.991 29.091 -1.534 1.00 91.88 332 LEU A C 1
ATOM 2641 O O . LEU A 1 332 ? -24.748 29.329 -0.601 1.00 91.88 332 LEU A O 1
ATOM 2645 N N . ILE A 1 333 ? -22.810 28.485 -1.364 1.00 91.44 333 ILE A N 1
ATOM 2646 C CA . ILE A 1 333 ? -22.333 28.012 -0.050 1.00 91.44 333 ILE A CA 1
ATOM 2647 C C . ILE A 1 333 ? -21.952 29.193 0.860 1.00 91.44 333 ILE A C 1
ATOM 2649 O O . ILE A 1 333 ? -22.188 29.159 2.063 1.00 91.44 333 ILE A O 1
ATOM 2653 N N . ASN A 1 334 ? -21.346 30.251 0.309 1.00 88.69 334 ASN A N 1
ATOM 2654 C CA . ASN A 1 334 ? -20.797 31.372 1.078 1.00 88.69 334 ASN A CA 1
ATOM 2655 C C . ASN A 1 334 ? -21.290 32.744 0.561 1.00 88.69 334 ASN A C 1
ATOM 2657 O O . ASN A 1 334 ? -20.466 33.550 0.110 1.00 88.69 334 ASN A O 1
ATOM 2661 N N . PRO A 1 335 ? -22.596 33.067 0.652 1.00 79.69 335 PRO A N 1
ATOM 2662 C CA . PRO A 1 335 ? -23.154 34.307 0.096 1.00 79.69 335 PRO A CA 1
ATOM 2663 C C . PRO A 1 335 ? -22.543 35.589 0.693 1.00 79.69 335 PRO A C 1
ATOM 2665 O O . PRO A 1 335 ? -22.487 36.613 0.018 1.00 79.69 335 PRO A O 1
ATOM 2668 N N . ASN A 1 336 ? -22.026 35.528 1.926 1.00 75.69 336 ASN A N 1
ATOM 2669 C CA . ASN A 1 336 ? -21.473 36.680 2.650 1.00 75.69 336 ASN A CA 1
ATOM 2670 C C . ASN A 1 336 ? -19.995 36.998 2.331 1.00 75.69 336 ASN A C 1
ATOM 2672 O O . ASN A 1 336 ? -19.454 37.963 2.867 1.00 75.69 336 ASN A O 1
ATOM 2676 N N . LYS A 1 337 ? -19.300 36.212 1.493 1.00 71.31 337 LYS A N 1
ATOM 2677 C CA . LYS A 1 337 ? -17.900 36.508 1.125 1.00 71.31 337 LYS A CA 1
ATOM 2678 C C . LYS A 1 337 ? -17.862 37.562 0.012 1.00 71.31 337 LYS A C 1
ATOM 2680 O O . LYS A 1 337 ? -18.140 37.239 -1.140 1.00 71.31 337 LYS A O 1
ATOM 2685 N N . GLU A 1 338 ? -17.425 38.788 0.328 1.00 54.88 338 GLU A N 1
ATOM 2686 C CA . GLU A 1 338 ? -17.348 39.943 -0.601 1.00 54.88 338 GLU A CA 1
ATOM 2687 C C . GLU A 1 338 ? -16.682 39.638 -1.959 1.00 54.88 338 GLU A C 1
ATOM 2689 O O . GLU A 1 338 ? -17.032 40.221 -2.988 1.00 54.88 338 GLU A O 1
ATOM 2694 N N . ASN A 1 339 ? -15.757 38.674 -1.993 1.00 54.97 339 ASN A N 1
ATOM 2695 C CA . ASN A 1 339 ? -15.115 38.201 -3.220 1.00 54.97 339 ASN A CA 1
ATOM 2696 C C . ASN A 1 339 ? -16.116 37.704 -4.285 1.00 54.97 339 ASN A C 1
ATOM 2698 O O . ASN A 1 339 ? -15.845 37.853 -5.476 1.00 54.97 339 ASN A O 1
ATOM 2702 N N . ALA A 1 340 ? -17.283 37.176 -3.897 1.00 53.66 340 ALA A N 1
ATOM 2703 C CA . ALA A 1 340 ? -18.301 36.697 -4.835 1.00 53.66 340 ALA A CA 1
ATOM 2704 C C . ALA A 1 340 ? -18.890 37.821 -5.715 1.00 53.66 340 ALA A C 1
ATOM 2706 O O . ALA A 1 340 ? -19.194 37.587 -6.885 1.00 53.66 340 ALA A O 1
ATOM 2707 N N . ALA A 1 341 ? -18.992 39.051 -5.196 1.00 51.44 341 ALA A N 1
ATOM 2708 C CA . ALA A 1 341 ? -19.532 40.194 -5.939 1.00 51.44 341 ALA A CA 1
ATOM 2709 C C . ALA A 1 341 ? -18.561 40.714 -7.016 1.00 51.44 341 ALA A C 1
ATOM 2711 O O . ALA A 1 341 ? -18.984 41.114 -8.101 1.00 51.44 341 ALA A O 1
ATOM 2712 N N . ARG A 1 342 ? -17.245 40.658 -6.758 1.00 58.53 342 ARG A N 1
ATOM 2713 C CA . ARG A 1 342 ? -16.217 40.986 -7.765 1.00 58.53 342 ARG A CA 1
ATOM 2714 C C . ARG A 1 342 ? -16.124 39.945 -8.883 1.00 58.53 342 ARG A C 1
ATOM 2716 O O . ARG A 1 342 ? -15.711 40.295 -9.987 1.00 58.53 342 ARG A O 1
ATOM 2723 N N . LEU A 1 343 ? -16.509 38.695 -8.619 1.00 58.06 343 LEU A N 1
ATOM 2724 C CA . LEU A 1 343 ? -16.449 37.623 -9.612 1.00 58.06 343 LEU A CA 1
ATOM 2725 C C . LEU A 1 343 ? -17.571 37.666 -10.658 1.00 58.06 343 LEU A C 1
ATOM 2727 O O . LEU A 1 343 ? -17.302 37.335 -11.808 1.00 58.06 343 LEU A O 1
ATOM 2731 N N . ASP A 1 344 ? -18.786 38.116 -10.324 1.00 57.38 344 ASP A N 1
ATOM 2732 C CA . ASP A 1 344 ? -19.890 38.219 -11.305 1.00 57.38 344 ASP A CA 1
ATOM 2733 C C . ASP A 1 344 ? -19.465 39.018 -12.555 1.00 57.38 344 ASP A C 1
ATOM 2735 O O . ASP A 1 344 ? -19.695 38.605 -13.692 1.00 57.38 344 ASP A O 1
ATOM 2739 N N . GLN A 1 345 ? -18.776 40.147 -12.352 1.00 59.44 345 GLN A N 1
ATOM 2740 C CA . GLN A 1 345 ? -18.359 41.035 -13.442 1.00 59.44 345 GLN A CA 1
ATOM 2741 C C . GLN A 1 345 ? -17.179 40.498 -14.269 1.00 59.44 345 GLN A C 1
ATOM 2743 O O . GLN A 1 345 ? -17.039 40.880 -15.435 1.00 59.44 345 GLN A O 1
ATOM 2748 N N . SER A 1 346 ? -16.327 39.632 -13.707 1.00 60.78 346 SER A N 1
ATOM 2749 C CA . SER A 1 346 ? -15.203 39.027 -14.437 1.00 60.78 346 SER A CA 1
ATOM 2750 C C . SER A 1 346 ? -15.612 37.748 -15.171 1.00 60.78 346 SER A C 1
ATOM 2752 O O . SER A 1 346 ? -15.186 37.545 -16.309 1.00 60.78 346 SER A O 1
ATOM 2754 N N . LEU A 1 347 ? -16.490 36.931 -14.580 1.00 64.31 347 LEU A N 1
ATOM 2755 C CA . LEU A 1 347 ? -16.997 35.690 -15.174 1.00 64.31 347 LEU A CA 1
ATOM 2756 C C . LEU A 1 347 ? -17.797 35.955 -16.454 1.00 64.31 347 LEU A C 1
ATOM 2758 O O . LEU A 1 347 ? -17.504 35.353 -17.487 1.00 64.31 347 LEU A O 1
ATOM 2762 N N . ILE A 1 348 ? -18.728 36.917 -16.425 1.00 59.41 348 ILE A N 1
ATOM 2763 C CA . ILE A 1 348 ? -19.501 37.327 -17.611 1.00 59.41 348 ILE A CA 1
ATOM 2764 C C . ILE A 1 348 ? -18.559 37.830 -18.718 1.00 59.41 348 ILE A C 1
ATOM 2766 O O . ILE A 1 348 ? -18.683 37.443 -19.877 1.00 59.41 348 ILE A O 1
ATOM 2770 N N . ARG A 1 349 ? -17.562 38.652 -18.361 1.00 58.94 349 ARG A N 1
ATOM 2771 C CA . ARG A 1 349 ? -16.640 39.276 -19.323 1.00 58.94 349 ARG A CA 1
ATOM 2772 C C . ARG A 1 349 ? -15.644 38.286 -19.950 1.00 58.94 349 ARG A C 1
ATOM 2774 O O . ARG A 1 349 ? -15.188 38.533 -21.067 1.00 58.94 349 ARG A O 1
ATOM 2781 N N . ASN A 1 350 ? -15.322 37.190 -19.262 1.00 56.16 350 ASN A N 1
ATOM 2782 C CA . ASN A 1 350 ? -14.409 36.156 -19.756 1.00 56.16 350 ASN A CA 1
ATOM 2783 C C . ASN A 1 350 ? -15.133 35.027 -20.508 1.00 56.16 350 ASN A C 1
ATOM 2785 O O . ASN A 1 350 ? -14.617 34.595 -21.537 1.00 56.16 350 ASN A O 1
ATOM 2789 N N . SER A 1 351 ? -16.336 34.609 -20.087 1.00 55.19 351 SER A N 1
ATOM 2790 C CA . SER A 1 351 ? -17.125 33.595 -20.816 1.00 55.19 351 SER A CA 1
ATOM 2791 C C . SER A 1 351 ? -17.383 34.028 -22.270 1.00 55.19 351 SER A C 1
ATOM 2793 O O . SER A 1 351 ? -17.034 33.318 -23.215 1.00 55.19 351 SER A O 1
ATOM 2795 N N . SER A 1 352 ? -17.824 35.279 -22.468 1.00 53.00 352 SER A N 1
ATOM 2796 C CA . SER A 1 352 ? -18.044 35.869 -23.800 1.00 53.00 352 SER A CA 1
ATOM 2797 C C . SER A 1 352 ? -16.780 36.016 -24.662 1.00 53.00 352 SER A C 1
ATOM 2799 O O . SER A 1 352 ? -16.888 36.282 -25.859 1.00 53.00 352 SER A O 1
ATOM 2801 N N . ARG A 1 353 ? -15.578 35.887 -24.084 1.00 53.31 353 ARG A N 1
ATOM 2802 C CA . ARG A 1 353 ? -14.304 35.901 -24.826 1.00 53.31 353 ARG A CA 1
ATOM 2803 C C . ARG A 1 353 ? -13.835 34.494 -25.174 1.00 53.31 353 ARG A C 1
ATOM 2805 O O . ARG A 1 353 ? -13.354 34.293 -26.285 1.00 53.31 353 ARG A O 1
ATOM 2812 N N . GLN A 1 354 ? -14.010 33.533 -24.268 1.00 49.25 354 GLN A N 1
ATOM 2813 C CA . GLN A 1 354 ? -13.531 32.166 -24.458 1.00 49.25 354 GLN A CA 1
ATOM 2814 C C . GLN A 1 354 ? -14.317 31.423 -25.552 1.00 49.25 354 GLN A C 1
ATOM 2816 O O . GLN A 1 354 ? -13.700 30.769 -26.389 1.00 49.25 354 GLN A O 1
ATOM 2821 N N . CYS A 1 355 ? -15.647 31.582 -25.622 1.00 41.97 355 CYS A N 1
ATOM 2822 C CA . CYS A 1 355 ? -16.445 30.979 -26.702 1.00 41.97 355 CYS A CA 1
ATOM 2823 C C . CYS A 1 355 ? -16.086 31.533 -28.093 1.00 41.97 355 CYS A C 1
ATOM 2825 O O . CYS A 1 355 ? -16.041 30.782 -29.063 1.00 41.97 355 CYS A O 1
ATOM 2827 N N . ARG A 1 356 ? -15.761 32.829 -28.196 1.00 39.25 356 ARG A N 1
ATOM 2828 C CA . ARG A 1 356 ? -15.549 33.508 -29.487 1.00 39.25 356 ARG A CA 1
ATOM 2829 C C . ARG A 1 356 ? -14.224 33.172 -30.180 1.00 39.25 356 ARG A C 1
ATOM 2831 O O . ARG A 1 356 ? -14.071 33.463 -31.360 1.00 39.25 356 ARG A O 1
ATOM 2838 N N . ILE A 1 357 ? -13.262 32.598 -29.456 1.00 44.44 357 ILE A N 1
ATOM 2839 C CA . ILE A 1 357 ? -11.947 32.221 -30.003 1.00 44.44 357 ILE A CA 1
ATOM 2840 C C . ILE A 1 357 ? -11.996 30.848 -30.698 1.00 44.44 357 ILE A C 1
ATOM 2842 O O . ILE A 1 357 ? -11.164 30.572 -31.554 1.00 44.44 357 ILE A O 1
ATOM 2846 N N . VAL A 1 358 ? -12.981 30.001 -30.378 1.00 43.22 358 VAL A N 1
ATOM 2847 C CA . VAL A 1 358 ? -13.057 28.623 -30.902 1.00 43.22 358 VAL A CA 1
ATOM 2848 C C . VAL A 1 358 ? -13.785 28.544 -32.253 1.00 43.22 358 VAL A C 1
ATOM 2850 O O . VAL A 1 358 ? -13.461 27.680 -33.058 1.00 43.22 358 VAL A O 1
ATOM 2853 N N . GLU A 1 359 ? -14.706 29.467 -32.551 1.00 41.31 359 GLU A N 1
ATOM 2854 C CA . GLU A 1 359 ? -15.457 29.495 -33.826 1.00 41.31 359 GLU A CA 1
ATOM 2855 C C . GLU A 1 359 ? -14.679 30.096 -35.016 1.00 41.31 359 GLU A C 1
ATOM 2857 O O . GLU A 1 359 ? -15.166 30.062 -36.139 1.00 41.31 359 GLU A O 1
ATOM 2862 N N . LEU A 1 360 ? -13.471 30.631 -34.802 1.00 40.19 360 LEU A N 1
ATOM 2863 C CA . LEU A 1 360 ? -12.615 31.197 -35.862 1.00 40.19 360 LEU A CA 1
ATOM 2864 C C . LEU A 1 360 ? -11.442 30.274 -36.254 1.00 40.19 360 LEU A C 1
ATOM 2866 O O . LEU A 1 360 ? -10.527 30.707 -36.950 1.00 40.19 360 LEU A O 1
ATOM 2870 N N . GLY A 1 361 ? -11.436 29.026 -35.771 1.00 35.53 361 GLY A N 1
ATOM 2871 C CA . GLY A 1 361 ? -10.327 28.075 -35.933 1.00 35.53 361 GLY A CA 1
ATOM 2872 C C . GLY A 1 361 ? -10.537 26.963 -36.967 1.00 35.53 361 GLY A C 1
ATOM 2873 O O . GLY A 1 361 ? -9.654 26.124 -37.120 1.00 35.53 361 GLY A O 1
ATOM 2874 N N . SER A 1 362 ? -11.683 26.921 -37.648 1.00 37.59 362 SER A N 1
ATOM 2875 C CA . SER A 1 362 ? -12.012 25.891 -38.641 1.00 37.59 362 SER A CA 1
ATOM 2876 C C . SER A 1 362 ? -12.779 26.509 -39.808 1.00 37.59 362 SER A C 1
ATOM 2878 O O . SER A 1 362 ? -13.984 26.682 -39.682 1.00 37.59 362 SER A O 1
ATOM 2880 N N . ASP A 1 363 ? -12.050 26.894 -40.863 1.00 36.16 363 ASP A N 1
ATOM 2881 C CA . ASP A 1 363 ? -12.488 27.031 -42.271 1.00 36.16 363 ASP A CA 1
ATOM 2882 C C . ASP A 1 363 ? -11.413 27.812 -43.065 1.00 36.16 363 ASP A C 1
ATOM 2884 O O . ASP A 1 363 ? -11.564 29.009 -43.306 1.00 36.16 363 ASP A O 1
ATOM 2888 N N . ALA A 1 364 ? -10.292 27.160 -43.423 1.00 34.12 364 ALA A N 1
ATOM 2889 C CA . ALA A 1 364 ? -9.314 27.670 -44.405 1.00 34.12 364 ALA A CA 1
ATOM 2890 C C . ALA A 1 364 ? -8.242 26.622 -44.798 1.00 34.12 364 ALA A C 1
ATOM 2892 O O . ALA A 1 364 ? -7.088 26.731 -44.387 1.00 34.12 364 ALA A O 1
ATOM 2893 N N . GLU A 1 365 ? -8.589 25.650 -45.643 1.00 40.31 365 GLU A N 1
ATOM 2894 C CA . GLU A 1 365 ? -7.627 25.018 -46.563 1.00 40.31 365 GLU A CA 1
ATOM 2895 C C . GLU A 1 365 ? -8.265 24.886 -47.958 1.00 40.31 365 GLU A C 1
ATOM 2897 O O . GLU A 1 365 ? -9.485 24.817 -48.070 1.00 40.31 365 GLU A O 1
ATOM 2902 N N . GLU A 1 366 ? -7.407 24.848 -48.984 1.00 38.59 366 GLU A N 1
ATOM 2903 C CA . GLU A 1 366 ? -7.702 24.657 -50.417 1.00 38.59 366 GLU A CA 1
ATOM 2904 C C . GLU A 1 366 ? -8.309 25.845 -51.205 1.00 38.59 366 GLU A C 1
ATOM 2906 O O . GLU A 1 366 ? -9.516 26.001 -51.334 1.00 38.59 366 GLU A O 1
ATOM 2911 N N . GLU A 1 367 ? -7.435 26.614 -51.870 1.00 33.22 367 GLU A N 1
ATOM 2912 C CA . GLU A 1 367 ? -7.447 26.677 -53.344 1.00 33.22 367 GLU A CA 1
ATOM 2913 C C . GLU A 1 367 ? -6.058 27.074 -53.890 1.00 33.22 367 GLU A C 1
ATOM 2915 O O . GLU A 1 367 ? -5.289 27.780 -53.231 1.00 33.22 367 GLU A O 1
ATOM 2920 N N . ILE A 1 368 ? -5.704 26.574 -55.080 1.00 43.97 368 ILE A N 1
ATOM 2921 C CA . ILE A 1 368 ? -4.391 26.756 -55.722 1.00 43.97 368 ILE A CA 1
ATOM 2922 C C . ILE A 1 368 ? -4.559 27.467 -57.078 1.00 43.97 368 ILE A C 1
ATOM 2924 O O . ILE A 1 368 ? -5.471 27.163 -57.837 1.00 43.97 368 ILE A O 1
ATOM 2928 N N . GLU A 1 369 ? -3.562 28.303 -57.396 1.00 44.78 369 GLU A N 1
ATOM 2929 C CA . GLU A 1 369 ? -3.077 28.690 -58.737 1.00 44.78 369 GLU A CA 1
ATOM 2930 C C . GLU A 1 369 ? -3.446 30.048 -59.391 1.00 44.78 369 GLU A C 1
ATOM 2932 O O . GLU A 1 369 ? -4.583 30.498 -59.440 1.00 44.78 369 GLU A O 1
ATOM 2937 N N . ASN A 1 370 ? -2.401 30.598 -60.035 1.00 35.53 370 ASN A N 1
ATOM 2938 C CA . ASN A 1 370 ? -2.359 31.556 -61.153 1.00 35.53 370 ASN A CA 1
ATOM 2939 C C . ASN A 1 370 ? -2.596 33.073 -60.934 1.00 35.53 370 ASN A C 1
ATOM 2941 O O . ASN A 1 370 ? -3.717 33.565 -60.966 1.00 35.53 370 ASN A O 1
ATOM 2945 N N . GLY A 1 371 ? -1.495 33.848 -61.021 1.00 30.58 371 GLY A N 1
ATOM 2946 C CA . GLY A 1 371 ? -1.456 34.961 -61.994 1.00 30.58 371 GLY A CA 1
ATOM 2947 C C . GLY A 1 371 ? -0.816 36.313 -61.610 1.00 30.58 371 GLY A C 1
ATOM 2948 O O . GLY A 1 371 ? -1.442 37.149 -60.977 1.00 30.58 371 GLY A O 1
ATOM 2949 N N . THR A 1 372 ? 0.340 36.610 -62.225 1.00 31.25 372 THR A N 1
ATOM 2950 C CA . THR A 1 372 ? 0.781 37.950 -62.722 1.00 31.25 372 THR A CA 1
ATOM 2951 C C . THR A 1 372 ? 1.031 39.159 -61.781 1.00 31.25 372 THR A C 1
ATOM 2953 O O . THR A 1 372 ? 0.145 39.941 -61.473 1.00 31.25 372 THR A O 1
ATOM 2956 N N . SER A 1 373 ? 2.326 39.428 -61.546 1.00 35.16 373 SER A N 1
ATOM 2957 C CA . SER A 1 373 ? 3.061 40.680 -61.877 1.00 35.16 373 SER A CA 1
ATOM 2958 C C . SER A 1 373 ? 2.410 42.075 -61.697 1.00 35.16 373 SER A C 1
ATOM 2960 O O . SER A 1 373 ? 1.675 42.505 -62.583 1.00 35.16 373 SER A O 1
ATOM 2962 N N . SER A 1 374 ? 2.931 42.891 -60.754 1.00 31.12 374 SER A N 1
ATOM 2963 C CA . SER A 1 374 ? 3.363 44.286 -61.047 1.00 31.12 374 SER A CA 1
ATOM 2964 C C . SER A 1 374 ? 4.278 44.944 -59.978 1.00 31.12 374 SER A C 1
ATOM 2966 O O . SER A 1 374 ? 3.955 44.954 -58.798 1.00 31.12 374 SER A O 1
ATOM 2968 N N . SER A 1 375 ? 5.391 45.541 -60.435 1.00 37.34 375 SER A N 1
ATOM 2969 C CA . SER A 1 375 ? 6.098 46.768 -59.959 1.00 37.34 375 SER A CA 1
ATOM 2970 C C . SER A 1 375 ? 6.164 47.205 -58.463 1.00 37.34 375 SER A C 1
ATOM 2972 O O . SER A 1 375 ? 5.183 47.724 -57.946 1.00 37.34 375 SER A O 1
ATOM 2974 N N . VAL A 1 376 ? 7.387 47.182 -57.876 1.00 36.81 376 VAL A N 1
ATOM 2975 C CA . VAL A 1 376 ? 8.269 48.353 -57.511 1.00 36.81 376 VAL A CA 1
ATOM 2976 C C . VAL A 1 376 ? 7.626 49.529 -56.713 1.00 36.81 376 VAL A C 1
ATOM 2978 O O . VAL A 1 376 ? 6.612 50.041 -57.180 1.00 36.81 376 VAL A O 1
ATOM 2981 N N . PRO A 1 377 ? 8.218 50.056 -55.594 1.00 47.56 377 PRO A N 1
ATOM 2982 C CA . PRO A 1 377 ? 9.618 50.524 -55.523 1.00 47.56 377 PRO A CA 1
ATOM 2983 C C . PRO A 1 377 ? 10.463 50.253 -54.253 1.00 47.56 377 PRO A C 1
ATOM 2985 O O . PRO A 1 377 ? 9.984 49.872 -53.192 1.00 47.56 377 PRO A O 1
ATOM 2988 N N . ILE A 1 378 ? 11.764 50.524 -54.427 1.00 43.50 378 ILE A N 1
ATOM 2989 C CA . ILE A 1 378 ? 12.853 50.578 -53.435 1.00 43.50 378 ILE A CA 1
ATOM 2990 C C . ILE A 1 378 ? 12.836 51.939 -52.711 1.00 43.50 378 ILE A C 1
ATOM 2992 O O . ILE A 1 378 ? 12.666 52.958 -53.380 1.00 43.50 378 ILE A O 1
ATOM 2996 N N . VAL A 1 379 ? 13.084 51.965 -51.394 1.00 35.75 379 VAL A N 1
ATOM 2997 C CA . VAL A 1 379 ? 13.431 53.169 -50.600 1.00 35.75 379 VAL A CA 1
ATOM 2998 C C . VAL A 1 379 ? 14.522 52.803 -49.571 1.00 35.75 379 VAL A C 1
ATOM 3000 O O . VAL A 1 379 ? 14.684 51.630 -49.238 1.00 35.75 379 VAL A O 1
ATOM 3003 N N . GLU A 1 380 ? 15.308 53.799 -49.162 1.00 36.88 380 GLU A N 1
ATOM 3004 C CA . GLU A 1 380 ? 16.688 53.720 -48.652 1.00 36.88 380 GLU A CA 1
ATOM 3005 C C . GLU A 1 380 ? 16.854 53.408 -47.143 1.00 36.88 380 GLU A C 1
ATOM 3007 O O . GLU A 1 380 ? 15.929 53.555 -46.342 1.00 36.88 380 GLU A O 1
ATOM 3012 N N . GLU A 1 381 ? 18.080 53.020 -46.760 1.00 43.25 381 GLU A N 1
ATOM 3013 C CA . GLU A 1 381 ? 18.577 53.004 -45.372 1.00 43.25 381 GLU A CA 1
ATOM 3014 C C . GLU A 1 381 ? 18.797 54.428 -44.816 1.00 43.25 381 GLU A C 1
ATOM 3016 O O . GLU A 1 381 ? 19.097 55.350 -45.578 1.00 43.25 381 GLU A O 1
ATOM 3021 N N . PRO A 1 382 ? 18.756 54.598 -43.481 1.00 52.75 382 PRO A N 1
ATOM 3022 C CA . PRO A 1 382 ? 19.480 55.675 -42.805 1.00 52.75 382 PRO A CA 1
ATOM 3023 C C . PRO A 1 382 ? 20.441 55.186 -41.698 1.00 52.75 382 PRO A C 1
ATOM 3025 O O . PRO A 1 382 ? 20.162 54.228 -40.975 1.00 52.75 382 PRO A O 1
ATOM 3028 N N . ASP A 1 383 ? 21.552 55.912 -41.547 1.00 40.12 383 ASP A N 1
ATOM 3029 C CA . ASP A 1 383 ? 22.672 55.629 -40.636 1.00 40.12 383 ASP A CA 1
ATOM 3030 C C . ASP A 1 383 ? 22.441 55.928 -39.133 1.00 40.12 383 ASP A C 1
ATOM 3032 O O . ASP A 1 383 ? 21.659 56.792 -38.740 1.00 40.12 383 ASP A O 1
ATOM 3036 N N . ASP A 1 384 ? 23.235 55.213 -38.322 1.00 39.44 384 ASP A N 1
ATOM 3037 C CA . ASP A 1 384 ? 23.901 55.569 -37.048 1.00 39.44 384 ASP A CA 1
ATOM 3038 C C . ASP A 1 384 ? 23.321 56.658 -36.106 1.00 39.44 384 ASP A C 1
ATOM 3040 O O . ASP A 1 384 ? 23.387 57.857 -36.377 1.00 39.44 384 ASP A O 1
ATOM 3044 N N . VAL A 1 385 ? 22.959 56.243 -34.877 1.00 35.44 385 VAL A N 1
ATOM 3045 C CA . VAL A 1 385 ? 23.099 57.077 -33.661 1.00 35.44 385 VAL A CA 1
ATOM 3046 C C . VAL A 1 385 ? 23.594 56.233 -32.472 1.00 35.44 385 VAL A C 1
ATOM 3048 O O . VAL A 1 385 ? 22.989 55.233 -32.083 1.00 35.44 385 VAL A O 1
ATOM 3051 N N . THR A 1 386 ? 24.668 56.698 -31.830 1.00 45.59 386 THR A N 1
ATOM 3052 C CA . THR A 1 386 ? 25.348 56.088 -30.672 1.00 45.59 386 THR A CA 1
ATOM 3053 C C . THR A 1 386 ? 24.831 56.584 -29.311 1.00 45.59 386 THR A C 1
ATOM 3055 O O . THR A 1 386 ? 24.489 57.752 -29.171 1.00 45.59 386 THR A O 1
ATOM 3058 N N . PHE A 1 387 ? 24.867 55.736 -28.265 1.00 33.03 387 PHE A N 1
ATOM 3059 C CA . PHE A 1 387 ? 24.739 56.127 -26.839 1.00 33.03 387 PHE A CA 1
ATOM 3060 C C . PHE A 1 387 ? 25.372 55.062 -25.885 1.00 33.03 387 PHE A C 1
ATOM 3062 O O . PHE A 1 387 ? 25.818 54.022 -26.373 1.00 33.03 387 PHE A O 1
ATOM 3069 N N . PRO A 1 388 ? 25.614 55.320 -24.574 1.00 45.59 388 PRO A N 1
ATOM 3070 C CA . PRO A 1 388 ? 26.984 55.239 -24.051 1.00 45.59 388 PRO A CA 1
ATOM 3071 C C . PRO A 1 388 ? 27.237 54.171 -22.964 1.00 45.59 388 PRO A C 1
ATOM 3073 O O . PRO A 1 388 ? 26.336 53.735 -22.251 1.00 45.59 388 PRO A O 1
ATOM 3076 N N . ARG A 1 389 ? 28.519 53.830 -22.747 1.00 35.94 389 ARG A N 1
ATOM 3077 C CA . ARG A 1 389 ? 28.988 53.037 -21.589 1.00 35.94 389 ARG A CA 1
ATOM 3078 C C . ARG A 1 389 ? 29.350 53.922 -20.392 1.00 35.94 389 ARG A C 1
ATOM 3080 O O . ARG A 1 389 ? 30.158 54.840 -20.521 1.00 35.94 389 ARG A O 1
ATOM 3087 N N . SER A 1 390 ? 28.847 53.581 -19.206 1.00 33.47 390 SER A N 1
ATOM 3088 C CA . SER A 1 390 ? 29.181 54.238 -17.938 1.00 33.47 390 SER A CA 1
ATOM 3089 C C . SER A 1 390 ? 30.194 53.443 -17.093 1.00 33.47 390 SER A C 1
ATOM 3091 O O . SER A 1 390 ? 29.978 52.298 -16.721 1.00 33.47 390 SER A O 1
ATOM 3093 N N . ARG A 1 391 ? 31.313 54.119 -16.795 1.00 34.44 391 ARG A N 1
ATOM 3094 C CA . ARG A 1 391 ? 32.226 54.005 -15.634 1.00 34.44 391 ARG A CA 1
ATOM 3095 C C . ARG A 1 391 ? 32.179 52.748 -14.737 1.00 34.44 391 ARG A C 1
ATOM 3097 O O . ARG A 1 391 ? 31.234 52.549 -13.981 1.00 34.44 391 ARG A O 1
ATOM 3104 N N . GLN A 1 392 ? 33.349 52.122 -14.587 1.00 36.59 392 GLN A N 1
ATOM 3105 C CA . GLN A 1 392 ? 33.834 51.631 -13.288 1.00 36.59 392 GLN A CA 1
ATOM 3106 C C . GLN A 1 392 ? 35.215 52.229 -12.972 1.00 36.59 392 GLN A C 1
ATOM 3108 O O . GLN A 1 392 ? 35.967 52.603 -13.872 1.00 36.59 392 GLN A O 1
ATOM 3113 N N . SER A 1 393 ? 35.488 52.400 -11.679 1.00 35.38 393 SER A N 1
ATOM 3114 C CA . SER A 1 393 ? 36.528 53.288 -11.147 1.00 35.38 393 SER A CA 1
ATOM 3115 C C . SER A 1 393 ? 37.888 52.605 -10.968 1.00 35.38 393 SER A C 1
ATOM 3117 O O . SER A 1 393 ? 37.956 51.452 -10.553 1.00 35.38 393 SER A O 1
ATOM 3119 N N . ARG A 1 394 ? 38.975 53.359 -11.176 1.00 39.31 394 ARG A N 1
ATOM 3120 C CA . ARG A 1 394 ? 40.308 53.047 -10.630 1.00 39.31 394 ARG A CA 1
ATOM 3121 C C . ARG A 1 394 ? 40.481 53.659 -9.240 1.00 39.31 394 ARG A C 1
ATOM 3123 O O . ARG A 1 394 ? 39.971 54.747 -8.987 1.00 39.31 394 ARG A O 1
ATOM 3130 N N . SER A 1 395 ? 41.344 53.042 -8.441 1.00 38.53 395 SER A N 1
ATOM 3131 C CA . SER A 1 395 ? 42.268 53.754 -7.550 1.00 38.53 395 SER A CA 1
ATOM 3132 C C . SER A 1 395 ? 43.579 52.968 -7.465 1.00 38.53 395 SER A C 1
ATOM 3134 O O . SER A 1 395 ? 43.556 51.764 -7.215 1.00 38.53 395 SER A O 1
ATOM 3136 N N . ASP A 1 396 ? 44.696 53.637 -7.732 1.00 43.44 396 ASP A N 1
ATOM 3137 C CA . ASP A 1 396 ? 46.024 53.045 -7.935 1.00 43.44 396 ASP A CA 1
ATOM 3138 C C . ASP A 1 396 ? 46.832 52.876 -6.631 1.00 43.44 396 ASP A C 1
ATOM 3140 O O . ASP A 1 396 ? 46.564 53.567 -5.649 1.00 43.44 396 ASP A O 1
ATOM 3144 N N . THR A 1 397 ? 47.913 52.073 -6.650 1.00 36.97 397 THR A N 1
ATOM 3145 C CA . THR A 1 397 ? 49.215 52.497 -6.068 1.00 36.97 397 THR A CA 1
ATOM 3146 C C . THR A 1 397 ? 50.432 51.651 -6.511 1.00 36.97 397 THR A C 1
ATOM 3148 O O . THR A 1 397 ? 50.623 50.519 -6.094 1.00 36.97 397 THR A O 1
ATOM 3151 N N . VAL A 1 398 ? 51.266 52.265 -7.362 1.00 39.34 398 VAL A N 1
ATOM 3152 C CA . VAL A 1 398 ? 52.748 52.366 -7.313 1.00 39.34 398 VAL A CA 1
ATOM 3153 C C . VAL A 1 398 ? 53.622 51.165 -6.869 1.00 39.34 398 VAL A C 1
ATOM 3155 O O . VAL A 1 398 ? 53.703 50.850 -5.689 1.00 39.34 398 VAL A O 1
ATOM 3158 N N . GLY A 1 399 ? 54.530 50.748 -7.771 1.00 34.19 399 GLY A N 1
ATOM 3159 C CA . GLY A 1 399 ? 55.974 50.692 -7.438 1.00 34.19 399 GLY A CA 1
ATOM 3160 C C . GLY A 1 399 ? 56.672 49.312 -7.418 1.00 34.19 399 GLY A C 1
ATOM 3161 O O . GLY A 1 399 ? 56.187 48.416 -6.739 1.00 34.19 399 GLY A O 1
ATOM 3162 N N . PRO A 1 400 ? 57.824 49.114 -8.107 1.00 65.75 400 PRO A N 1
ATOM 3163 C CA . PRO A 1 400 ? 58.430 47.784 -8.293 1.00 65.75 400 PRO A CA 1
ATOM 3164 C C . PRO A 1 400 ? 59.788 47.568 -7.589 1.00 65.75 400 PRO A C 1
ATOM 3166 O O . PRO A 1 400 ? 60.534 48.518 -7.374 1.00 65.75 400 PRO A O 1
ATOM 3169 N N . HIS A 1 401 ? 60.192 46.303 -7.388 1.00 34.03 401 HIS A N 1
ATOM 3170 C CA . HIS A 1 401 ? 61.612 45.918 -7.282 1.00 34.03 401 HIS A CA 1
ATOM 3171 C C . HIS A 1 401 ? 61.896 44.491 -7.803 1.00 34.03 401 HIS A C 1
ATOM 3173 O O . HIS A 1 401 ? 61.004 43.653 -7.899 1.00 34.03 401 HIS A O 1
ATOM 3179 N N . ARG A 1 402 ? 63.155 44.250 -8.197 1.00 42.72 402 ARG A N 1
ATOM 3180 C CA . ARG A 1 402 ? 63.671 43.058 -8.908 1.00 42.72 402 ARG A CA 1
ATOM 3181 C C . ARG A 1 402 ? 64.510 42.119 -8.012 1.00 42.72 402 ARG A C 1
ATOM 3183 O O . ARG A 1 402 ? 65.125 42.589 -7.063 1.00 42.72 402 ARG A O 1
ATOM 3190 N N . ASN A 1 403 ? 64.686 40.887 -8.518 1.00 33.72 403 ASN A N 1
ATOM 3191 C CA . ASN A 1 403 ? 65.813 39.934 -8.366 1.00 33.72 403 ASN A CA 1
ATOM 3192 C C . ASN A 1 403 ? 65.827 38.851 -7.254 1.00 33.72 403 ASN A C 1
ATOM 3194 O O . ASN A 1 403 ? 65.912 39.139 -6.070 1.00 33.72 403 ASN A O 1
ATOM 3198 N N . ASN A 1 404 ? 65.917 37.601 -7.744 1.00 36.41 404 ASN A N 1
ATOM 3199 C CA . ASN A 1 404 ? 66.767 36.457 -7.350 1.00 36.41 404 ASN A CA 1
ATOM 3200 C C . ASN A 1 404 ? 67.103 36.170 -5.869 1.00 36.41 404 ASN A C 1
ATOM 3202 O O . ASN A 1 404 ? 67.854 36.923 -5.255 1.00 36.41 404 ASN A O 1
ATOM 3206 N N . ASN A 1 405 ? 66.852 34.922 -5.431 1.00 31.84 405 ASN A N 1
ATOM 3207 C CA . ASN A 1 405 ? 67.931 33.912 -5.338 1.00 31.84 405 ASN A CA 1
ATOM 3208 C C . ASN A 1 405 ? 67.459 32.461 -5.067 1.00 31.84 405 ASN A C 1
ATOM 3210 O O . ASN A 1 405 ? 66.321 32.214 -4.684 1.00 31.84 405 ASN A O 1
ATOM 3214 N N . ASN A 1 406 ? 68.378 31.516 -5.303 1.00 35.56 406 ASN A N 1
ATOM 3215 C CA . ASN A 1 406 ? 68.261 30.055 -5.142 1.00 35.56 406 ASN A CA 1
ATOM 3216 C C . ASN A 1 406 ? 67.946 29.577 -3.706 1.00 35.56 406 ASN A C 1
ATOM 3218 O O . ASN A 1 406 ? 68.505 30.127 -2.759 1.00 35.56 406 ASN A O 1
ATOM 3222 N N . SER A 1 407 ? 67.269 28.423 -3.558 1.00 29.86 407 SER A N 1
ATOM 3223 C CA . SER A 1 407 ? 67.958 27.144 -3.235 1.00 29.86 407 SER A CA 1
ATOM 3224 C C . SER A 1 407 ? 67.037 25.940 -2.965 1.00 29.86 407 SER A C 1
ATOM 3226 O O . SER A 1 407 ? 66.023 26.056 -2.292 1.00 29.86 407 SER A O 1
ATOM 3228 N N . TYR A 1 408 ? 67.480 24.781 -3.471 1.00 32.38 408 TYR A N 1
ATOM 3229 C CA . TYR A 1 408 ? 67.340 23.403 -2.962 1.00 32.38 408 TYR A CA 1
ATOM 3230 C C . TYR A 1 408 ? 66.240 23.035 -1.941 1.00 32.38 408 TYR A C 1
ATOM 3232 O O . TYR A 1 408 ? 66.282 23.461 -0.791 1.00 32.38 408 TYR A O 1
ATOM 3240 N N . ASN A 1 409 ? 65.457 21.995 -2.274 1.00 33.94 409 ASN A N 1
ATOM 3241 C CA . ASN A 1 409 ? 65.682 20.672 -1.661 1.00 33.94 409 ASN A CA 1
ATOM 3242 C C . ASN A 1 409 ? 65.034 19.504 -2.437 1.00 33.94 409 ASN A C 1
ATOM 3244 O O . ASN A 1 409 ? 63.916 19.602 -2.930 1.00 33.94 409 ASN A O 1
ATOM 3248 N N . ASN A 1 410 ? 65.758 18.381 -2.503 1.00 34.41 410 ASN A N 1
ATOM 3249 C CA . ASN A 1 410 ? 65.260 17.065 -2.931 1.00 34.41 410 ASN A CA 1
ATOM 3250 C C . ASN A 1 410 ? 64.648 16.319 -1.726 1.00 34.41 410 ASN A C 1
ATOM 3252 O O . ASN A 1 410 ? 65.111 16.547 -0.613 1.00 34.41 410 ASN A O 1
ATOM 3256 N N . PHE A 1 411 ? 63.728 15.363 -1.938 1.00 31.09 411 PHE A N 1
ATOM 3257 C CA . PHE A 1 411 ? 64.014 13.915 -1.779 1.00 31.09 411 PHE A CA 1
ATOM 3258 C C . PHE A 1 411 ? 62.786 12.993 -2.005 1.00 31.09 411 PHE A C 1
ATOM 3260 O O . PHE A 1 411 ? 61.779 13.099 -1.323 1.00 31.09 411 PHE A O 1
ATOM 3267 N N . HIS A 1 412 ? 62.965 12.040 -2.931 1.00 30.36 412 HIS A N 1
ATOM 3268 C CA . HIS A 1 412 ? 62.486 10.641 -2.963 1.00 30.36 412 HIS A CA 1
ATOM 3269 C C . HIS A 1 412 ? 61.009 10.246 -2.716 1.00 30.36 412 HIS A C 1
ATOM 3271 O O . HIS A 1 412 ? 60.466 10.340 -1.622 1.00 30.36 412 HIS A O 1
ATOM 3277 N N . MET A 1 413 ? 60.478 9.537 -3.720 1.00 36.38 413 MET A N 1
ATOM 3278 C CA . MET A 1 413 ? 59.483 8.458 -3.618 1.00 36.38 413 MET A CA 1
ATOM 3279 C C . MET A 1 413 ? 60.147 7.144 -4.078 1.00 36.38 413 MET A C 1
ATOM 3281 O O . MET A 1 413 ? 60.861 7.188 -5.083 1.00 36.38 413 MET A O 1
ATOM 3285 N N . PRO A 1 414 ? 59.908 5.983 -3.439 1.00 48.53 414 PRO A N 1
ATOM 3286 C CA . PRO A 1 414 ? 60.291 4.684 -3.984 1.00 48.53 414 PRO A CA 1
ATOM 3287 C C . PRO A 1 414 ? 59.103 3.974 -4.652 1.00 48.53 414 PRO A C 1
ATOM 3289 O O . PRO A 1 414 ? 58.066 3.730 -4.037 1.00 48.53 414 PRO A O 1
ATOM 3292 N N . SER A 1 415 ? 59.283 3.588 -5.912 1.00 31.86 415 SER A N 1
ATOM 3293 C CA . SER A 1 415 ? 58.419 2.654 -6.635 1.00 31.86 415 SER A CA 1
ATOM 3294 C C . SER A 1 415 ? 59.011 1.242 -6.582 1.00 31.86 415 SER A C 1
ATOM 3296 O O . SER A 1 415 ? 60.222 1.076 -6.710 1.00 31.86 415 SER A O 1
ATOM 3298 N N . HIS A 1 416 ? 58.172 0.209 -6.457 1.00 34.09 416 HIS A N 1
ATOM 3299 C CA . HIS A 1 416 ? 58.597 -1.173 -6.695 1.00 34.09 416 HIS A CA 1
ATOM 3300 C C . HIS A 1 416 ? 57.578 -1.958 -7.527 1.00 34.09 416 HIS A C 1
ATOM 3302 O O . HIS A 1 416 ? 56.379 -1.947 -7.269 1.00 34.09 416 HIS A O 1
ATOM 3308 N N . PHE A 1 417 ? 58.118 -2.648 -8.530 1.00 29.92 417 PHE A N 1
ATOM 3309 C CA . PHE A 1 417 ? 57.462 -3.522 -9.500 1.00 29.92 417 PHE A CA 1
ATOM 3310 C C . PHE A 1 417 ? 58.090 -4.915 -9.344 1.00 29.92 417 PHE A C 1
ATOM 3312 O O . PHE A 1 417 ? 59.312 -5.002 -9.445 1.00 29.92 417 PHE A O 1
ATOM 3319 N N . ILE A 1 418 ? 57.305 -5.986 -9.170 1.00 33.91 418 ILE A N 1
ATOM 3320 C CA . ILE A 1 418 ? 57.713 -7.374 -9.484 1.00 33.91 418 ILE A CA 1
ATOM 3321 C C . ILE A 1 418 ? 56.507 -8.122 -10.089 1.00 33.91 418 ILE A C 1
ATOM 3323 O O . ILE A 1 418 ? 55.363 -7.891 -9.705 1.00 33.91 418 ILE A O 1
ATOM 3327 N N . GLN A 1 419 ? 56.782 -8.972 -11.083 1.00 32.97 419 GLN A N 1
ATOM 3328 C CA . GLN A 1 419 ? 55.824 -9.733 -11.900 1.00 32.97 419 GLN A CA 1
ATOM 3329 C C . GLN A 1 419 ? 55.425 -11.108 -11.298 1.00 32.97 419 GLN A C 1
ATOM 3331 O O . GLN A 1 419 ? 56.050 -11.553 -10.335 1.00 32.97 419 GLN A O 1
ATOM 3336 N N . PRO A 1 420 ? 54.384 -11.786 -11.836 1.00 44.00 420 PRO A N 1
ATOM 3337 C CA . PRO A 1 420 ? 53.768 -12.962 -11.210 1.00 44.00 420 PRO A CA 1
ATOM 3338 C C . PRO A 1 420 ? 54.376 -14.313 -11.633 1.00 44.00 420 PRO A C 1
ATOM 3340 O O . PRO A 1 420 ? 54.919 -14.455 -12.727 1.00 44.00 420 PRO A O 1
ATOM 3343 N N . GLY A 1 421 ? 54.194 -15.336 -10.788 1.00 29.23 421 GLY A N 1
ATOM 3344 C CA . GLY A 1 421 ? 54.500 -16.741 -11.090 1.00 29.23 421 GLY A CA 1
ATOM 3345 C C . GLY A 1 421 ? 53.239 -17.580 -11.333 1.00 29.23 421 GLY A C 1
ATOM 3346 O O . GLY A 1 421 ? 52.247 -17.430 -10.624 1.00 29.23 421 GLY A O 1
ATOM 3347 N N . MET A 1 422 ? 53.280 -18.470 -12.330 1.00 31.67 422 MET A N 1
ATOM 3348 C CA . MET A 1 422 ? 52.204 -19.425 -12.644 1.00 31.67 422 MET A CA 1
ATOM 3349 C C . MET A 1 422 ? 52.316 -20.720 -11.820 1.00 31.67 422 MET A C 1
ATOM 3351 O O . MET A 1 422 ? 53.419 -21.141 -11.479 1.00 31.67 422 MET A O 1
ATOM 3355 N N . GLY A 1 423 ? 51.193 -21.417 -11.618 1.00 28.94 423 GLY A N 1
ATOM 3356 C CA . GLY A 1 423 ? 51.165 -22.794 -11.112 1.00 28.94 423 GLY A CA 1
ATOM 3357 C C . GLY A 1 423 ? 49.832 -23.496 -11.398 1.00 28.94 423 GLY A C 1
ATOM 3358 O O . GLY A 1 423 ? 48.806 -23.108 -10.852 1.00 28.94 423 GLY A O 1
ATOM 3359 N N . TYR A 1 424 ? 49.851 -24.527 -12.250 1.00 30.62 424 TYR A N 1
ATOM 3360 C CA . TYR A 1 424 ? 48.713 -25.415 -12.549 1.00 30.62 424 TYR A CA 1
ATOM 3361 C C . TYR A 1 424 ? 48.798 -26.710 -11.720 1.00 30.62 424 TYR A C 1
ATOM 3363 O O . TYR A 1 424 ? 49.891 -27.262 -11.605 1.00 30.62 424 TYR A O 1
ATOM 3371 N N . ALA A 1 425 ? 47.667 -27.260 -11.244 1.00 28.27 425 ALA A N 1
ATOM 3372 C CA . ALA A 1 425 ? 47.574 -28.659 -10.785 1.00 28.27 425 ALA A CA 1
ATOM 3373 C C . ALA A 1 425 ? 46.137 -29.239 -10.769 1.00 28.27 425 ALA A C 1
ATOM 3375 O O . ALA A 1 425 ? 45.154 -28.512 -10.673 1.00 28.27 425 ALA A O 1
ATOM 3376 N N . HIS A 1 426 ? 46.059 -30.575 -10.830 1.00 27.94 426 HIS A N 1
ATOM 3377 C CA . HIS A 1 426 ? 44.899 -31.445 -11.109 1.00 27.94 426 HIS A CA 1
ATOM 3378 C C . HIS A 1 426 ? 44.881 -32.643 -10.106 1.00 27.94 426 HIS A C 1
ATOM 3380 O O . HIS A 1 426 ? 45.938 -32.967 -9.574 1.00 27.94 426 HIS A O 1
ATOM 3386 N N . ASN A 1 427 ? 43.799 -33.392 -9.806 1.00 28.64 427 ASN A N 1
ATOM 3387 C CA . ASN A 1 427 ? 42.422 -33.419 -10.343 1.00 28.64 427 ASN A CA 1
ATOM 3388 C C . ASN A 1 427 ? 41.322 -33.586 -9.214 1.00 28.64 427 ASN A C 1
ATOM 3390 O O . ASN A 1 427 ? 41.252 -32.629 -8.447 1.00 28.64 427 ASN A O 1
ATOM 3394 N N . PRO A 1 428 ? 40.446 -34.632 -9.040 1.00 45.22 428 PRO A N 1
ATOM 3395 C CA . PRO A 1 428 ? 39.133 -34.441 -8.361 1.00 45.22 428 PRO A CA 1
ATOM 3396 C C . PRO A 1 428 ? 38.737 -35.500 -7.273 1.00 45.22 428 PRO A C 1
ATOM 3398 O O . PRO A 1 428 ? 39.591 -36.250 -6.813 1.00 45.22 428 PRO A O 1
ATOM 3401 N N . MET A 1 429 ? 37.418 -35.612 -6.967 1.00 25.78 429 MET A N 1
ATOM 3402 C CA . MET A 1 429 ? 36.691 -36.633 -6.142 1.00 25.78 429 MET A CA 1
ATOM 3403 C C . MET A 1 429 ? 36.739 -36.474 -4.599 1.00 25.78 429 MET A C 1
ATOM 3405 O O . MET A 1 429 ? 37.726 -35.980 -4.077 1.00 25.78 429 MET A O 1
ATOM 3409 N N . MET A 1 430 ? 35.762 -36.915 -3.776 1.00 24.91 430 MET A N 1
ATOM 3410 C CA . MET A 1 430 ? 34.289 -37.120 -3.888 1.00 24.91 430 MET A CA 1
ATOM 3411 C C . MET A 1 430 ? 33.694 -37.291 -2.455 1.00 24.91 430 MET A C 1
ATOM 3413 O O . MET A 1 430 ? 34.417 -37.708 -1.562 1.00 24.91 430 MET A O 1
ATOM 3417 N N . TYR A 1 431 ? 32.387 -37.038 -2.267 1.00 28.30 431 TYR A N 1
ATOM 3418 C CA . TYR A 1 431 ? 31.505 -37.438 -1.135 1.00 28.30 431 TYR A CA 1
ATOM 3419 C C . TYR A 1 431 ? 31.954 -37.336 0.352 1.00 28.30 431 TYR A C 1
ATOM 3421 O O . TYR A 1 431 ? 32.756 -38.127 0.832 1.00 28.30 431 TYR A O 1
ATOM 3429 N N . GLY A 1 432 ? 31.146 -36.612 1.148 1.00 24.45 432 GLY A N 1
ATOM 3430 C CA . GLY A 1 432 ? 30.404 -37.277 2.238 1.00 24.45 432 GLY A CA 1
ATOM 3431 C C . GLY A 1 432 ? 30.534 -36.768 3.689 1.00 24.45 432 GLY A C 1
ATOM 3432 O O . GLY A 1 432 ? 31.615 -36.721 4.253 1.00 24.45 432 GLY A O 1
ATOM 3433 N N . VAL A 1 433 ? 29.358 -36.600 4.321 1.00 28.44 433 VAL A N 1
ATOM 3434 C CA . VAL A 1 433 ? 29.069 -36.764 5.769 1.00 28.44 433 VAL A CA 1
ATOM 3435 C C . VAL A 1 433 ? 29.461 -35.624 6.742 1.00 28.44 433 VAL A C 1
ATOM 3437 O O . VAL A 1 433 ? 30.603 -35.455 7.150 1.00 28.44 433 VAL A O 1
ATOM 3440 N N . ALA A 1 434 ? 28.428 -34.909 7.210 1.00 27.23 434 ALA A N 1
ATOM 3441 C CA . ALA A 1 434 ? 28.384 -34.112 8.450 1.00 27.23 434 ALA A CA 1
ATOM 3442 C C . ALA A 1 434 ? 28.099 -35.035 9.678 1.00 27.23 434 ALA A C 1
ATOM 3444 O O . ALA A 1 434 ? 27.758 -36.194 9.436 1.00 27.23 434 ALA A O 1
ATOM 3445 N N . PRO A 1 435 ? 28.125 -34.598 10.968 1.00 42.06 435 PRO A N 1
ATOM 3446 C CA . PRO A 1 435 ? 28.150 -33.211 11.464 1.00 42.06 435 PRO A CA 1
ATOM 3447 C C . PRO A 1 435 ? 29.070 -32.930 12.681 1.00 42.06 435 PRO A C 1
ATOM 3449 O O . PRO A 1 435 ? 29.538 -33.850 13.352 1.00 42.06 435 PRO A O 1
ATOM 3452 N N . ARG A 1 436 ? 29.201 -31.646 13.066 1.00 28.61 436 ARG A N 1
ATOM 3453 C CA . ARG A 1 436 ? 29.189 -31.189 14.479 1.00 28.61 436 ARG A CA 1
ATOM 3454 C C . ARG A 1 436 ? 29.074 -29.664 14.602 1.00 28.61 436 ARG A C 1
ATOM 3456 O O . ARG A 1 436 ? 29.586 -28.926 13.772 1.00 28.61 436 ARG A O 1
ATOM 3463 N N . PHE A 1 437 ? 28.398 -29.225 15.663 1.00 33.56 437 PHE A N 1
ATOM 3464 C CA . PHE A 1 437 ? 28.255 -27.824 16.067 1.00 33.56 437 PHE A CA 1
ATOM 3465 C C . PHE A 1 437 ? 29.589 -27.229 16.536 1.00 33.56 437 PHE A C 1
ATOM 3467 O O . PHE A 1 437 ? 30.255 -27.873 17.340 1.00 33.56 437 PHE A O 1
ATOM 3474 N N . TYR A 1 438 ? 29.892 -25.985 16.147 1.00 27.59 438 TYR A N 1
ATOM 3475 C CA . TYR A 1 438 ? 30.573 -24.989 16.993 1.00 27.59 438 TYR A CA 1
ATOM 3476 C C . TYR A 1 438 ? 30.357 -23.563 16.443 1.00 27.59 438 TYR A C 1
ATOM 3478 O O . TYR A 1 438 ? 30.489 -23.314 15.250 1.00 27.59 438 TYR A O 1
ATOM 3486 N N . HIS A 1 439 ? 30.060 -22.634 17.349 1.00 29.31 439 HIS A N 1
ATOM 3487 C CA . HIS A 1 439 ? 30.187 -21.171 17.233 1.00 29.31 439 HIS A CA 1
ATOM 3488 C C . HIS A 1 439 ? 31.042 -20.729 18.452 1.00 29.31 439 HIS A C 1
ATOM 3490 O O . HIS A 1 439 ? 31.137 -21.526 19.395 1.00 29.31 439 HIS A O 1
ATOM 3496 N N . PRO A 1 440 ? 31.604 -19.502 18.536 1.00 43.84 440 PRO A N 1
ATOM 3497 C CA . PRO A 1 440 ? 31.537 -18.383 17.589 1.00 43.84 440 PRO A CA 1
ATOM 3498 C C . PRO A 1 440 ? 32.917 -17.733 17.272 1.00 43.84 440 PRO A C 1
ATOM 3500 O O . PRO A 1 440 ? 33.961 -18.221 17.689 1.00 43.84 440 PRO A O 1
ATOM 3503 N N . ASN A 1 441 ? 32.876 -16.563 16.616 1.00 29.83 441 ASN A N 1
ATOM 3504 C CA . ASN A 1 441 ? 33.934 -15.541 16.488 1.00 29.83 441 ASN A CA 1
ATOM 3505 C C . ASN A 1 441 ? 35.116 -15.811 15.534 1.00 29.83 441 ASN A C 1
ATOM 3507 O O . ASN A 1 441 ? 36.189 -16.237 15.951 1.00 29.83 441 ASN A O 1
ATOM 3511 N N . ALA A 1 442 ? 34.974 -15.353 14.285 1.00 30.23 442 ALA A N 1
ATOM 3512 C CA . ALA A 1 442 ? 36.093 -14.851 13.481 1.00 30.23 442 ALA A CA 1
ATOM 3513 C C . ALA A 1 442 ? 35.604 -13.760 12.511 1.00 30.23 442 ALA A C 1
ATOM 3515 O O . ALA A 1 442 ? 34.844 -14.038 11.585 1.00 30.23 442 ALA A O 1
ATOM 3516 N N . SER A 1 443 ? 36.036 -12.516 12.720 1.00 33.69 443 SER A N 1
ATOM 3517 C CA . SER A 1 443 ? 35.770 -11.407 11.798 1.00 33.69 443 SER A CA 1
ATOM 3518 C C . SER A 1 443 ? 36.669 -11.527 10.567 1.00 33.69 443 SER A C 1
ATOM 3520 O O . SER A 1 443 ? 37.890 -11.479 10.706 1.00 33.69 443 SER A O 1
ATOM 3522 N N . PHE A 1 444 ? 36.088 -11.614 9.370 1.00 29.88 444 PHE A N 1
ATOM 3523 C CA . PHE A 1 444 ? 36.825 -11.504 8.109 1.00 29.88 444 PHE A CA 1
ATOM 3524 C C . PHE A 1 444 ? 36.350 -10.291 7.310 1.00 29.88 444 PHE A C 1
ATOM 3526 O O . PHE A 1 444 ? 35.156 -10.089 7.104 1.00 29.88 444 PHE A O 1
ATOM 3533 N N . ALA A 1 445 ? 37.308 -9.471 6.879 1.00 31.34 445 ALA A N 1
ATOM 3534 C CA . ALA A 1 445 ? 37.049 -8.284 6.077 1.00 31.34 445 ALA A CA 1
ATOM 3535 C C . ALA A 1 445 ? 36.700 -8.672 4.632 1.00 31.34 445 ALA A C 1
ATOM 3537 O O . ALA A 1 445 ? 37.452 -9.401 3.984 1.00 31.34 445 ALA A O 1
ATOM 3538 N N . HIS A 1 446 ? 35.586 -8.147 4.118 1.00 30.92 446 HIS A N 1
ATOM 3539 C CA . HIS A 1 446 ? 35.238 -8.238 2.700 1.00 30.92 446 HIS A CA 1
ATOM 3540 C C . HIS A 1 446 ? 35.923 -7.118 1.887 1.00 30.92 446 HIS A C 1
ATOM 3542 O O . HIS A 1 446 ? 36.181 -6.043 2.437 1.00 30.92 446 HIS A O 1
ATOM 3548 N N . PRO A 1 447 ? 36.208 -7.320 0.584 1.00 31.34 447 PRO A N 1
ATOM 3549 C CA . PRO A 1 447 ? 36.806 -6.289 -0.261 1.00 31.34 447 PRO A CA 1
ATOM 3550 C C . PRO A 1 447 ? 35.815 -5.155 -0.547 1.00 31.34 447 PRO A C 1
ATOM 3552 O O . PRO A 1 447 ? 34.610 -5.383 -0.646 1.00 31.34 447 PRO A O 1
ATOM 3555 N N . GLN A 1 448 ? 36.330 -3.938 -0.734 1.00 31.69 448 GLN A N 1
ATOM 3556 C CA . GLN A 1 448 ? 35.517 -2.767 -1.064 1.00 31.69 448 GLN A CA 1
ATOM 3557 C C . GLN A 1 448 ? 34.810 -2.934 -2.417 1.00 31.69 448 GLN A C 1
ATOM 3559 O O . GLN A 1 448 ? 35.451 -2.932 -3.468 1.00 31.69 448 GLN A O 1
ATOM 3564 N N . ALA A 1 449 ? 33.480 -3.018 -2.389 1.00 28.19 449 ALA A N 1
ATOM 3565 C CA . ALA A 1 449 ? 32.652 -2.778 -3.562 1.00 28.19 449 ALA A CA 1
ATOM 3566 C C . ALA A 1 449 ? 32.557 -1.265 -3.830 1.00 28.19 449 ALA A C 1
ATOM 3568 O O . ALA A 1 449 ? 32.496 -0.460 -2.897 1.00 28.19 449 ALA A O 1
ATOM 3569 N N . PHE A 1 450 ? 32.529 -0.879 -5.107 1.00 27.52 450 PHE A N 1
ATOM 3570 C CA . PHE A 1 450 ? 32.326 0.509 -5.515 1.00 27.52 450 PHE A CA 1
ATOM 3571 C C . PHE A 1 450 ? 30.923 0.978 -5.109 1.00 27.52 450 PHE A C 1
ATOM 3573 O O . PHE A 1 450 ? 29.930 0.600 -5.729 1.00 27.52 450 PHE A O 1
ATOM 3580 N N . TYR A 1 451 ? 30.842 1.838 -4.093 1.00 24.73 451 TYR A N 1
ATOM 3581 C CA . TYR A 1 451 ? 29.620 2.584 -3.809 1.00 24.73 451 TYR A CA 1
ATOM 3582 C C . TYR A 1 451 ? 29.357 3.572 -4.947 1.00 24.73 451 TYR A C 1
ATOM 3584 O O . TYR A 1 451 ? 30.092 4.549 -5.115 1.00 24.73 451 TYR A O 1
ATOM 3592 N N . HIS A 1 452 ? 28.270 3.362 -5.689 1.00 29.38 452 HIS A N 1
ATOM 3593 C CA . HIS A 1 452 ? 27.643 4.467 -6.401 1.00 29.38 452 HIS A CA 1
ATOM 3594 C C . HIS A 1 452 ? 27.205 5.512 -5.371 1.00 29.38 452 HIS A C 1
ATOM 3596 O O . HIS A 1 452 ? 26.562 5.190 -4.371 1.00 29.38 452 HIS A O 1
ATOM 3602 N N . GLN A 1 453 ? 27.575 6.770 -5.607 1.00 25.16 453 GLN A N 1
ATOM 3603 C CA . GLN A 1 453 ? 27.132 7.880 -4.773 1.00 25.16 453 GLN A CA 1
ATOM 3604 C C . GLN A 1 453 ? 25.612 8.010 -4.896 1.00 25.16 453 GLN A C 1
ATOM 3606 O O . GLN A 1 453 ? 25.103 8.411 -5.943 1.00 25.16 453 GLN A O 1
ATOM 3611 N N . HIS A 1 454 ? 24.887 7.679 -3.826 1.00 29.48 454 HIS A N 1
ATOM 3612 C CA . HIS A 1 454 ? 23.491 8.080 -3.706 1.00 29.48 454 HIS A CA 1
ATOM 3613 C C . HIS A 1 454 ? 23.413 9.615 -3.755 1.00 29.48 454 HIS A C 1
ATOM 3615 O O . HIS A 1 454 ? 24.273 10.279 -3.163 1.00 29.48 454 HIS A O 1
ATOM 3621 N N . PRO A 1 455 ? 22.400 10.201 -4.421 1.00 30.72 455 PRO A N 1
ATOM 3622 C CA . PRO A 1 455 ? 22.162 11.632 -4.318 1.00 30.72 455 PRO A CA 1
ATOM 3623 C C . PRO A 1 455 ? 21.964 11.996 -2.844 1.00 30.72 455 PRO A C 1
ATOM 3625 O O . PRO A 1 455 ? 21.260 11.303 -2.108 1.00 30.72 455 PRO A O 1
ATOM 3628 N N . THR A 1 456 ? 22.622 13.071 -2.415 1.00 28.41 456 THR A N 1
ATOM 3629 C CA . THR A 1 456 ? 22.596 13.568 -1.035 1.00 28.41 456 THR A CA 1
ATOM 3630 C C . THR A 1 456 ? 21.165 13.673 -0.518 1.00 28.41 456 THR A C 1
ATOM 3632 O O . THR A 1 456 ? 20.361 14.400 -1.106 1.00 28.41 456 THR A O 1
ATOM 3635 N N . MET A 1 457 ? 20.860 12.985 0.590 1.00 28.92 457 MET A N 1
ATOM 3636 C CA . MET A 1 457 ? 19.571 13.127 1.268 1.00 28.92 457 MET A CA 1
ATOM 3637 C C . MET A 1 457 ? 19.306 14.605 1.573 1.00 28.92 457 MET A C 1
ATOM 3639 O O . MET A 1 457 ? 20.154 15.292 2.146 1.00 28.92 457 MET A O 1
ATOM 3643 N N . LEU A 1 458 ? 18.119 15.080 1.196 1.00 36.69 458 LEU A N 1
ATOM 3644 C CA . LEU A 1 458 ? 17.627 16.387 1.622 1.00 36.69 458 LEU A CA 1
ATOM 3645 C C . LEU A 1 458 ? 17.489 16.404 3.157 1.00 36.69 458 LEU A C 1
ATOM 3647 O O . LEU A 1 458 ? 17.213 15.359 3.753 1.00 36.69 458 LEU A O 1
ATOM 3651 N N . PRO A 1 459 ? 17.690 17.560 3.816 1.00 33.22 459 PRO A N 1
ATOM 3652 C CA . PRO A 1 459 ? 17.660 17.637 5.271 1.00 33.22 459 PRO A CA 1
ATOM 3653 C C . PRO A 1 459 ? 16.299 17.205 5.828 1.00 33.22 459 PRO A C 1
ATOM 3655 O O . PRO A 1 459 ? 15.253 17.627 5.332 1.00 33.22 459 PRO A O 1
ATOM 3658 N N . TYR A 1 460 ? 16.335 16.390 6.887 1.00 33.97 460 TYR A N 1
ATOM 3659 C CA . TYR A 1 460 ? 15.161 15.967 7.654 1.00 33.97 460 TYR A CA 1
ATOM 3660 C C . TYR A 1 460 ? 14.310 17.184 8.043 1.00 33.97 460 TYR A C 1
ATOM 3662 O O . TYR A 1 460 ? 14.755 18.040 8.809 1.00 33.97 460 TYR A O 1
ATOM 3670 N N . GLN A 1 461 ? 13.077 17.254 7.538 1.00 46.62 461 GLN A N 1
ATOM 3671 C CA . GLN A 1 461 ? 12.116 18.266 7.969 1.00 46.62 461 GLN A CA 1
ATOM 3672 C C . GLN A 1 461 ? 11.497 17.845 9.306 1.00 46.62 461 GLN A C 1
ATOM 3674 O O . GLN A 1 461 ? 10.945 16.751 9.431 1.00 46.62 461 GLN A O 1
ATOM 3679 N N . SER A 1 462 ? 11.591 18.717 10.310 1.00 43.25 462 SER A N 1
ATOM 3680 C CA . SER A 1 462 ? 10.913 18.545 11.593 1.00 43.25 462 SER A CA 1
ATOM 3681 C C . SER A 1 462 ? 9.425 18.856 11.444 1.00 43.25 462 SER A C 1
ATOM 3683 O O . SER A 1 462 ? 9.045 19.985 11.132 1.00 43.25 462 SER A O 1
ATOM 3685 N N . TYR A 1 463 ? 8.581 17.857 11.687 1.00 50.47 463 TYR A N 1
ATOM 3686 C CA . TYR A 1 463 ? 7.130 18.020 11.696 1.00 50.47 463 TYR A CA 1
ATOM 3687 C C . TYR A 1 463 ? 6.651 18.487 13.069 1.00 50.47 463 TYR A C 1
ATOM 3689 O O . TYR A 1 463 ? 7.274 18.197 14.089 1.00 50.47 463 TYR A O 1
ATOM 3697 N N . ILE A 1 464 ? 5.515 19.182 13.084 1.00 62.97 464 ILE A N 1
ATOM 3698 C CA . ILE A 1 464 ? 4.885 19.660 14.312 1.00 62.97 464 ILE A CA 1
ATOM 3699 C C . ILE A 1 464 ? 3.935 18.577 14.834 1.00 62.97 464 ILE A C 1
ATOM 3701 O O . ILE A 1 464 ? 2.933 18.270 14.189 1.00 62.97 464 ILE A O 1
ATOM 3705 N N . GLY A 1 465 ? 4.247 18.004 15.997 1.00 66.88 465 GLY A N 1
ATOM 3706 C CA . GLY A 1 465 ? 3.344 17.092 16.701 1.00 66.88 465 GLY A CA 1
ATOM 3707 C C . GLY A 1 465 ? 2.301 17.885 17.486 1.00 66.88 465 GLY A C 1
ATOM 3708 O O . GLY A 1 465 ? 2.681 18.724 18.305 1.00 66.88 465 GLY A O 1
ATOM 3709 N N . ILE A 1 466 ? 1.013 17.626 17.235 1.00 76.88 466 ILE A N 1
ATOM 3710 C CA . ILE A 1 466 ? -0.119 18.312 17.876 1.00 76.88 466 ILE A CA 1
ATOM 3711 C C . ILE A 1 466 ? -1.025 17.281 18.544 1.00 76.88 466 ILE A C 1
ATOM 3713 O O . ILE A 1 466 ? -1.520 16.370 17.883 1.00 76.88 466 ILE A O 1
ATOM 3717 N N . PHE A 1 467 ? -1.285 17.471 19.834 1.00 82.12 467 PHE A N 1
ATOM 3718 C CA . PHE A 1 467 ? -2.297 16.738 20.596 1.00 82.12 467 PHE A CA 1
ATOM 3719 C C . PHE A 1 467 ? -3.317 17.728 21.148 1.00 82.12 467 PHE A C 1
ATOM 3721 O O . PHE A 1 467 ? -2.939 18.830 21.543 1.00 82.12 467 PHE A O 1
ATOM 3728 N N . ILE A 1 468 ? -4.590 17.341 21.183 1.00 82.06 468 ILE A N 1
ATOM 3729 C CA . ILE A 1 468 ? -5.685 18.150 21.728 1.00 82.06 468 ILE A CA 1
ATOM 3730 C C . ILE A 1 468 ? -6.467 17.262 22.692 1.00 82.06 468 ILE A C 1
ATOM 3732 O O . ILE A 1 468 ? -6.970 16.214 22.289 1.00 82.06 468 ILE A O 1
ATOM 3736 N N . GLU A 1 469 ? -6.558 17.683 23.948 1.00 84.44 469 GLU A N 1
ATOM 3737 C CA . GLU A 1 469 ? -7.317 17.008 25.003 1.00 84.44 469 GLU A CA 1
ATOM 3738 C C . GLU A 1 469 ? -8.375 17.966 25.570 1.00 84.44 469 GLU A C 1
ATOM 3740 O O . GLU A 1 469 ? -8.097 19.144 25.799 1.00 84.44 469 GLU A O 1
ATOM 3745 N N . GLU A 1 470 ? -9.605 17.486 25.762 1.00 85.81 470 GLU A N 1
ATOM 3746 C CA . GLU A 1 470 ? -10.701 18.276 26.335 1.00 85.81 470 GLU A CA 1
ATOM 3747 C C . GLU A 1 470 ? -10.624 18.266 27.870 1.00 85.81 470 GLU A C 1
ATOM 3749 O O . GLU A 1 470 ? -10.594 17.205 28.499 1.00 85.81 470 GLU A O 1
ATOM 3754 N N . ILE A 1 471 ? -10.615 19.448 28.495 1.00 83.12 471 ILE A N 1
ATOM 3755 C CA . ILE A 1 471 ? -10.498 19.573 29.953 1.00 83.12 471 ILE A CA 1
ATOM 3756 C C . ILE A 1 471 ? -11.884 19.388 30.587 1.00 83.12 471 ILE A C 1
ATOM 3758 O O . ILE A 1 471 ? -12.604 20.345 30.861 1.00 83.12 471 ILE A O 1
ATOM 3762 N N . SER A 1 472 ? -12.251 18.130 30.838 1.00 74.06 472 SER A N 1
ATOM 3763 C C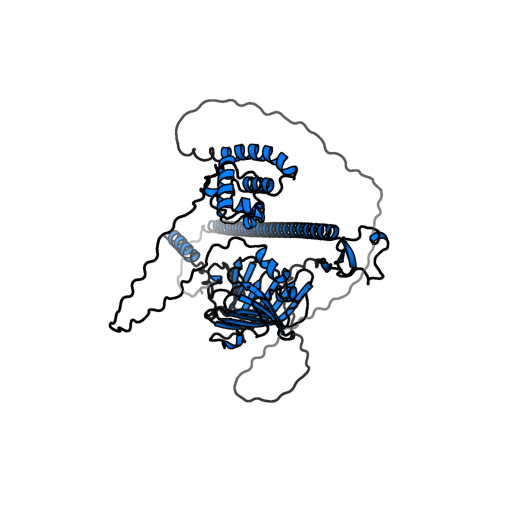A . SER A 1 472 ? -13.581 17.736 31.340 1.00 74.06 472 SER A CA 1
ATOM 3764 C C . SER A 1 472 ? -13.939 18.217 32.759 1.00 74.06 472 SER A C 1
ATOM 3766 O O . SER A 1 472 ? -15.098 18.109 33.159 1.00 74.06 472 SER A O 1
ATOM 3768 N N . ASN A 1 473 ? -12.987 18.754 33.534 1.00 73.12 473 ASN A N 1
ATOM 3769 C CA . ASN A 1 473 ? -13.261 19.387 34.827 1.00 73.12 473 ASN A CA 1
ATOM 3770 C C . ASN A 1 473 ? -12.198 20.458 35.175 1.00 73.12 473 ASN A C 1
ATOM 3772 O O . ASN A 1 473 ? -11.065 20.097 35.501 1.00 73.12 473 ASN A O 1
ATOM 3776 N N . PRO A 1 474 ? -12.525 21.766 35.153 1.00 59.12 474 PRO A N 1
ATOM 3777 C CA . PRO A 1 474 ? -11.556 22.833 35.427 1.00 59.12 474 PRO A CA 1
ATOM 3778 C C . PRO A 1 474 ? -11.183 22.984 36.916 1.00 59.12 474 PRO A C 1
ATOM 3780 O O . PRO A 1 474 ? -10.274 23.743 37.243 1.00 59.12 474 PRO A O 1
ATOM 3783 N N . ALA A 1 475 ? -11.862 22.286 37.836 1.00 57.06 475 ALA A N 1
ATOM 3784 C CA . ALA A 1 475 ? -11.709 22.491 39.280 1.00 57.06 475 ALA A CA 1
ATOM 3785 C C . ALA A 1 475 ? -10.435 21.881 39.910 1.00 57.06 475 ALA A C 1
ATOM 3787 O O . ALA A 1 475 ? -10.196 22.091 41.097 1.00 57.06 475 ALA A O 1
ATOM 3788 N N . THR A 1 476 ? -9.631 21.111 39.165 1.00 54.72 476 THR A N 1
ATOM 3789 C CA . THR A 1 476 ? -8.507 20.318 39.718 1.00 54.72 476 THR A CA 1
ATOM 3790 C C . THR A 1 476 ? -7.117 20.708 39.204 1.00 54.72 476 THR A C 1
ATOM 3792 O O . THR A 1 476 ? -6.143 20.014 39.483 1.00 54.72 476 THR A O 1
ATOM 3795 N N . THR A 1 477 ? -6.990 21.804 38.457 1.00 56.97 477 THR A N 1
ATOM 3796 C CA . THR A 1 477 ? -5.717 22.253 37.867 1.00 56.97 477 THR A CA 1
ATOM 3797 C C . THR A 1 477 ? -5.190 23.515 38.551 1.00 56.97 477 THR A C 1
ATOM 3799 O O . THR A 1 477 ? -5.518 24.625 38.139 1.00 56.97 477 THR A O 1
ATOM 3802 N N . GLU A 1 478 ? -4.310 23.354 39.547 1.00 59.09 478 GLU A N 1
ATOM 3803 C CA . GLU A 1 478 ? -3.687 24.457 40.318 1.00 59.09 478 GLU A CA 1
ATOM 3804 C C . GLU A 1 478 ? -2.793 25.416 39.493 1.00 59.09 478 GLU A C 1
ATOM 3806 O O . GLU A 1 478 ? -2.274 26.387 40.032 1.00 59.09 478 GLU A O 1
ATOM 3811 N N . ASN A 1 479 ? -2.610 25.171 38.188 1.00 61.06 479 ASN A N 1
ATOM 3812 C CA . ASN A 1 479 ? -1.678 25.899 37.315 1.00 61.06 479 ASN A CA 1
ATOM 3813 C C . ASN A 1 479 ? -2.351 26.659 36.149 1.00 61.06 479 ASN A C 1
ATOM 3815 O O . ASN A 1 479 ? -1.672 27.009 35.182 1.00 61.06 479 ASN A O 1
ATOM 3819 N N . ILE A 1 480 ? -3.665 26.923 36.190 1.00 63.69 480 ILE A N 1
ATOM 3820 C CA . ILE A 1 480 ? -4.296 27.810 35.191 1.00 63.69 480 ILE A CA 1
ATOM 3821 C C . ILE A 1 480 ? -3.862 29.267 35.462 1.00 63.69 480 ILE A C 1
ATOM 3823 O O . ILE A 1 480 ? -4.044 29.743 36.584 1.00 63.69 480 ILE A O 1
ATOM 3827 N N . PRO A 1 481 ? -3.333 30.011 34.467 1.00 68.81 481 PRO A N 1
ATOM 3828 C CA . PRO A 1 481 ? -3.003 31.425 34.634 1.00 68.81 481 PRO A CA 1
ATOM 3829 C C . PRO A 1 481 ? -4.215 32.256 35.076 1.00 68.81 481 PRO A C 1
ATOM 3831 O O . PRO A 1 481 ? -5.296 32.139 34.494 1.00 68.81 481 PRO A O 1
ATOM 3834 N N . SER A 1 482 ? -4.014 33.145 36.055 1.00 64.56 482 SER A N 1
ATOM 3835 C CA . SER A 1 482 ? -5.049 34.016 36.648 1.00 64.56 482 SER A CA 1
ATOM 3836 C C . SER A 1 482 ? -5.888 34.780 35.622 1.00 64.56 482 SER A C 1
ATOM 3838 O O . SER A 1 482 ? -7.069 35.047 35.840 1.00 64.56 482 SER A O 1
ATOM 3840 N N . ASP A 1 483 ? -5.284 35.101 34.484 1.00 66.00 483 ASP A N 1
ATOM 3841 C CA . ASP A 1 483 ? -5.866 35.940 33.444 1.00 66.00 483 ASP A CA 1
ATOM 3842 C C . ASP A 1 483 ? -6.961 35.207 32.645 1.00 66.00 483 ASP A C 1
ATOM 3844 O O . ASP A 1 483 ? -7.806 35.857 32.031 1.00 66.00 483 ASP A O 1
ATOM 3848 N N . LEU A 1 484 ? -7.005 33.864 32.692 1.00 60.91 484 LEU A N 1
ATOM 3849 C CA . LEU A 1 484 ? -8.116 33.074 32.140 1.00 60.91 484 LEU A CA 1
ATOM 3850 C C . LEU A 1 484 ? -9.305 32.942 33.106 1.00 60.91 484 LEU A C 1
ATOM 3852 O O . LEU A 1 484 ? -10.419 32.704 32.651 1.00 60.91 484 LEU A O 1
ATOM 3856 N N . HIS A 1 485 ? -9.115 33.112 34.418 1.00 62.62 485 HIS A N 1
ATOM 3857 C CA . HIS A 1 485 ? -10.181 32.881 35.408 1.00 62.62 485 HIS A CA 1
ATOM 3858 C C . HIS A 1 485 ? -11.318 33.918 35.359 1.00 62.62 485 HIS A C 1
ATOM 3860 O O . HIS A 1 485 ? -12.423 33.639 35.815 1.00 62.62 485 HIS A O 1
ATOM 3866 N N . ASN A 1 486 ? -11.074 35.098 34.782 1.00 61.97 486 ASN A N 1
ATOM 3867 C CA . ASN A 1 486 ? -12.059 36.184 34.699 1.00 61.97 486 ASN A CA 1
ATOM 3868 C C . ASN A 1 486 ? -12.835 36.224 33.364 1.00 61.97 486 ASN A C 1
ATOM 3870 O O . ASN A 1 486 ? -13.627 37.142 33.144 1.00 61.97 486 ASN A O 1
ATOM 3874 N N . ALA A 1 487 ? -12.617 35.263 32.459 1.00 54.69 487 ALA A N 1
ATOM 3875 C CA . ALA A 1 487 ? -13.183 35.262 31.111 1.00 54.69 487 ALA A CA 1
ATOM 3876 C C . ALA A 1 487 ? -14.281 34.193 30.926 1.00 54.69 487 ALA A C 1
ATOM 3878 O O . ALA A 1 487 ? -13.994 33.087 30.493 1.00 54.69 487 ALA A O 1
ATOM 3879 N N . VAL A 1 488 ? -15.539 34.585 31.180 1.00 52.25 488 VAL A N 1
ATOM 3880 C CA . VAL A 1 488 ? -16.804 33.895 30.813 1.00 52.25 488 VAL A CA 1
ATOM 3881 C C . VAL A 1 488 ? -16.942 32.426 31.293 1.00 52.25 488 VAL A C 1
ATOM 3883 O O . VAL A 1 488 ? -16.354 31.527 30.698 1.00 52.25 488 VAL A O 1
ATOM 3886 N N . PRO A 1 489 ? -17.809 32.126 32.284 1.00 56.62 489 PRO A N 1
ATOM 3887 C CA . PRO A 1 489 ? -17.827 30.838 33.001 1.00 56.62 489 PRO A CA 1
ATOM 3888 C C . PRO A 1 489 ? -18.375 29.609 32.235 1.00 56.62 489 PRO A C 1
ATOM 3890 O O . PRO A 1 489 ? -18.656 28.596 32.867 1.00 56.62 489 PRO A O 1
ATOM 3893 N N . GLU A 1 490 ? -18.535 29.663 30.907 1.00 69.38 490 GLU A N 1
ATOM 3894 C CA . GLU A 1 490 ? -19.155 28.587 30.102 1.00 69.38 490 GLU A CA 1
ATOM 3895 C C . GLU A 1 490 ? -18.366 28.188 28.834 1.00 69.38 490 GLU A C 1
ATOM 3897 O O . GLU A 1 490 ? -18.860 27.408 28.024 1.00 69.38 490 GLU A O 1
ATOM 3902 N N . GLN A 1 491 ? -17.142 28.690 28.620 1.00 73.94 491 GLN A N 1
ATOM 3903 C CA . GLN A 1 491 ? -16.351 28.297 27.441 1.00 73.94 491 GLN A CA 1
ATOM 3904 C C . GLN A 1 491 ? -15.575 26.992 27.674 1.00 73.94 491 GLN A C 1
ATOM 3906 O O . GLN A 1 491 ? -14.783 26.900 28.611 1.00 73.94 491 GLN A O 1
ATOM 3911 N N . GLN A 1 492 ? -15.744 26.007 26.780 1.00 84.75 492 GLN A N 1
ATOM 3912 C CA . GLN A 1 492 ? -14.917 24.795 26.758 1.00 84.75 492 GLN A CA 1
ATOM 3913 C C . GLN A 1 492 ? -13.435 25.147 26.549 1.00 84.75 492 GLN A C 1
ATOM 3915 O O . GLN A 1 492 ? -13.077 25.936 25.664 1.00 84.75 492 GLN A O 1
ATOM 3920 N N . LEU A 1 493 ? -12.579 24.538 27.374 1.00 87.12 493 LEU A N 1
ATOM 3921 C CA . LEU A 1 493 ? -11.127 24.677 27.332 1.00 87.12 493 LEU A CA 1
ATOM 3922 C C . LEU A 1 493 ? -10.476 23.363 26.897 1.00 87.12 493 LEU A C 1
ATOM 3924 O O . LEU A 1 493 ? -10.840 22.277 27.351 1.00 87.12 493 LEU A O 1
ATOM 3928 N N . TYR A 1 494 ? -9.456 23.496 26.060 1.00 88.75 494 TYR A N 1
ATOM 3929 C CA . TYR A 1 494 ? -8.670 22.404 25.512 1.00 88.75 494 TYR A CA 1
ATOM 3930 C C . TYR A 1 494 ? -7.202 22.587 25.878 1.00 88.75 494 TYR A C 1
ATOM 3932 O O . TYR A 1 494 ? -6.666 23.699 25.823 1.00 88.75 494 TYR A O 1
ATOM 3940 N N . LEU A 1 495 ? -6.540 21.481 26.203 1.00 88.88 495 LEU A N 1
ATOM 3941 C CA . LEU A 1 495 ? -5.097 21.413 26.357 1.00 88.88 495 LEU A CA 1
ATOM 3942 C C . LEU A 1 495 ? -4.482 21.015 25.010 1.00 88.88 495 LEU A C 1
ATOM 3944 O O . LEU A 1 495 ? -4.564 19.862 24.588 1.00 88.88 495 LEU A O 1
ATOM 3948 N N . VAL A 1 496 ? -3.877 21.981 24.324 1.00 89.88 496 VAL A N 1
ATOM 3949 C CA . VAL A 1 496 ? -3.188 21.777 23.047 1.00 89.88 496 VAL A CA 1
ATOM 3950 C C . VAL A 1 496 ? -1.696 21.600 23.318 1.00 89.88 496 VAL A C 1
ATOM 3952 O O . VAL A 1 496 ? -1.028 22.536 23.755 1.00 89.88 496 VAL A O 1
ATOM 3955 N N . THR A 1 497 ? -1.152 20.411 23.061 1.00 86.12 497 THR A N 1
ATOM 3956 C CA . THR A 1 497 ? 0.293 20.153 23.170 1.00 86.12 497 THR A CA 1
ATOM 3957 C C . THR A 1 497 ? 0.936 20.243 21.794 1.00 86.12 497 THR A C 1
ATOM 3959 O O . THR A 1 497 ? 0.607 19.449 20.917 1.00 86.12 497 THR A O 1
ATOM 3962 N N . VAL A 1 498 ? 1.871 21.176 21.615 1.00 87.19 498 VAL A N 1
ATOM 3963 C CA . VAL A 1 498 ? 2.586 21.446 20.361 1.00 87.19 498 VAL A CA 1
ATOM 3964 C C . VAL A 1 498 ? 4.080 21.256 20.601 1.00 87.19 498 VAL A C 1
ATOM 3966 O O . VAL A 1 498 ? 4.681 21.995 21.377 1.00 87.19 498 VAL A O 1
ATOM 3969 N N . ASN A 1 499 ? 4.701 20.258 19.969 1.00 83.94 499 ASN A N 1
ATOM 3970 C CA . ASN A 1 499 ? 6.133 19.945 20.147 1.00 83.94 499 ASN A CA 1
ATOM 3971 C C . ASN A 1 499 ? 6.571 19.794 21.625 1.00 83.94 499 ASN A C 1
ATOM 3973 O O . ASN A 1 499 ? 7.678 20.175 21.996 1.00 83.94 499 ASN A O 1
ATOM 3977 N N . GLY A 1 500 ? 5.689 19.263 22.479 1.00 80.44 500 GLY A N 1
ATOM 3978 C CA . GLY A 1 500 ? 5.922 19.112 23.922 1.00 80.44 500 GLY A CA 1
ATOM 3979 C C . GLY A 1 500 ? 5.598 20.348 24.774 1.00 80.44 500 GLY A C 1
ATOM 3980 O O . GLY A 1 500 ? 5.594 20.242 25.998 1.00 80.44 500 GLY A O 1
ATOM 3981 N N . HIS A 1 501 ? 5.267 21.492 24.170 1.00 83.31 501 HIS A N 1
ATOM 3982 C CA . HIS A 1 501 ? 4.777 22.672 24.884 1.00 83.31 501 HIS A CA 1
ATOM 3983 C C . HIS A 1 501 ? 3.252 22.632 25.006 1.00 83.31 501 HIS A C 1
ATOM 3985 O O . HIS A 1 501 ? 2.549 22.459 24.014 1.00 83.31 501 HIS A O 1
ATOM 3991 N N . GLN A 1 502 ? 2.738 22.787 26.224 1.00 88.62 502 GLN A N 1
ATOM 3992 C CA . GLN A 1 502 ? 1.304 22.778 26.507 1.00 88.62 502 GLN A CA 1
ATOM 3993 C C . GLN A 1 502 ? 0.719 24.193 26.485 1.00 88.62 502 GLN A C 1
ATOM 3995 O O . GLN A 1 502 ? 1.266 25.117 27.087 1.00 88.62 502 GLN A O 1
ATOM 4000 N N . HIS A 1 503 ? -0.426 24.344 25.825 1.00 89.06 503 HIS A N 1
ATOM 4001 C CA . HIS A 1 503 ? -1.172 25.590 25.698 1.00 89.06 503 HIS A CA 1
ATOM 4002 C C . HIS A 1 503 ? -2.643 25.343 26.041 1.00 89.06 503 HIS A C 1
ATOM 4004 O O . HIS A 1 503 ? -3.291 24.512 25.411 1.00 89.06 503 HIS A O 1
ATOM 4010 N N . VAL A 1 504 ? -3.194 26.084 27.004 1.00 89.19 504 VAL A N 1
ATOM 4011 C CA . VAL A 1 504 ? -4.641 26.067 27.269 1.00 89.19 504 VAL A CA 1
ATOM 4012 C C . VAL A 1 504 ? -5.321 27.066 26.333 1.00 89.19 504 VAL A C 1
ATOM 4014 O O . VAL A 1 504 ? -4.981 28.252 26.323 1.00 89.19 504 VAL A O 1
ATOM 4017 N N . MET A 1 505 ? -6.266 26.588 25.529 1.00 90.88 505 MET A N 1
ATOM 4018 C CA . MET A 1 505 ? -6.987 27.372 24.524 1.00 90.88 505 MET A CA 1
ATOM 4019 C C . MET A 1 505 ? -8.496 27.148 24.656 1.00 90.88 505 MET A C 1
ATOM 4021 O O . MET A 1 505 ? -8.928 26.049 24.986 1.00 90.88 505 MET A O 1
ATOM 4025 N N . ASN A 1 506 ? -9.308 28.167 24.369 1.00 90.75 506 ASN A N 1
ATOM 4026 C CA . ASN A 1 506 ? -10.743 27.966 24.154 1.00 90.75 506 ASN A CA 1
ATOM 4027 C C . ASN A 1 506 ? -11.003 27.471 22.721 1.00 90.75 506 ASN A C 1
ATOM 4029 O O . ASN A 1 506 ? -10.149 27.628 21.845 1.00 90.75 506 ASN A O 1
ATOM 4033 N N . GLU A 1 507 ? -12.186 26.908 22.473 1.00 87.94 507 GLU A N 1
ATOM 4034 C CA . GLU A 1 507 ? -12.569 26.314 21.180 1.00 87.94 507 GLU A CA 1
ATOM 4035 C C . GLU A 1 507 ? -12.241 27.210 19.966 1.00 87.94 507 GLU A C 1
ATOM 4037 O O . GLU A 1 507 ? -11.627 26.768 18.995 1.00 87.94 507 GLU A O 1
ATOM 4042 N N . ALA A 1 508 ? -12.559 28.507 20.045 1.00 87.44 508 ALA A N 1
ATOM 4043 C CA . ALA A 1 508 ? -12.285 29.469 18.977 1.00 87.44 508 ALA A CA 1
ATOM 4044 C C . ALA A 1 508 ? -10.783 29.589 18.644 1.00 87.44 508 ALA A C 1
ATOM 4046 O O . ALA A 1 508 ? -10.415 29.638 17.469 1.00 87.44 508 ALA A O 1
ATOM 4047 N N . LYS A 1 509 ? -9.908 29.591 19.661 1.00 89.56 509 LYS A N 1
ATOM 4048 C CA . LYS A 1 509 ? -8.449 29.603 19.471 1.00 89.56 509 LYS A CA 1
ATOM 4049 C C . LYS A 1 509 ? -7.921 28.267 18.953 1.00 89.56 509 LYS A C 1
ATOM 4051 O O . LYS A 1 509 ? -7.012 28.284 18.131 1.00 89.56 509 LYS A O 1
ATOM 4056 N N . VAL A 1 510 ? -8.498 27.136 19.369 1.00 90.00 510 VAL A N 1
ATOM 4057 C CA . VAL A 1 510 ? -8.152 25.811 18.817 1.00 90.00 510 VAL A CA 1
ATOM 4058 C C . VAL A 1 510 ? -8.476 25.754 17.325 1.00 90.00 510 VAL A C 1
ATOM 4060 O O . VAL A 1 510 ? -7.620 25.380 16.528 1.00 90.00 510 VAL A O 1
ATOM 4063 N N . ASN A 1 511 ? -9.674 26.191 16.933 1.00 85.38 511 ASN A N 1
ATOM 4064 C CA . ASN A 1 511 ? -10.105 26.212 15.536 1.00 85.38 511 ASN A CA 1
ATOM 4065 C C . ASN A 1 511 ? -9.241 27.154 14.678 1.00 85.38 511 ASN A C 1
ATOM 4067 O O . ASN A 1 511 ? -8.860 26.790 13.565 1.00 85.38 511 ASN A O 1
ATOM 4071 N N . GLN A 1 512 ? -8.861 28.327 15.202 1.00 92.31 512 GLN A N 1
ATOM 4072 C CA . GLN A 1 512 ? -7.903 29.213 14.530 1.00 92.31 512 GLN A CA 1
ATOM 4073 C C . GLN A 1 512 ? -6.517 28.558 14.393 1.00 92.31 512 GLN A C 1
ATOM 4075 O O . GLN A 1 512 ? -5.952 28.552 13.301 1.00 92.31 512 GLN A O 1
ATOM 4080 N N . PHE A 1 513 ? -5.985 27.968 15.466 1.00 89.81 513 PHE A N 1
ATOM 4081 C CA . PHE A 1 513 ? -4.679 27.305 15.462 1.00 89.81 513 PHE A CA 1
ATOM 4082 C C . PHE A 1 513 ? -4.626 26.130 14.470 1.00 89.81 513 PHE A C 1
ATOM 4084 O O . PHE A 1 513 ? -3.673 26.007 13.701 1.00 89.81 513 PHE A O 1
ATOM 4091 N N . LEU A 1 514 ? -5.674 25.302 14.421 1.00 82.50 514 LEU A N 1
ATOM 4092 C CA . LEU A 1 514 ? -5.798 24.213 13.448 1.00 82.50 514 LEU A CA 1
ATOM 4093 C C . LEU A 1 514 ? -5.819 24.726 12.000 1.00 82.50 514 LEU A C 1
ATOM 4095 O O . LEU A 1 514 ? -5.178 24.127 11.134 1.00 82.50 514 LEU A O 1
ATOM 4099 N N . LEU A 1 515 ? -6.500 25.846 11.737 1.00 87.50 515 LEU A N 1
ATOM 4100 C CA . LEU A 1 515 ? -6.530 26.474 10.414 1.00 87.50 515 LEU A CA 1
ATOM 4101 C C . LEU A 1 515 ? -5.153 27.029 10.007 1.00 87.50 515 LEU A C 1
ATOM 4103 O O . LEU A 1 515 ? -4.732 26.841 8.865 1.00 87.50 515 LEU A O 1
ATOM 4107 N N . GLU A 1 516 ? -4.429 27.664 10.932 1.00 87.88 516 GLU A N 1
ATOM 4108 C CA . GLU A 1 516 ? -3.065 28.164 10.705 1.00 87.88 516 GLU A CA 1
ATOM 4109 C C . GLU A 1 516 ? -2.086 27.016 10.404 1.00 87.88 516 GLU A C 1
ATOM 4111 O O . GLU A 1 516 ? -1.325 27.084 9.434 1.00 87.88 516 GLU A O 1
ATOM 4116 N N . VAL A 1 517 ? -2.163 25.912 11.157 1.00 82.19 517 VAL A N 1
ATOM 4117 C CA . VAL A 1 517 ? -1.383 24.688 10.901 1.00 82.19 517 VAL A CA 1
ATOM 4118 C C . VAL A 1 517 ? -1.720 24.090 9.534 1.00 82.19 517 VAL A C 1
ATOM 4120 O O . VAL A 1 517 ? -0.814 23.745 8.772 1.00 82.19 517 VAL A O 1
ATOM 4123 N N . GLN A 1 518 ? -3.005 23.993 9.182 1.00 83.25 518 GLN A N 1
ATOM 4124 C CA . GLN A 1 518 ? -3.437 23.490 7.876 1.00 83.25 518 GLN A CA 1
ATOM 4125 C C . GLN A 1 518 ? -2.906 24.372 6.733 1.00 83.25 518 GLN A C 1
ATOM 4127 O O . GLN A 1 518 ? -2.419 23.857 5.723 1.00 83.25 518 GLN A O 1
ATOM 4132 N N . GLN A 1 519 ? -2.943 25.697 6.896 1.00 88.00 519 GLN A N 1
ATOM 4133 C CA . GLN A 1 519 ? -2.397 26.640 5.922 1.00 88.00 519 GLN A CA 1
ATOM 4134 C C . GLN A 1 519 ? -0.871 26.499 5.791 1.00 88.00 519 GLN A C 1
ATOM 4136 O O . GLN A 1 519 ? -0.350 26.516 4.672 1.00 88.00 519 GLN A O 1
ATOM 4141 N N . GLN A 1 520 ? -0.152 26.304 6.899 1.00 85.62 520 GLN A N 1
ATOM 4142 C CA . GLN A 1 520 ? 1.294 26.075 6.888 1.00 85.62 520 GLN A CA 1
ATOM 4143 C C . GLN A 1 520 ? 1.660 24.765 6.171 1.00 85.62 520 GLN A C 1
ATOM 4145 O O . GLN A 1 520 ? 2.575 24.757 5.344 1.00 85.62 520 GLN A O 1
ATOM 4150 N N . GLN A 1 521 ? 0.914 23.680 6.406 1.00 77.62 521 GLN A N 1
ATOM 4151 C CA . GLN A 1 521 ? 1.095 22.412 5.688 1.00 77.62 521 GLN A CA 1
ATOM 4152 C C . GLN A 1 521 ? 0.850 22.566 4.178 1.00 77.62 521 GLN A C 1
ATOM 4154 O O . GLN A 1 521 ? 1.638 22.064 3.375 1.00 77.62 521 GLN A O 1
ATOM 4159 N N . GLN A 1 522 ? -0.183 23.311 3.767 1.00 83.00 522 GLN A N 1
ATOM 4160 C CA . GLN A 1 522 ? -0.426 23.603 2.347 1.00 83.00 522 GLN A CA 1
ATOM 4161 C C . GLN A 1 522 ? 0.725 24.399 1.711 1.00 83.00 522 GLN A C 1
ATOM 4163 O O . GLN A 1 522 ? 1.139 24.085 0.594 1.00 83.00 522 GLN A O 1
ATOM 4168 N N . GLN A 1 523 ? 1.285 25.391 2.413 1.00 88.94 523 GLN A N 1
ATOM 4169 C CA . GLN A 1 523 ? 2.447 26.144 1.926 1.00 88.94 523 GLN A CA 1
ATOM 4170 C C . GLN A 1 523 ? 3.692 25.254 1.781 1.00 88.94 523 GLN A C 1
ATOM 4172 O O . GLN A 1 523 ? 4.380 25.333 0.763 1.00 88.94 523 GLN A O 1
ATOM 4177 N N . GLN A 1 524 ? 3.958 24.364 2.744 1.00 81.50 524 GLN A N 1
ATOM 4178 C CA . GLN A 1 524 ? 5.062 23.399 2.655 1.00 81.50 524 GLN A CA 1
ATOM 4179 C C . GLN A 1 524 ? 4.887 22.432 1.474 1.00 81.50 524 GLN A C 1
ATOM 4181 O O . GLN A 1 524 ? 5.838 22.203 0.725 1.00 81.50 524 GLN A O 1
ATOM 4186 N N . GLN A 1 525 ? 3.673 21.923 1.236 1.00 79.19 525 GLN A N 1
ATOM 4187 C CA . GLN A 1 525 ? 3.383 21.075 0.072 1.00 79.19 525 GLN A CA 1
ATOM 4188 C C . GLN A 1 525 ? 3.612 21.811 -1.257 1.00 79.19 525 GLN A C 1
ATOM 4190 O O . GLN A 1 525 ? 4.205 21.240 -2.172 1.00 79.19 525 GLN A O 1
ATOM 4195 N N . GLN A 1 526 ? 3.209 23.082 -1.364 1.00 87.44 526 GLN A N 1
ATOM 4196 C CA . GLN A 1 526 ? 3.468 23.901 -2.557 1.00 87.44 526 GLN A CA 1
ATOM 4197 C C . GLN A 1 526 ? 4.970 24.130 -2.784 1.00 87.44 526 GLN A C 1
ATOM 4199 O O . GLN A 1 526 ? 5.447 23.998 -3.912 1.00 87.44 526 GLN A O 1
ATOM 4204 N N . GLN A 1 527 ? 5.737 24.411 -1.724 1.00 88.75 527 GLN A N 1
ATOM 4205 C CA . GLN A 1 527 ? 7.198 24.538 -1.807 1.00 88.75 527 GLN A CA 1
ATOM 4206 C C . GLN A 1 527 ? 7.862 23.229 -2.256 1.00 88.75 527 GLN A C 1
ATOM 4208 O O . GLN A 1 527 ? 8.748 23.253 -3.110 1.00 88.75 527 GLN A O 1
ATOM 4213 N N . TYR A 1 528 ? 7.408 22.086 -1.738 1.00 81.81 528 TYR A N 1
ATOM 4214 C CA . TYR A 1 528 ? 7.919 20.772 -2.127 1.00 81.81 528 TYR A CA 1
ATOM 4215 C C . TYR A 1 528 ? 7.610 20.433 -3.596 1.00 81.81 528 TYR A C 1
ATOM 4217 O O . TYR A 1 528 ? 8.499 20.009 -4.334 1.00 81.81 528 TYR A O 1
ATOM 4225 N N . GLN A 1 529 ? 6.384 20.695 -4.064 1.00 82.50 529 GLN A N 1
ATOM 4226 C CA . GLN A 1 529 ? 6.012 20.533 -5.478 1.00 82.50 529 GLN A CA 1
ATOM 4227 C C . GLN A 1 529 ? 6.848 21.433 -6.401 1.00 82.50 529 GLN A C 1
ATOM 4229 O O . GLN A 1 529 ? 7.295 20.991 -7.459 1.00 82.50 529 GLN A O 1
ATOM 4234 N N . PHE A 1 530 ? 7.116 22.675 -5.988 1.00 91.25 530 PHE A N 1
ATOM 4235 C CA . PHE A 1 530 ? 7.980 23.594 -6.729 1.00 91.25 530 PHE A CA 1
ATOM 4236 C C . PHE A 1 530 ? 9.429 23.084 -6.821 1.00 91.25 530 PHE A C 1
ATOM 4238 O O . PHE A 1 530 ? 10.019 23.109 -7.902 1.00 91.25 530 PHE A O 1
ATOM 4245 N N . GLN A 1 531 ? 9.983 22.540 -5.731 1.00 88.38 531 GLN A N 1
ATOM 4246 C CA . GLN A 1 531 ? 11.309 21.906 -5.732 1.00 88.38 531 GLN A CA 1
ATOM 4247 C C . GLN A 1 531 ? 11.363 20.672 -6.647 1.00 88.38 531 GLN A C 1
ATOM 4249 O O . GLN A 1 531 ? 12.317 20.523 -7.412 1.00 88.38 531 GLN A O 1
ATOM 4254 N N . GLN A 1 532 ? 10.332 19.815 -6.639 1.00 82.19 532 GLN A N 1
ATOM 4255 C CA . GLN A 1 532 ? 10.249 18.680 -7.567 1.00 82.19 532 GLN A CA 1
ATOM 4256 C C . GLN A 1 532 ? 10.209 19.135 -9.034 1.00 82.19 532 GLN A C 1
ATOM 4258 O O . GLN A 1 532 ? 10.926 18.577 -9.865 1.00 82.19 532 GLN A O 1
ATOM 4263 N N . ALA A 1 533 ? 9.428 20.171 -9.356 1.00 84.44 533 ALA A N 1
ATOM 4264 C CA . ALA A 1 533 ? 9.360 20.723 -10.708 1.00 84.44 533 ALA A CA 1
ATOM 4265 C C . ALA A 1 533 ? 10.718 21.289 -11.171 1.00 84.44 533 ALA A C 1
ATOM 4267 O O . ALA A 1 533 ? 11.133 21.041 -12.304 1.00 84.44 533 ALA A O 1
ATOM 4268 N N . GLN A 1 534 ? 11.452 21.982 -10.292 1.00 93.56 534 GLN A N 1
ATOM 4269 C CA . GLN A 1 534 ? 12.815 22.444 -10.582 1.00 93.56 534 GLN A CA 1
ATOM 4270 C C . GLN A 1 534 ? 13.790 21.281 -10.816 1.00 93.56 534 GLN A C 1
ATOM 4272 O O . GLN A 1 534 ? 14.570 21.320 -11.768 1.00 93.56 534 GLN A O 1
ATOM 4277 N N . ALA A 1 535 ? 13.725 20.222 -10.003 1.00 82.75 535 ALA A N 1
ATOM 4278 C CA . ALA A 1 535 ? 14.565 19.036 -10.176 1.00 82.75 535 ALA A CA 1
ATOM 4279 C C . ALA A 1 535 ? 14.287 18.318 -11.512 1.00 82.75 535 ALA A C 1
ATOM 4281 O O . ALA A 1 535 ? 15.224 17.923 -12.208 1.00 82.75 535 ALA A O 1
ATOM 4282 N N . GLN A 1 536 ? 13.017 18.210 -11.916 1.00 87.19 536 GLN A N 1
ATOM 4283 C CA . GLN A 1 536 ? 12.624 17.655 -13.217 1.00 87.19 536 GLN A CA 1
ATOM 4284 C C . GLN A 1 536 ? 13.125 18.514 -14.388 1.00 87.19 536 GLN A C 1
ATOM 4286 O O . GLN A 1 536 ? 13.650 17.973 -15.361 1.00 87.19 536 GLN A O 1
ATOM 4291 N N . GLN A 1 537 ? 13.031 19.845 -14.290 1.00 92.75 537 GLN A N 1
ATOM 4292 C CA . GLN A 1 537 ? 13.580 20.757 -15.301 1.00 92.75 537 GLN A CA 1
ATOM 4293 C C . GLN A 1 537 ? 15.107 20.634 -15.419 1.00 92.75 537 GLN A C 1
ATOM 4295 O O . GLN A 1 537 ? 15.626 20.570 -16.534 1.00 92.75 537 GLN A O 1
ATOM 4300 N N . ALA A 1 538 ? 15.825 20.534 -14.297 1.00 91.81 538 ALA A N 1
ATOM 4301 C CA . ALA A 1 538 ? 17.272 20.324 -14.293 1.00 91.81 538 ALA A CA 1
ATOM 4302 C C . ALA A 1 538 ? 17.665 18.973 -14.924 1.00 91.81 538 ALA A C 1
ATOM 4304 O O . ALA A 1 538 ? 18.585 18.920 -15.741 1.00 91.81 538 ALA A O 1
ATOM 4305 N N . ALA A 1 539 ? 16.938 17.893 -14.616 1.00 85.38 539 ALA A N 1
ATOM 4306 C CA . ALA A 1 539 ? 17.156 16.581 -15.225 1.00 85.38 539 ALA A CA 1
ATOM 4307 C C . ALA A 1 539 ? 16.908 16.598 -16.747 1.00 85.38 539 ALA A C 1
ATOM 4309 O O . ALA A 1 539 ? 17.721 16.076 -17.512 1.00 85.38 539 ALA A O 1
ATOM 4310 N N . ALA A 1 540 ? 15.841 17.260 -17.207 1.00 89.62 540 ALA A N 1
ATOM 4311 C CA . ALA A 1 540 ? 15.555 17.426 -18.633 1.00 89.62 540 ALA A CA 1
ATOM 4312 C C . ALA A 1 540 ? 16.648 18.238 -19.359 1.00 89.62 540 ALA A C 1
ATOM 4314 O O . ALA A 1 540 ? 17.063 17.874 -20.460 1.00 89.62 540 ALA A O 1
ATOM 4315 N N . GLN A 1 541 ? 17.176 19.296 -18.732 1.00 95.69 541 GLN A N 1
ATOM 4316 C CA . GLN A 1 541 ? 18.305 20.067 -19.270 1.00 95.69 541 GLN A CA 1
ATOM 4317 C C . GLN A 1 541 ? 19.587 19.226 -19.374 1.00 95.69 541 GLN A C 1
ATOM 4319 O O . GLN A 1 541 ? 20.287 19.305 -20.384 1.00 95.69 541 GLN A O 1
ATOM 4324 N N . GLN A 1 542 ? 19.881 18.381 -18.379 1.00 93.75 542 GLN A N 1
ATOM 4325 C CA . GLN A 1 542 ? 21.020 17.456 -18.428 1.00 93.75 542 GLN A CA 1
ATOM 4326 C C . GLN A 1 542 ? 20.872 16.418 -19.551 1.00 93.75 542 GLN A C 1
ATOM 4328 O O . GLN A 1 542 ? 21.832 16.167 -20.280 1.00 93.75 542 GLN A O 1
ATOM 4333 N N . GLN A 1 543 ? 19.672 15.861 -19.746 1.00 91.12 543 GLN A N 1
ATOM 4334 C CA . GLN A 1 543 ? 19.389 14.939 -20.852 1.00 91.12 543 GLN A CA 1
ATOM 4335 C C . GLN A 1 543 ? 19.552 15.617 -22.220 1.00 91.12 543 GLN A C 1
ATOM 4337 O O . GLN A 1 543 ? 20.203 15.057 -23.103 1.00 91.12 543 GLN A O 1
ATOM 4342 N N . ALA A 1 544 ? 19.041 16.840 -22.389 1.00 94.25 544 ALA A N 1
ATOM 4343 C CA . ALA A 1 544 ? 19.214 17.613 -23.619 1.00 94.25 544 ALA A CA 1
ATOM 4344 C C . ALA A 1 544 ? 20.697 17.924 -23.907 1.00 94.25 544 ALA A C 1
ATOM 4346 O O . ALA A 1 544 ? 21.154 17.771 -25.041 1.00 94.25 544 ALA A O 1
ATOM 4347 N N . ALA A 1 545 ? 21.477 18.289 -22.884 1.00 95.81 545 ALA A N 1
ATOM 4348 C CA . ALA A 1 545 ? 22.917 18.511 -23.018 1.00 95.81 545 ALA A CA 1
ATOM 4349 C C . ALA A 1 545 ? 23.672 17.224 -23.409 1.00 95.81 545 ALA A C 1
ATOM 4351 O O . ALA A 1 545 ? 24.533 17.258 -24.290 1.00 95.81 545 ALA A O 1
ATOM 4352 N N . ALA A 1 546 ? 23.320 16.076 -22.820 1.00 92.69 546 ALA A N 1
ATOM 4353 C CA . ALA A 1 546 ? 23.897 14.780 -23.181 1.00 92.69 546 ALA A CA 1
ATOM 4354 C C . ALA A 1 546 ? 23.571 14.383 -24.636 1.00 92.69 546 ALA A C 1
ATOM 4356 O O . ALA A 1 546 ? 24.450 13.917 -25.362 1.00 92.69 546 ALA A O 1
ATOM 4357 N N . GLN A 1 547 ? 22.341 14.634 -25.100 1.00 95.44 547 GLN A N 1
ATOM 4358 C CA . GLN A 1 547 ? 21.946 14.417 -26.498 1.00 95.44 547 GLN A CA 1
ATOM 4359 C C . GLN A 1 547 ? 22.729 15.317 -27.468 1.00 95.44 547 GLN A C 1
ATOM 4361 O O . GLN A 1 547 ? 23.204 14.836 -28.498 1.00 95.44 547 GLN A O 1
ATOM 4366 N N . GLN A 1 548 ? 22.936 16.595 -27.130 1.00 96.69 548 GLN A N 1
ATOM 4367 C CA . GLN A 1 548 ? 23.763 17.509 -27.930 1.00 96.69 548 GLN A CA 1
ATOM 4368 C C . GLN A 1 548 ? 25.228 17.050 -28.005 1.00 96.69 548 GLN A C 1
ATOM 4370 O O . GLN A 1 548 ? 25.827 17.085 -29.081 1.00 96.69 548 GLN A O 1
ATOM 4375 N N . GLN A 1 549 ? 25.800 16.566 -26.897 1.00 96.94 549 GLN A N 1
ATOM 4376 C CA . GLN A 1 549 ? 27.155 16.003 -26.883 1.00 96.94 549 GLN A CA 1
ATOM 4377 C C . GLN A 1 549 ? 27.263 14.739 -27.747 1.00 96.94 549 GLN A C 1
ATOM 4379 O O . GLN A 1 549 ? 28.204 14.620 -28.533 1.00 96.94 549 GLN A O 1
ATOM 4384 N N . ALA A 1 550 ? 26.287 13.829 -27.669 1.00 94.12 550 ALA A N 1
ATOM 4385 C CA . ALA A 1 550 ? 26.242 12.633 -28.510 1.00 94.12 550 ALA A CA 1
ATOM 4386 C C . ALA A 1 550 ? 26.136 12.983 -30.008 1.00 94.12 550 ALA A C 1
ATOM 4388 O O . ALA A 1 550 ? 26.873 12.430 -30.826 1.00 94.12 550 ALA A O 1
ATOM 4389 N N . ALA A 1 551 ? 25.290 13.952 -30.372 1.00 96.31 551 ALA A N 1
ATOM 4390 C CA . ALA A 1 551 ? 25.170 14.437 -31.748 1.00 96.31 551 ALA A CA 1
ATOM 4391 C C . ALA A 1 551 ? 26.477 15.078 -32.260 1.00 96.31 551 ALA A C 1
ATOM 4393 O O . ALA A 1 551 ? 26.907 14.804 -33.382 1.00 96.31 551 ALA A O 1
ATOM 4394 N N . ALA A 1 552 ? 27.162 15.870 -31.427 1.00 96.81 552 ALA A N 1
ATOM 4395 C CA . ALA A 1 552 ? 28.458 16.459 -31.770 1.00 96.81 552 ALA A CA 1
ATOM 4396 C C . ALA A 1 552 ? 29.549 15.391 -31.989 1.00 96.81 552 ALA A C 1
ATOM 4398 O O . ALA A 1 552 ? 30.329 15.492 -32.940 1.00 96.81 552 ALA A O 1
ATOM 4399 N N . GLN A 1 553 ? 29.576 14.338 -31.165 1.00 96.81 553 GLN A N 1
ATOM 4400 C CA . GLN A 1 553 ? 30.483 13.196 -31.340 1.00 96.81 553 GLN A CA 1
ATOM 4401 C C . GLN A 1 553 ? 30.199 12.431 -32.642 1.00 96.81 553 GLN A C 1
ATOM 4403 O O . GLN A 1 553 ? 31.135 12.107 -33.375 1.00 96.81 553 GLN A O 1
ATOM 4408 N N . GLN A 1 554 ? 28.925 12.197 -32.977 1.00 96.25 554 GLN A N 1
ATOM 4409 C CA . GLN A 1 554 ? 28.534 11.574 -34.248 1.00 96.25 554 GLN A CA 1
ATOM 4410 C C . GLN A 1 554 ? 28.966 12.419 -35.455 1.00 96.25 554 GLN A C 1
ATOM 4412 O O . GLN A 1 554 ? 29.543 11.880 -36.401 1.00 96.25 554 GLN A O 1
ATOM 4417 N N . HIS A 1 555 ? 28.762 13.738 -35.412 1.00 96.88 555 HIS A N 1
ATOM 4418 C CA . HIS A 1 555 ? 29.195 14.646 -36.478 1.00 96.88 555 HIS A CA 1
ATOM 4419 C C . HIS A 1 555 ? 30.726 14.653 -36.644 1.00 96.88 555 HIS A C 1
ATOM 4421 O O . HIS A 1 555 ? 31.235 14.591 -37.765 1.00 96.88 555 HIS A O 1
ATOM 4427 N N . PHE A 1 556 ? 31.484 14.653 -35.541 1.00 97.69 556 PHE A N 1
ATOM 4428 C CA . PHE A 1 556 ? 32.945 14.539 -35.587 1.00 97.69 556 PHE A CA 1
ATOM 4429 C C . PHE A 1 556 ? 33.403 13.210 -36.210 1.00 97.69 556 PHE A C 1
ATOM 4431 O O . PHE A 1 556 ? 34.280 13.210 -37.075 1.00 97.69 556 PHE A O 1
ATOM 4438 N N . ALA A 1 557 ? 32.779 12.087 -35.839 1.00 95.88 557 ALA A N 1
ATOM 4439 C CA . ALA A 1 557 ? 33.080 10.777 -36.417 1.00 95.88 557 ALA A CA 1
ATOM 4440 C C . ALA A 1 557 ? 32.778 10.715 -37.928 1.00 95.88 557 ALA A C 1
ATOM 4442 O O . ALA A 1 557 ? 33.585 10.188 -38.698 1.00 95.88 557 ALA A O 1
ATOM 4443 N N . GLN A 1 558 ? 31.667 11.308 -38.378 1.00 96.44 558 GLN A N 1
ATOM 4444 C CA . GLN A 1 558 ? 31.340 11.425 -39.806 1.00 96.44 558 GLN A CA 1
ATOM 4445 C C . GLN A 1 558 ? 32.376 12.262 -40.570 1.00 96.44 558 GLN A C 1
ATOM 4447 O O . GLN A 1 558 ? 32.788 11.876 -41.664 1.00 96.44 558 GLN A O 1
ATOM 4452 N N . HIS A 1 559 ? 32.845 13.369 -39.991 1.00 96.12 559 HIS A N 1
ATOM 4453 C CA . HIS A 1 559 ? 33.875 14.210 -40.602 1.00 96.12 559 HIS A CA 1
ATOM 4454 C C . HIS A 1 559 ? 35.228 13.480 -40.717 1.00 96.12 559 HIS A C 1
ATOM 4456 O O . HIS A 1 559 ? 35.850 13.504 -41.779 1.00 96.12 559 HIS A O 1
ATOM 4462 N N . GLN A 1 560 ? 35.650 12.751 -39.676 1.00 96.19 560 GLN A N 1
ATOM 4463 C CA . GLN A 1 560 ? 36.841 11.887 -39.722 1.00 96.19 560 GLN A CA 1
ATOM 4464 C C . GLN A 1 560 ? 36.724 10.807 -40.812 1.00 96.19 560 GLN A C 1
ATOM 4466 O O . GLN A 1 560 ? 37.665 10.579 -41.576 1.00 96.19 560 GLN A O 1
ATOM 4471 N N . TYR A 1 561 ? 35.549 10.184 -40.948 1.00 95.25 561 TYR A N 1
ATOM 4472 C CA . TYR A 1 561 ? 35.284 9.218 -42.015 1.00 95.25 561 TYR A CA 1
ATOM 4473 C C . TYR A 1 561 ? 35.375 9.850 -43.415 1.00 95.25 561 TYR A C 1
ATOM 4475 O O . TYR A 1 561 ? 35.968 9.267 -44.318 1.00 95.25 561 TYR A O 1
ATOM 4483 N N . GLN A 1 562 ? 34.852 11.061 -43.620 1.00 94.19 562 GLN A N 1
ATOM 4484 C CA . GLN A 1 562 ? 34.969 11.754 -44.911 1.00 94.19 562 GLN A CA 1
ATOM 4485 C C . GLN A 1 562 ? 36.427 12.108 -45.260 1.00 94.19 562 GLN A C 1
ATOM 4487 O O . GLN A 1 562 ? 36.828 11.977 -46.420 1.00 94.19 562 GLN A O 1
ATOM 4492 N N . GLN A 1 563 ? 37.243 12.494 -44.272 1.00 93.62 563 GLN A N 1
ATOM 4493 C CA . GLN A 1 563 ? 38.672 12.778 -44.468 1.00 93.62 563 GLN A CA 1
ATOM 4494 C C . GLN A 1 563 ? 39.498 11.533 -44.838 1.00 93.62 563 GLN A C 1
ATOM 4496 O O . GLN A 1 563 ? 40.451 11.638 -45.617 1.00 93.62 563 GLN A O 1
ATOM 4501 N N . SER A 1 564 ? 39.139 10.345 -44.340 1.00 91.31 564 SER A N 1
ATOM 4502 C CA . SER A 1 564 ? 39.823 9.107 -44.740 1.00 91.31 564 SER A CA 1
ATOM 4503 C C . SER A 1 564 ? 39.530 8.737 -46.202 1.00 91.31 564 SER A C 1
ATOM 4505 O O . SER A 1 564 ? 40.449 8.379 -46.938 1.00 91.31 564 SER A O 1
ATOM 4507 N N . GLN A 1 565 ? 38.291 8.934 -46.667 1.00 90.31 565 GLN A N 1
ATOM 4508 C CA . GLN A 1 565 ? 37.875 8.644 -48.049 1.00 90.31 565 GLN A CA 1
ATOM 4509 C C . GLN A 1 565 ? 38.540 9.566 -49.089 1.00 90.31 565 GLN A C 1
ATOM 4511 O O . GLN A 1 565 ? 38.970 9.108 -50.156 1.00 90.31 565 GLN A O 1
ATOM 4516 N N . SER A 1 566 ? 38.674 10.864 -48.792 1.00 84.12 566 SER A N 1
ATOM 4517 C CA . SER A 1 566 ? 39.368 11.805 -49.686 1.00 84.12 566 SER A CA 1
ATOM 4518 C C . SER A 1 566 ? 40.871 11.510 -49.775 1.00 84.12 566 SER A C 1
ATOM 4520 O O . SER A 1 566 ? 41.442 11.532 -50.868 1.00 84.12 566 SER A O 1
ATOM 4522 N N . SER A 1 567 ? 41.493 11.128 -48.655 1.00 78.88 567 SER A N 1
ATOM 4523 C CA . SER A 1 567 ? 42.907 10.731 -48.596 1.00 78.88 567 SER A CA 1
ATOM 4524 C C . SER A 1 567 ? 43.204 9.486 -49.443 1.00 78.88 567 SER A C 1
ATOM 4526 O O . SER A 1 567 ? 44.217 9.440 -50.143 1.00 78.88 567 SER A O 1
ATOM 4528 N N . SER A 1 568 ? 42.304 8.496 -49.452 1.00 71.00 568 SER A N 1
ATOM 4529 C CA . SER A 1 568 ? 42.445 7.286 -50.277 1.00 71.00 568 SER A CA 1
ATOM 4530 C C . SER A 1 568 ? 42.359 7.556 -51.784 1.00 71.00 568 SER A C 1
ATOM 4532 O O . SER A 1 568 ? 42.998 6.853 -52.566 1.00 71.00 568 SER A O 1
ATOM 4534 N N . SER A 1 569 ? 41.617 8.584 -52.204 1.00 64.25 569 SER A N 1
ATOM 4535 C CA . SER A 1 569 ? 41.390 8.883 -53.627 1.00 64.25 569 SER A CA 1
ATOM 4536 C C . SER A 1 569 ? 42.619 9.486 -54.326 1.00 64.25 569 SER A C 1
ATOM 4538 O O . SER A 1 569 ? 42.850 9.225 -55.506 1.00 64.25 569 SER A O 1
ATOM 4540 N N . ASN A 1 570 ? 43.459 10.238 -53.604 1.00 62.12 570 ASN A N 1
ATOM 4541 C CA . ASN A 1 570 ? 44.633 10.901 -54.188 1.00 62.12 570 ASN A CA 1
ATOM 4542 C C . ASN A 1 570 ? 45.822 9.960 -54.466 1.00 62.12 570 ASN A C 1
ATOM 4544 O O . ASN A 1 570 ? 46.661 10.278 -55.307 1.00 62.12 570 ASN A O 1
ATOM 4548 N N . ASN A 1 571 ? 45.890 8.788 -53.824 1.00 58.28 571 ASN A N 1
ATOM 4549 C CA . ASN A 1 571 ? 46.990 7.835 -54.032 1.00 58.28 571 ASN A CA 1
ATOM 4550 C C . ASN A 1 571 ? 46.831 6.938 -55.273 1.00 58.28 571 ASN A C 1
ATOM 4552 O O . ASN A 1 571 ? 47.779 6.250 -55.643 1.00 58.28 571 ASN A O 1
ATOM 4556 N N . PHE A 1 572 ? 45.675 6.941 -55.948 1.00 56.31 572 PHE A N 1
ATOM 4557 C CA . PHE A 1 572 ? 45.435 6.046 -57.089 1.00 56.31 572 PHE A CA 1
ATOM 4558 C C . PHE A 1 572 ? 45.869 6.613 -58.455 1.00 56.31 572 PHE A C 1
ATOM 4560 O O . PHE A 1 572 ? 45.789 5.908 -59.458 1.00 56.31 572 PHE A O 1
ATOM 4567 N N . ASN A 1 573 ? 46.338 7.869 -58.520 1.00 56.72 573 ASN A N 1
ATOM 4568 C CA . ASN A 1 573 ? 46.573 8.576 -59.791 1.00 56.72 573 ASN A CA 1
ATOM 4569 C C . ASN A 1 573 ? 48.046 8.960 -60.071 1.00 56.72 573 ASN A C 1
ATOM 4571 O O . ASN A 1 573 ? 48.335 9.635 -61.056 1.00 56.72 573 ASN A O 1
ATOM 4575 N N . SER A 1 574 ? 48.995 8.530 -59.231 1.00 53.53 574 SER A N 1
ATOM 4576 C CA . SER A 1 574 ? 50.441 8.786 -59.399 1.00 53.53 574 SER A CA 1
ATOM 4577 C C . SER A 1 574 ? 51.235 7.583 -59.941 1.00 53.53 574 SER A C 1
ATOM 4579 O O . SER A 1 574 ? 52.419 7.709 -60.248 1.00 53.53 574 SER A O 1
ATOM 4581 N N . GLY A 1 575 ? 50.592 6.419 -60.090 1.00 53.06 575 GLY A N 1
ATOM 4582 C CA . GLY A 1 575 ? 51.240 5.125 -60.334 1.00 53.06 575 GLY A CA 1
ATOM 4583 C C . GLY A 1 575 ? 51.165 4.568 -61.760 1.00 53.06 575 GLY A C 1
ATOM 4584 O O . GLY A 1 575 ? 51.138 3.351 -61.905 1.00 53.06 575 GLY A O 1
ATOM 4585 N N . ASN A 1 576 ? 51.105 5.395 -62.814 1.00 52.66 576 ASN A N 1
ATOM 4586 C CA . ASN A 1 576 ? 51.046 4.880 -64.194 1.00 52.66 576 ASN A CA 1
ATOM 4587 C C . ASN A 1 576 ? 51.949 5.621 -65.199 1.00 52.66 576 ASN A C 1
ATOM 4589 O O . ASN A 1 576 ? 51.484 6.220 -66.170 1.00 52.66 576 ASN A O 1
ATOM 4593 N N . ARG A 1 577 ? 53.272 5.547 -64.985 1.00 55.12 577 ARG A N 1
ATOM 4594 C CA . ARG A 1 577 ? 54.270 5.707 -66.057 1.00 55.12 577 ARG A CA 1
ATOM 4595 C C . ARG A 1 577 ? 55.388 4.668 -65.941 1.00 55.12 577 ARG A C 1
ATOM 4597 O O . ARG A 1 577 ? 56.139 4.655 -64.976 1.00 55.12 577 ARG A O 1
ATOM 4604 N N . ASN A 1 578 ? 55.530 3.889 -67.012 1.00 54.97 578 ASN A N 1
ATOM 4605 C CA . ASN A 1 578 ? 56.725 3.158 -67.438 1.00 54.97 578 ASN A CA 1
ATOM 4606 C C . ASN A 1 578 ? 57.326 2.105 -66.485 1.00 54.97 578 ASN A C 1
ATOM 4608 O O . ASN A 1 578 ? 58.349 2.349 -65.846 1.00 54.97 578 ASN A O 1
ATOM 4612 N N . ARG A 1 579 ? 56.870 0.849 -66.619 1.00 45.00 579 ARG A N 1
ATOM 4613 C CA . ARG A 1 579 ? 57.827 -0.265 -66.759 1.00 45.00 579 ARG A CA 1
ATOM 4614 C C . ARG A 1 579 ? 57.273 -1.429 -67.585 1.00 45.00 579 ARG A C 1
ATOM 4616 O O . ARG A 1 579 ? 56.516 -2.254 -67.095 1.00 45.00 579 ARG A O 1
ATOM 4623 N N . SER A 1 580 ? 57.700 -1.499 -68.844 1.00 53.16 580 SER A N 1
ATOM 4624 C CA . SER A 1 580 ? 57.614 -2.724 -69.640 1.00 53.16 580 SER A CA 1
ATOM 4625 C C . SER A 1 580 ? 58.863 -3.560 -69.371 1.00 53.16 580 SER A C 1
ATOM 4627 O O . SER A 1 580 ? 59.953 -3.126 -69.733 1.00 53.16 580 SER A O 1
ATOM 4629 N N . THR A 1 581 ? 58.709 -4.728 -68.743 1.00 47.25 581 THR A N 1
ATOM 4630 C CA . THR A 1 581 ? 59.669 -5.846 -68.811 1.00 47.25 581 THR A CA 1
ATOM 4631 C C . THR A 1 581 ? 58.957 -7.164 -68.500 1.00 47.25 581 THR A C 1
ATOM 4633 O O . THR A 1 581 ? 58.215 -7.275 -67.530 1.00 47.25 581 THR A O 1
ATOM 4636 N N . THR A 1 582 ? 59.210 -8.138 -69.363 1.00 51.75 582 THR A N 1
ATOM 4637 C CA . THR A 1 582 ? 58.674 -9.503 -69.474 1.00 51.75 582 THR A CA 1
ATOM 4638 C C . THR A 1 582 ? 59.034 -10.488 -68.346 1.00 51.75 582 THR A C 1
ATOM 4640 O O . THR A 1 582 ? 60.026 -10.291 -67.653 1.00 51.75 582 THR A O 1
ATOM 4643 N N . THR A 1 583 ? 58.323 -11.637 -68.322 1.00 50.19 583 THR A N 1
ATOM 4644 C CA . THR A 1 583 ? 58.577 -12.907 -67.571 1.00 50.19 583 THR A CA 1
ATOM 4645 C C . THR A 1 583 ? 58.417 -12.823 -66.039 1.00 50.19 583 THR A C 1
ATOM 4647 O O . THR A 1 583 ? 58.875 -11.870 -65.435 1.00 50.19 583 THR A O 1
ATOM 4650 N N . ASN A 1 584 ? 57.787 -13.749 -65.301 1.00 39.00 584 ASN A N 1
ATOM 4651 C CA . ASN A 1 584 ? 57.685 -15.214 -65.403 1.00 39.00 584 ASN A CA 1
ATOM 4652 C C . ASN A 1 584 ? 56.595 -15.719 -64.400 1.00 39.00 584 ASN A C 1
ATOM 4654 O O . ASN A 1 584 ? 56.464 -15.082 -63.353 1.00 39.00 584 ASN A O 1
ATOM 4658 N N . PRO A 1 585 ? 55.839 -16.819 -64.618 1.00 54.91 585 PRO A N 1
ATOM 4659 C CA . PRO A 1 585 ? 54.841 -17.293 -63.648 1.00 54.91 585 PRO A CA 1
ATOM 4660 C C . PRO A 1 585 ? 55.299 -18.529 -62.849 1.00 54.91 585 PRO A C 1
ATOM 4662 O O . PRO A 1 585 ? 55.478 -19.589 -63.442 1.00 54.91 585 PRO A O 1
ATOM 4665 N N . GLN A 1 586 ? 55.390 -18.444 -61.512 1.00 47.03 586 GLN A N 1
ATOM 4666 C CA . GLN A 1 586 ? 55.214 -19.597 -60.600 1.00 47.03 586 GLN A CA 1
ATOM 4667 C C . GLN A 1 586 ? 55.216 -19.203 -59.111 1.00 47.03 586 GLN A C 1
ATOM 4669 O O . GLN A 1 586 ? 56.091 -18.453 -58.696 1.00 47.03 586 GLN A O 1
ATOM 4674 N N . ASN A 1 587 ? 54.322 -19.837 -58.329 1.00 43.44 587 ASN A N 1
ATOM 4675 C CA . ASN A 1 587 ? 54.325 -19.971 -56.855 1.00 43.44 587 ASN A CA 1
ATOM 4676 C C . ASN A 1 587 ? 54.278 -18.675 -55.999 1.00 43.44 587 ASN A C 1
ATOM 4678 O O . ASN A 1 587 ? 54.765 -17.626 -56.389 1.00 43.44 587 ASN A O 1
ATOM 4682 N N . SER A 1 588 ? 53.742 -18.657 -54.773 1.00 46.44 588 SER A N 1
ATOM 4683 C CA . SER A 1 588 ? 52.830 -19.566 -54.043 1.00 46.44 588 SER A CA 1
ATOM 4684 C C . SER A 1 588 ? 52.439 -18.895 -52.713 1.00 46.44 588 SER A C 1
ATOM 4686 O O . SER A 1 588 ? 53.278 -18.203 -52.150 1.00 46.44 588 SER A O 1
ATOM 4688 N N . ASN A 1 589 ? 51.260 -19.214 -52.163 1.00 49.12 589 ASN A N 1
ATOM 4689 C CA . ASN A 1 589 ? 50.856 -19.020 -50.754 1.00 49.12 589 ASN A CA 1
ATOM 4690 C C . ASN A 1 589 ? 50.860 -17.580 -50.182 1.00 49.12 589 ASN A C 1
ATOM 4692 O O . ASN A 1 589 ? 51.904 -16.988 -49.932 1.00 49.12 589 ASN A O 1
ATOM 4696 N N . GLY A 1 590 ? 49.675 -17.066 -49.829 1.00 39.19 590 GLY A N 1
ATOM 4697 C CA . GLY A 1 590 ? 49.508 -15.813 -49.082 1.00 39.19 590 GLY A CA 1
ATOM 4698 C C . GLY A 1 590 ? 48.260 -15.857 -48.198 1.00 39.19 590 GLY A C 1
ATOM 4699 O O . GLY A 1 590 ? 47.153 -16.012 -48.704 1.00 39.19 590 GLY A O 1
ATOM 4700 N N . ALA A 1 591 ? 48.450 -15.778 -46.879 1.00 44.00 591 ALA A N 1
ATOM 4701 C CA . ALA A 1 591 ? 47.402 -15.964 -45.876 1.00 44.00 591 ALA A CA 1
ATOM 4702 C C . ALA A 1 591 ? 46.311 -14.876 -45.910 1.00 44.00 591 ALA A C 1
ATOM 4704 O O . ALA A 1 591 ? 46.607 -13.687 -46.018 1.00 44.00 591 ALA A O 1
ATOM 4705 N N . ALA A 1 592 ? 45.055 -15.285 -45.715 1.00 40.72 592 ALA A N 1
ATOM 4706 C CA . ALA A 1 592 ? 43.951 -14.372 -45.442 1.00 40.72 592 ALA A CA 1
ATOM 4707 C C . ALA A 1 592 ? 43.932 -14.001 -43.949 1.00 40.72 592 ALA A C 1
ATOM 4709 O O . ALA A 1 592 ? 43.561 -14.820 -43.109 1.00 40.72 592 ALA A O 1
ATOM 4710 N N . PHE A 1 593 ? 44.307 -12.764 -43.622 1.00 40.97 593 PHE A N 1
ATOM 4711 C CA . PHE A 1 593 ? 44.029 -12.177 -42.311 1.00 40.97 593 PHE A CA 1
ATOM 4712 C C . PHE A 1 593 ? 42.633 -11.551 -42.322 1.00 40.97 593 PHE A C 1
ATOM 4714 O O . PHE A 1 593 ? 42.413 -10.519 -42.955 1.00 40.97 593 PHE A O 1
ATOM 4721 N N . TYR A 1 594 ? 41.701 -12.165 -41.597 1.00 46.38 594 TYR A N 1
ATOM 4722 C CA . TYR A 1 594 ? 40.468 -11.501 -41.187 1.00 46.38 594 TYR A CA 1
ATOM 4723 C C . TYR A 1 594 ? 40.772 -10.631 -39.965 1.00 46.38 594 TYR A C 1
ATOM 4725 O O . TYR A 1 594 ? 41.210 -11.146 -38.939 1.00 46.38 594 TYR A O 1
ATOM 4733 N N . TYR A 1 595 ? 40.533 -9.325 -40.079 1.00 42.66 595 TYR A N 1
ATOM 4734 C CA . TYR A 1 595 ? 40.395 -8.452 -38.916 1.00 42.66 595 TYR A CA 1
ATOM 4735 C C . TYR A 1 595 ? 38.949 -8.525 -38.415 1.00 42.66 595 TYR A C 1
ATOM 4737 O O . TYR A 1 595 ? 38.016 -8.324 -39.196 1.00 42.66 595 TYR A O 1
ATOM 4745 N N . THR A 1 596 ? 38.800 -8.820 -37.126 1.00 46.59 596 THR A N 1
ATOM 4746 C CA . THR A 1 596 ? 37.578 -8.659 -36.321 1.00 46.59 596 THR A CA 1
ATOM 4747 C C . THR A 1 596 ? 37.678 -7.390 -35.494 1.00 46.59 596 THR A C 1
ATOM 4749 O O . THR A 1 596 ? 38.754 -7.238 -34.868 1.00 46.59 596 THR A O 1
#

Secondary structure (DSSP, 8-state):
-HHHHHHHHHHHHTT--PPPPPPP---SEEEEEEEEEEEETTTEEEEEEEEEEEEETTTTEEEEEES--TTSTTHHHHTTT----EEEEEETTEEEEEEGGGTEEEEEEEIIIIISPPPTTTTTTPEEEEEE-SSSS-EEEEEEESSSEEEEEEETTT--EEEEEEETTEEEEE-TTT-EESPPPGGGGPPPTT--TTSBPPHHHHHHHHTT-----------PPP----------------------------------TTTTSSS--GGG--HHHHHHHHHHHHHHTT--GGGTTS--S-HHHHHT--HHHHHHH-TTTHHHHHHHHHHHH-TT-THHHHHHHHHHHHHHHHHHHHTTSS----------------------------------------------------------------------------------PPP------PPPPPPPPPP--EEEEE-S-GGG-TT--GGGTTS-TT--EEEEEETTEEEEEEHHHHHHHHHHHHHHHHHHHHHHHHHHHHHHHHHHHHHHHHHHHHHHHHHHHHHHHHHHHHHHHHTTSS--S-------------------

Sequence (596 aa):
MIRLISIFLIGVILCYASADPTPPKWPVAFTENFMETSTVPGAGTSSNITGVYYYDFDKKSVRIDRSTGKYDRYCGTAKFLQDVPCTHLVVSGLRYLVFPDQKDCCMCCTSESGCGILSPDWLSDAQFVGYNTSTSIKFQIWSKKGIQNNLYWQTDPTNVPYIIDQQPNDFMEFDLNSYKVGSIDPSIFVLPPYCSKTHKCPLLSATFSTIYETPQVNGYYEYRAPTHDRVQVKHESSTPTTTTTIKNEELMGNGHHSSSAEDMSQGKDVENWSSHDVKRWIKNECKKFELKKTICEKFEMNGPGLSLLTKHDFIRRAPDGGEVLYYALQKLINPNKENAARLDQSLIRNSSRQCRIVELGSDAEEEIENGTSSSVPIVEEPDDVTFPRSRQSRSDTVGPHRNNNNSYNNFHMPSHFIQPGMGYAHNPMMYGVAPRFYHPNASFAHPQAFYHQHPTMLPYQSYIGIFIEEISNPATTENIPSDLHNAVPEQQLYLVTVNGHQHVMNEAKVNQFLLEVQQQQQQQQQQYQFQQAQAQQAAAQQQAAAQQQAAAQQHFAQHQYQQSQSSSSNNFNSGNRNRSTTTNPQNSNGAAFYYT

Radius of gyration: 40.18 Å; chains: 1; bounding box: 131×94×110 Å

InterPro domains:
  IPR003118 Pointed domain [PF02198] (265-333)
  IPR003118 Pointed domain [PS51433] (252-336)
  IPR003118 Pointed domain [SM00251] (255-336)
  IPR013761 Sterile alpha motif/pointed domain superfamily [G3DSA:1.10.150.50] (264-345)
  IPR013761 Sterile alpha motif/pointed domain superfamily [SSF47769] (266-333)